Protein AF-A0A957MXP7-F1 (afdb_monomer_lite)

Foldseek 3Di:
DDDDDDDPDDDDPVVVVVVVLQVLQFDDDPVLLVVLQVVLVVLLVVLCVQVVVCQVPADPVGHDPLARDDVVVVVVLLQLLQCLLDDQFHDDPVDPDDDDRDHFALLSNVLSVVCNVVVHGPNVSVSVLLSVLSNLLSVVLLSLLSNQDSDSVLSSQLSCLQQVFWFLQVVQVVCCVPPVVNDRPPVLLNRQCQLPNSNCSNHNSLLSNLLSLCVLVVLLVVCVVVVHLVSLLVNLQVLQVSCSNPVLCVVLVLQLLVLLQVLCCLQVVDRPVSSVSSSVNSCVSRVVSVVSLCCCLPVPVVNVVVQVCLLVVVNADDPPVSVNRGRNPLQVLLVVLCVVVPVPPSYPDDSSRSSLSSSLVSLVVQSPPPGSCSSNSSHPNSNSSSSSSSVD

pLDDT: mean 91.03, std 14.89, range [30.12, 98.75]

Secondary structure (DSSP, 8-state):
-PPPP----PPPHHHHHHHHHHHTTT---HHHHHHHHHHHHHHHHHHHHHHHHHHHH--TT----S--S-HHHHHHHHHHHHHHTT-SSB---SSSS-----B--HHHHHHHHHHHHHT--HHHHHHHHHHHHHHHHHHHHHHHHTTT-SSHHHHHHHHHHHHH---THHHHHHHHHHTSTT--SSTHHHH--TT-HHHHHHH-HHHHHHGGGGHHHHHHHHHHHTT-THHHHHHHHHHHHHHTT-TTHHHHHHHHHHHHHHHHHHHHSS--HHHHHHHHHHHHHH-HHHHHHHHHHHH-HHHHHHHHHHHHT---PPPGGGHHHHHHHHHHHHHHHHHHT-TT--TT--HHHHHHHHHHHHHHHHTTSSSTTGGGGGTTTHHHHHHHHHH-

Radius of gyration: 23.22 Å; chains: 1; bounding box: 90×48×71 Å

Structure (mmCIF, N/CA/C/O backbone):
data_AF-A0A957MXP7-F1
#
_entry.id   AF-A0A957MXP7-F1
#
loop_
_atom_site.group_PDB
_atom_site.id
_atom_site.type_symbol
_atom_site.label_atom_id
_atom_site.label_alt_id
_atom_site.label_comp_id
_atom_site.label_asym_id
_atom_site.label_entity_id
_atom_site.label_seq_id
_atom_site.pdbx_PDB_ins_code
_atom_site.Cartn_x
_atom_site.Cartn_y
_atom_site.Cartn_z
_atom_site.occupancy
_atom_site.B_iso_or_equiv
_atom_site.auth_seq_id
_atom_site.auth_comp_id
_atom_site.auth_asym_id
_atom_site.auth_atom_id
_atom_site.pdbx_PDB_model_num
ATOM 1 N N . MET A 1 1 ? -55.461 -1.146 43.904 1.00 40.69 1 MET A N 1
ATOM 2 C CA . MET A 1 1 ? -54.803 -1.495 42.627 1.00 40.69 1 MET A CA 1
ATOM 3 C C . MET A 1 1 ? -54.077 -0.243 42.143 1.00 40.69 1 MET A C 1
ATOM 5 O O . MET A 1 1 ? -54.740 0.682 41.701 1.00 40.69 1 MET A O 1
ATOM 9 N N . LYS A 1 2 ? -52.767 -0.117 42.401 1.00 32.78 2 LYS A N 1
ATOM 10 C CA . LYS A 1 2 ? -51.969 1.069 42.034 1.00 32.78 2 LYS A CA 1
ATOM 11 C C . LYS A 1 2 ? -51.187 0.755 40.760 1.00 32.78 2 LYS A C 1
ATOM 13 O O . LYS A 1 2 ? -50.396 -0.180 40.754 1.00 32.78 2 LYS A O 1
ATOM 18 N N . THR A 1 3 ? -51.441 1.526 39.714 1.00 36.41 3 THR A N 1
ATOM 19 C CA . THR A 1 3 ? -50.749 1.490 38.424 1.00 36.41 3 THR A CA 1
ATOM 20 C C . THR A 1 3 ? -49.370 2.130 38.589 1.00 36.41 3 THR A C 1
ATOM 22 O O . THR A 1 3 ? -49.278 3.282 39.013 1.00 36.41 3 THR A O 1
ATOM 25 N N . GLN A 1 4 ? -48.304 1.382 38.309 1.00 32.41 4 GLN A N 1
ATOM 26 C CA . GLN A 1 4 ? -46.930 1.879 38.324 1.00 32.41 4 GLN A CA 1
ATOM 27 C C . GLN A 1 4 ? -46.577 2.322 36.899 1.00 32.41 4 GLN A C 1
ATOM 29 O O . GLN A 1 4 ? -46.718 1.554 35.953 1.00 32.41 4 GLN A O 1
ATOM 34 N N . VAL A 1 5 ? -46.219 3.596 36.758 1.00 34.44 5 VAL A N 1
ATOM 35 C CA . VAL A 1 5 ? -45.795 4.229 35.506 1.00 34.44 5 VAL A CA 1
ATOM 36 C C . VAL A 1 5 ? -44.319 3.902 35.297 1.00 34.44 5 VAL A C 1
ATOM 38 O O . VAL A 1 5 ? -43.498 4.251 36.146 1.00 34.44 5 VAL A O 1
ATOM 41 N N . ASP A 1 6 ? -43.987 3.242 34.188 1.00 31.77 6 ASP A N 1
ATOM 42 C CA . ASP A 1 6 ? -42.604 3.022 33.766 1.00 31.77 6 ASP A CA 1
ATOM 43 C C . ASP A 1 6 ? -41.957 4.362 33.399 1.00 31.77 6 ASP A C 1
ATOM 45 O O . ASP A 1 6 ? -42.327 5.036 32.435 1.00 31.77 6 ASP A O 1
ATOM 49 N N . VAL A 1 7 ? -40.984 4.767 34.211 1.00 32.03 7 VAL A N 1
ATOM 50 C CA . VAL A 1 7 ? -40.147 5.939 33.970 1.00 32.03 7 VAL A CA 1
ATOM 51 C C . VAL A 1 7 ? -39.100 5.556 32.928 1.00 32.03 7 VAL A C 1
ATOM 53 O O . VAL A 1 7 ? -38.190 4.780 33.211 1.00 32.03 7 VAL A O 1
ATOM 56 N N . LEU A 1 8 ? -39.215 6.131 31.729 1.00 35.47 8 LEU A N 1
ATOM 57 C CA . LEU A 1 8 ? -38.149 6.170 30.728 1.00 35.47 8 LEU A CA 1
ATOM 58 C C . LEU A 1 8 ? -36.910 6.830 31.351 1.00 35.47 8 LEU A C 1
ATOM 60 O O . LEU A 1 8 ? -36.835 8.051 31.501 1.00 35.47 8 LEU A O 1
ATOM 64 N N . THR A 1 9 ? -35.939 6.017 31.748 1.00 34.81 9 THR A N 1
ATOM 65 C CA . THR A 1 9 ? -34.634 6.476 32.214 1.00 34.81 9 THR A CA 1
ATOM 66 C C . THR A 1 9 ? -33.870 7.082 31.040 1.00 34.81 9 THR A C 1
ATOM 68 O O . THR A 1 9 ? -33.404 6.387 30.140 1.00 34.81 9 THR A O 1
ATOM 71 N N . TYR A 1 10 ? -33.737 8.410 31.048 1.00 34.06 10 TYR A N 1
ATOM 72 C CA . TYR A 1 10 ? -32.808 9.119 30.172 1.00 34.06 10 TYR A CA 1
ATOM 73 C C . TYR A 1 10 ? -31.374 8.625 30.439 1.00 34.06 10 TYR A C 1
ATOM 75 O O . TYR A 1 10 ? -30.984 8.515 31.607 1.00 34.06 10 TYR A O 1
ATOM 83 N N . PRO A 1 11 ? -30.566 8.340 29.400 1.00 39.91 11 PRO A N 1
ATOM 84 C CA . PRO A 1 11 ? -29.175 7.955 29.595 1.00 39.91 11 PRO A CA 1
ATOM 85 C C . PRO A 1 11 ? -28.415 9.061 30.338 1.00 39.91 11 PRO A C 1
ATOM 87 O O . PRO A 1 11 ? -28.614 10.253 30.090 1.00 39.91 11 PRO A O 1
ATOM 90 N N . SER A 1 12 ? -27.552 8.653 31.272 1.00 45.44 12 SER A N 1
ATOM 91 C CA . SER A 1 12 ? -26.732 9.558 32.079 1.00 45.44 12 SER A CA 1
ATOM 92 C C . SER A 1 12 ? -25.864 10.456 31.190 1.00 45.44 12 SER A C 1
ATOM 94 O O . SER A 1 12 ? -25.446 10.056 30.102 1.00 45.44 12 SER A O 1
ATOM 96 N N . SER A 1 13 ? -25.551 11.669 31.656 1.00 43.16 13 SER A N 1
ATOM 97 C CA . SER A 1 13 ? -24.717 12.631 30.915 1.00 43.16 13 SER A CA 1
ATOM 98 C C . SER A 1 13 ? -23.384 12.033 30.456 1.00 43.16 13 SER A C 1
ATOM 100 O O . SER A 1 13 ? -22.899 12.383 29.391 1.00 43.16 13 SER A O 1
ATOM 102 N N . LYS A 1 14 ? -22.829 11.076 31.208 1.00 38.53 14 LYS A N 1
ATOM 103 C CA . LYS A 1 14 ? -21.599 10.360 30.860 1.00 38.53 14 LYS A CA 1
ATOM 104 C C . LYS A 1 14 ? -21.778 9.391 29.685 1.00 38.53 14 LYS A C 1
ATOM 106 O O . LYS A 1 14 ? -20.942 9.390 28.795 1.00 38.53 14 LYS A O 1
ATOM 111 N N . ALA A 1 15 ? -22.882 8.642 29.638 1.00 36.31 15 ALA A N 1
ATOM 112 C CA . ALA A 1 15 ? -23.215 7.786 28.496 1.00 36.31 15 ALA A CA 1
ATOM 113 C C . ALA A 1 15 ? -23.546 8.620 27.248 1.00 36.31 15 ALA A C 1
ATOM 115 O O . ALA A 1 15 ? -23.179 8.249 26.142 1.00 36.31 15 ALA A O 1
ATOM 116 N N . ARG A 1 16 ? -24.181 9.786 27.424 1.00 30.12 16 ARG A N 1
ATOM 117 C CA . ARG A 1 16 ? -24.426 10.735 26.331 1.00 30.12 16 ARG A CA 1
ATOM 118 C C . ARG A 1 16 ? -23.126 11.357 25.809 1.00 30.12 16 ARG A C 1
ATOM 120 O O . ARG A 1 16 ? -22.974 11.472 24.605 1.00 30.12 16 ARG A O 1
ATOM 127 N N . LEU A 1 17 ? -22.174 11.671 26.691 1.00 35.88 17 LEU A N 1
ATOM 128 C CA . LEU A 1 17 ? -20.835 12.151 26.328 1.00 35.88 17 LEU A CA 1
ATOM 129 C C . LEU A 1 17 ? -19.964 11.062 25.684 1.00 35.88 17 LEU A C 1
ATOM 131 O O . LEU A 1 17 ? -19.169 11.380 24.812 1.00 35.88 17 LEU A O 1
ATOM 135 N N . GLU A 1 18 ? -20.099 9.796 26.085 1.00 34.84 18 GLU A N 1
ATOM 136 C CA . GLU A 1 18 ? -19.413 8.665 25.441 1.00 34.84 18 GLU A CA 1
ATOM 137 C C . GLU A 1 18 ? -19.991 8.378 24.047 1.00 34.84 18 GLU A C 1
ATOM 139 O O . GLU A 1 18 ? -19.224 8.154 23.117 1.00 34.84 18 GLU A O 1
ATOM 144 N N . VAL A 1 19 ? -21.314 8.488 23.872 1.00 39.75 19 VAL A N 1
ATOM 145 C CA . VAL A 1 19 ? -21.983 8.387 22.562 1.00 39.75 19 VAL A CA 1
ATOM 146 C C . VAL A 1 19 ? -21.678 9.603 21.672 1.00 39.75 19 VAL A C 1
ATOM 148 O O . VAL A 1 19 ? -21.375 9.430 20.499 1.00 39.75 19 VAL A O 1
ATOM 151 N N . GLU A 1 20 ? -21.658 10.828 22.208 1.00 32.03 20 GLU A N 1
ATOM 152 C CA . GLU A 1 20 ? -21.256 12.035 21.461 1.00 32.03 20 GLU A CA 1
ATOM 153 C C . GLU A 1 20 ? -19.749 12.057 21.136 1.00 32.03 20 GLU A C 1
ATOM 155 O O . GLU A 1 20 ? -19.341 12.612 20.114 1.00 32.03 20 GLU A O 1
ATOM 160 N N . ALA A 1 21 ? -18.898 11.462 21.979 1.00 38.22 21 ALA A N 1
ATOM 161 C CA . ALA A 1 21 ? -17.475 11.283 21.686 1.00 38.22 21 ALA A CA 1
ATOM 162 C C . ALA A 1 21 ? -17.246 10.231 20.589 1.00 38.22 21 ALA A C 1
ATOM 164 O O . ALA A 1 21 ? -16.317 10.390 19.795 1.00 38.22 21 ALA A O 1
ATOM 165 N N . ASP A 1 22 ? -18.109 9.214 20.512 1.00 44.12 22 ASP A N 1
ATOM 166 C CA . ASP A 1 22 ? -18.144 8.227 19.429 1.00 44.12 22 ASP A CA 1
ATOM 167 C C . ASP A 1 22 ? -18.670 8.856 18.120 1.00 44.12 22 ASP A C 1
ATOM 169 O O . ASP A 1 22 ? -18.066 8.684 17.063 1.00 44.12 22 ASP A O 1
ATOM 173 N N . GLU A 1 23 ? -19.692 9.724 18.181 1.00 41.62 23 GLU A N 1
ATOM 174 C CA . GLU A 1 23 ? -20.216 10.478 17.022 1.00 41.62 23 GLU A CA 1
ATOM 175 C C . GLU A 1 23 ? -19.251 11.546 16.470 1.00 41.62 23 GLU A C 1
ATOM 177 O O . GLU A 1 23 ? -19.327 11.903 15.293 1.00 41.62 23 GLU A O 1
ATOM 182 N N . ARG A 1 24 ? -18.312 12.056 17.282 1.00 44.09 24 ARG A N 1
ATOM 183 C CA . ARG A 1 24 ? -17.256 12.987 16.827 1.00 44.09 24 ARG A CA 1
ATOM 184 C C . ARG A 1 24 ? -16.070 12.293 16.155 1.00 44.09 24 ARG A C 1
ATOM 186 O O . ARG A 1 24 ? -15.175 12.978 15.648 1.00 44.09 24 ARG A O 1
ATOM 193 N N . THR A 1 25 ? -16.044 10.963 16.104 1.00 52.50 25 THR A N 1
ATOM 194 C CA . THR A 1 25 ? -15.112 10.251 15.228 1.00 52.50 25 THR A CA 1
ATOM 195 C C . THR A 1 25 ? -15.614 10.358 13.783 1.00 52.50 25 THR A C 1
ATOM 197 O O . THR A 1 25 ? -16.709 9.922 13.448 1.00 52.50 25 THR A O 1
ATOM 200 N N . GLY A 1 26 ? -14.843 10.995 12.896 1.00 58.53 26 GLY A N 1
ATOM 201 C CA . GLY A 1 26 ? -15.092 10.885 11.450 1.00 58.53 26 GLY A CA 1
ATOM 202 C C . GLY A 1 26 ? -15.367 12.160 10.652 1.00 58.53 26 GLY A C 1
ATOM 203 O O . GLY A 1 26 ? -15.405 12.072 9.422 1.00 58.53 26 GLY A O 1
ATOM 204 N N . VAL A 1 27 ? -15.518 13.336 11.272 1.00 73.81 27 VAL A N 1
ATOM 205 C CA . VAL A 1 27 ? -15.613 14.596 10.510 1.00 73.81 27 VAL A CA 1
ATOM 206 C C . VAL A 1 27 ? -14.233 15.235 10.416 1.00 73.81 27 VAL A C 1
ATOM 208 O O . VAL A 1 27 ? -13.723 15.794 11.381 1.00 73.81 27 VAL A O 1
ATOM 211 N N . VAL A 1 28 ? -13.621 15.128 9.237 1.00 88.19 28 VAL A N 1
ATOM 212 C CA . VAL A 1 28 ? -12.366 15.812 8.916 1.00 88.19 28 VAL A CA 1
ATOM 213 C C . VAL A 1 28 ? -12.681 17.229 8.449 1.00 88.19 28 VAL A C 1
ATOM 215 O O . VAL A 1 28 ? -13.398 17.418 7.462 1.00 88.19 28 VAL A O 1
ATOM 218 N N . GLU A 1 29 ? -12.141 18.225 9.146 1.00 91.56 29 GLU A N 1
ATOM 219 C CA . GLU A 1 29 ? -12.388 19.628 8.827 1.00 91.56 29 GLU A CA 1
ATOM 220 C C . GLU A 1 29 ? -11.727 20.043 7.504 1.00 91.56 29 GLU A C 1
ATOM 222 O O . GLU A 1 29 ? -10.706 19.501 7.077 1.00 91.56 29 GLU A O 1
ATOM 227 N N . ARG A 1 30 ? -12.250 21.093 6.858 1.00 92.88 30 ARG A N 1
ATOM 228 C CA . ARG A 1 30 ? -11.668 21.621 5.610 1.00 92.88 30 ARG A CA 1
ATOM 229 C C . ARG A 1 30 ? -10.186 21.989 5.759 1.00 92.88 30 ARG A C 1
ATOM 231 O O . ARG A 1 30 ? -9.401 21.729 4.853 1.00 92.88 30 ARG A O 1
ATOM 238 N N . GLY A 1 31 ? -9.798 22.574 6.895 1.00 94.75 31 GLY A N 1
ATOM 239 C CA . GLY A 1 31 ? -8.403 22.940 7.163 1.00 94.75 31 GLY A CA 1
ATOM 240 C C . GLY A 1 31 ? -7.473 21.730 7.289 1.00 94.75 31 GLY A C 1
ATOM 241 O O . GLY A 1 31 ? -6.298 21.813 6.943 1.00 94.75 31 GLY A O 1
ATOM 242 N N . GLU A 1 32 ? -7.997 20.593 7.738 1.00 96.75 32 GLU A N 1
ATOM 243 C CA . GLU A 1 32 ? -7.254 19.338 7.816 1.00 96.75 32 GLU A CA 1
ATOM 244 C C . GLU A 1 32 ? -7.031 18.712 6.437 1.00 96.75 32 GLU A C 1
ATOM 246 O O . GLU A 1 32 ? -5.929 18.254 6.149 1.00 96.75 32 GLU A O 1
ATOM 251 N N . TRP A 1 33 ? -8.025 18.779 5.547 1.00 97.44 33 TRP A N 1
ATOM 252 C CA . TRP A 1 33 ? -7.849 18.365 4.152 1.00 97.44 33 TRP A CA 1
ATOM 253 C C . TRP A 1 33 ? -6.816 19.210 3.414 1.00 97.44 33 TRP A C 1
ATOM 255 O O . TRP A 1 33 ? -6.012 18.668 2.658 1.00 97.44 33 TRP A O 1
ATOM 265 N N . ILE A 1 34 ? -6.803 20.526 3.657 1.00 97.81 34 ILE A N 1
ATOM 266 C CA . ILE A 1 34 ? -5.782 21.422 3.100 1.00 97.81 34 ILE A CA 1
ATOM 267 C C . ILE A 1 34 ? -4.396 21.020 3.604 1.00 97.81 34 ILE A C 1
ATOM 269 O O . ILE A 1 34 ? -3.475 20.952 2.799 1.00 97.81 34 ILE A O 1
ATOM 273 N N . PHE A 1 35 ? -4.253 20.715 4.899 1.00 98.19 35 PHE A N 1
ATOM 274 C CA . PHE A 1 35 ? -3.002 20.208 5.467 1.00 98.19 35 PHE A CA 1
ATOM 275 C C . PHE A 1 35 ? -2.571 18.888 4.811 1.00 98.19 35 PHE A C 1
ATOM 277 O O . PHE A 1 35 ? -1.455 18.790 4.314 1.00 98.19 35 PHE A O 1
ATOM 284 N N . ALA A 1 36 ? -3.456 17.890 4.754 1.00 98.19 36 ALA A N 1
ATOM 285 C CA . ALA A 1 36 ? -3.133 16.587 4.178 1.00 98.19 36 ALA A CA 1
ATOM 286 C C . ALA A 1 36 ? -2.699 16.712 2.709 1.00 98.19 36 ALA A C 1
ATOM 288 O O . ALA A 1 36 ? -1.688 16.136 2.301 1.00 98.19 36 ALA A O 1
ATOM 289 N N . LEU A 1 37 ? -3.426 17.513 1.923 1.00 98.38 37 LEU A N 1
ATOM 290 C CA . LEU A 1 37 ? -3.111 17.751 0.520 1.00 98.38 37 LEU A CA 1
ATOM 291 C C . LEU A 1 37 ? -1.806 18.538 0.357 1.00 98.38 37 LEU A C 1
ATOM 293 O O . LEU A 1 37 ? -0.960 18.129 -0.432 1.00 98.38 37 LEU A O 1
ATOM 297 N N . SER A 1 38 ? -1.603 19.628 1.101 1.00 98.38 38 SER A N 1
ATOM 298 C CA . SER A 1 38 ? -0.397 20.454 0.968 1.00 98.38 38 SER A CA 1
ATOM 299 C C . SER A 1 38 ? 0.866 19.693 1.365 1.00 98.38 38 SER A C 1
ATOM 301 O O . SER A 1 38 ? 1.866 19.765 0.652 1.00 98.38 38 SER A O 1
ATOM 303 N N . THR A 1 39 ? 0.818 18.895 2.435 1.00 98.44 39 THR A N 1
ATOM 304 C CA . THR A 1 39 ? 1.935 18.033 2.834 1.00 98.44 39 THR A CA 1
ATOM 305 C C . THR A 1 39 ? 2.202 16.942 1.794 1.00 98.44 39 THR A C 1
ATOM 307 O O . THR A 1 39 ? 3.358 16.699 1.453 1.00 98.44 39 THR A O 1
ATOM 310 N N . THR A 1 40 ? 1.157 16.325 1.233 1.00 98.62 40 THR A N 1
ATOM 311 C CA . THR A 1 40 ? 1.315 15.324 0.161 1.00 98.62 40 THR A CA 1
ATOM 312 C C . THR A 1 40 ? 1.960 15.936 -1.082 1.00 98.62 40 THR A C 1
ATOM 314 O O . THR A 1 40 ? 2.901 15.369 -1.633 1.00 98.62 40 THR A O 1
ATOM 317 N N . LEU A 1 41 ? 1.506 17.122 -1.501 1.00 98.50 41 LEU A N 1
ATOM 318 C CA . LEU A 1 41 ? 2.071 17.841 -2.644 1.00 98.50 41 LEU A CA 1
ATOM 319 C C . LEU A 1 41 ? 3.525 18.252 -2.399 1.00 98.50 41 LEU A C 1
ATOM 321 O O . LEU A 1 41 ? 4.351 18.109 -3.297 1.00 98.50 41 LEU A O 1
ATOM 325 N N . LEU A 1 42 ? 3.865 18.695 -1.186 1.00 98.38 42 LEU A N 1
ATOM 326 C CA . LEU A 1 42 ? 5.249 18.985 -0.816 1.00 98.38 42 LEU A CA 1
ATOM 327 C C . LEU A 1 42 ? 6.135 17.741 -0.968 1.00 98.38 42 LEU A C 1
ATOM 329 O O . LEU A 1 42 ? 7.195 17.818 -1.585 1.00 98.38 42 LEU A O 1
ATOM 333 N N . VAL A 1 43 ? 5.693 16.582 -0.473 1.00 98.31 43 VAL A N 1
ATOM 334 C CA . VAL A 1 43 ? 6.439 15.322 -0.630 1.00 98.31 43 VAL A CA 1
ATOM 335 C C . VAL A 1 43 ? 6.544 14.905 -2.095 1.00 98.31 43 VAL A C 1
ATOM 337 O O . VAL A 1 43 ? 7.602 14.450 -2.522 1.00 98.31 43 VAL A O 1
ATOM 340 N N . LEU A 1 44 ? 5.504 15.104 -2.904 1.00 98.38 44 LEU A N 1
ATOM 341 C CA . LEU A 1 44 ? 5.570 14.850 -4.345 1.00 98.38 44 LEU A CA 1
ATOM 342 C C . LEU A 1 44 ? 6.582 15.758 -5.054 1.00 98.38 44 LEU A C 1
ATOM 344 O O . LEU A 1 44 ? 7.313 15.290 -5.928 1.00 98.38 44 LEU A O 1
ATOM 348 N N . VAL A 1 45 ? 6.693 17.026 -4.657 1.00 98.06 45 VAL A N 1
ATOM 349 C CA . VAL A 1 45 ? 7.739 17.928 -5.163 1.00 98.06 45 VAL A CA 1
ATOM 350 C C . VAL A 1 45 ? 9.123 17.426 -4.750 1.00 98.06 45 VAL A C 1
ATOM 352 O O . VAL A 1 45 ? 9.981 17.244 -5.611 1.00 98.06 45 VAL A O 1
ATOM 355 N N . LEU A 1 46 ? 9.327 17.116 -3.466 1.00 97.56 46 LEU A N 1
ATOM 356 C CA . LEU A 1 46 ? 10.609 16.623 -2.948 1.00 97.56 46 LEU A CA 1
ATOM 357 C C . LEU A 1 46 ? 11.044 15.315 -3.622 1.00 97.56 46 LEU A C 1
ATOM 359 O O . LEU A 1 46 ? 12.175 15.194 -4.083 1.00 97.56 46 LEU A O 1
ATOM 363 N N . THR A 1 47 ? 10.130 14.357 -3.755 1.00 97.00 47 THR A N 1
ATOM 364 C CA . THR A 1 47 ? 10.396 13.072 -4.422 1.00 97.00 47 THR A CA 1
ATOM 365 C C . THR A 1 47 ? 10.531 13.202 -5.941 1.00 97.00 47 THR A C 1
ATOM 367 O O . THR A 1 47 ? 10.970 12.257 -6.589 1.00 97.00 47 THR A O 1
ATOM 370 N N . SER A 1 48 ? 10.194 14.357 -6.532 1.00 97.50 48 SER A N 1
ATOM 371 C CA . SER A 1 48 ? 10.461 14.648 -7.949 1.00 97.50 48 SER A CA 1
ATOM 372 C C . SER A 1 48 ? 11.879 15.173 -8.181 1.00 97.50 48 SER A C 1
ATOM 374 O O . SER A 1 48 ? 12.363 15.094 -9.309 1.00 97.50 48 SER A O 1
ATOM 376 N N . LEU A 1 49 ? 12.568 15.670 -7.145 1.00 97.38 49 LEU A N 1
ATOM 377 C CA . LEU A 1 49 ? 13.916 16.235 -7.278 1.00 97.38 49 LEU A CA 1
ATOM 378 C C . LEU A 1 49 ? 14.929 15.252 -7.891 1.00 97.38 49 LEU A C 1
ATOM 380 O O . LEU A 1 49 ? 15.634 15.673 -8.808 1.00 97.38 49 LEU A O 1
ATOM 384 N N . PRO A 1 50 ? 14.983 13.956 -7.503 1.00 95.94 50 PRO A N 1
ATOM 385 C CA . PRO A 1 50 ? 15.903 13.005 -8.129 1.00 95.94 50 PRO A CA 1
ATOM 386 C C . PRO A 1 50 ? 15.638 12.815 -9.627 1.00 95.94 50 PRO A C 1
ATOM 388 O O . PRO A 1 50 ? 16.575 12.713 -10.413 1.00 95.94 50 PRO A O 1
ATOM 391 N N . TYR A 1 51 ? 14.367 12.824 -10.042 1.00 96.50 51 TYR A N 1
ATOM 392 C CA . TYR A 1 51 ? 13.990 12.712 -11.452 1.00 96.50 51 TYR A CA 1
ATOM 393 C C . TYR A 1 51 ? 14.409 13.953 -12.241 1.00 96.50 51 TYR A C 1
ATOM 395 O O . TYR A 1 51 ? 15.006 13.826 -13.306 1.00 96.50 51 TYR A O 1
ATOM 403 N N . LEU A 1 52 ? 14.119 15.149 -11.719 1.00 96.75 52 LEU A N 1
ATOM 404 C CA . LEU A 1 52 ? 14.490 16.413 -12.362 1.00 96.75 52 LEU A CA 1
ATOM 405 C C . LEU A 1 52 ? 16.008 16.547 -12.487 1.00 96.75 52 LEU A C 1
ATOM 407 O O . LEU A 1 52 ? 16.505 16.914 -13.548 1.00 96.75 52 LEU A O 1
ATOM 411 N N . PHE A 1 53 ? 16.740 16.190 -11.432 1.00 97.06 53 PHE A N 1
ATOM 412 C CA . PHE A 1 53 ? 18.197 16.168 -11.449 1.00 97.06 53 PHE A CA 1
ATOM 413 C C . PHE A 1 53 ? 18.734 15.194 -12.503 1.00 97.06 53 PHE A C 1
ATOM 415 O O . PHE A 1 53 ? 19.627 15.556 -13.266 1.00 97.06 53 PHE A O 1
ATOM 422 N N . ALA A 1 54 ? 18.167 13.988 -12.603 1.00 95.69 54 ALA A N 1
ATOM 423 C CA . ALA A 1 54 ? 18.587 12.997 -13.590 1.00 95.69 54 ALA A CA 1
ATOM 424 C C . ALA A 1 54 ? 18.303 13.440 -15.037 1.00 95.69 54 ALA A C 1
ATOM 426 O O . ALA A 1 54 ? 19.138 13.224 -15.910 1.00 95.69 54 ALA A O 1
ATOM 427 N N . TYR A 1 55 ? 17.171 14.106 -15.296 1.00 95.19 55 TYR A N 1
ATOM 428 C CA . TYR A 1 55 ? 16.904 14.711 -16.606 1.00 95.19 55 TYR A CA 1
ATOM 429 C C . TYR A 1 55 ? 17.863 15.865 -16.921 1.00 95.19 55 TYR A C 1
ATOM 431 O O . TYR A 1 55 ? 18.329 15.967 -18.050 1.00 95.19 55 TYR A O 1
ATOM 439 N N . TRP A 1 56 ? 18.178 16.715 -15.939 1.00 96.44 56 TRP A N 1
ATOM 440 C CA . TRP A 1 56 ? 19.078 17.859 -16.123 1.00 96.44 56 TRP A CA 1
ATOM 441 C C . TRP A 1 56 ? 20.524 17.427 -16.381 1.00 96.44 56 TRP A C 1
ATOM 443 O O . TRP A 1 56 ? 21.232 18.037 -17.177 1.00 96.44 56 TRP A O 1
ATOM 453 N N . THR A 1 57 ? 20.982 16.395 -15.676 1.00 97.00 57 THR A N 1
ATOM 454 C CA . THR A 1 57 ? 22.385 15.950 -15.692 1.00 97.00 57 THR A CA 1
ATOM 455 C C . THR A 1 57 ? 22.653 14.802 -16.659 1.00 97.00 57 THR A C 1
ATOM 457 O O . THR A 1 57 ? 23.779 14.305 -16.708 1.00 97.00 57 THR A O 1
ATOM 460 N N . ALA A 1 58 ? 21.650 14.384 -17.440 1.00 96.31 58 ALA A N 1
ATOM 461 C CA . ALA A 1 58 ? 21.820 13.372 -18.472 1.00 96.31 58 ALA A CA 1
ATOM 462 C C . ALA A 1 58 ? 22.929 13.804 -19.459 1.00 96.31 58 ALA A C 1
ATOM 464 O O . ALA A 1 58 ? 22.836 14.889 -20.039 1.00 96.31 58 ALA A O 1
ATOM 465 N N . PRO A 1 59 ? 23.984 12.986 -19.651 1.00 96.44 59 PRO A N 1
ATOM 466 C CA . PRO A 1 59 ? 25.026 13.259 -20.639 1.00 96.44 59 PRO A CA 1
ATOM 467 C C . PRO A 1 59 ? 24.450 13.424 -22.048 1.00 96.44 59 PRO A C 1
ATOM 469 O O . PRO A 1 59 ? 23.459 12.783 -22.382 1.00 96.44 59 PRO A O 1
ATOM 472 N N . ALA A 1 60 ? 25.092 14.235 -22.893 1.00 95.00 60 ALA A N 1
ATOM 473 C CA . ALA A 1 60 ? 24.592 14.538 -24.240 1.00 95.00 60 ALA A CA 1
ATOM 474 C C . ALA A 1 60 ? 24.454 13.301 -25.155 1.00 95.00 60 ALA A C 1
ATOM 476 O O . ALA A 1 60 ? 23.684 13.326 -26.111 1.00 95.00 60 ALA A O 1
ATOM 477 N N . ASP A 1 61 ? 25.187 12.225 -24.864 1.00 96.81 61 ASP A N 1
ATOM 478 C CA . ASP A 1 61 ? 25.167 10.940 -25.569 1.00 96.81 61 ASP A CA 1
ATOM 479 C C . ASP A 1 61 ? 24.206 9.907 -24.947 1.00 96.81 61 ASP A C 1
ATOM 481 O O . ASP A 1 61 ? 24.137 8.768 -25.411 1.00 96.81 61 ASP A O 1
ATOM 485 N N . LYS A 1 62 ? 23.471 10.267 -23.886 1.00 95.56 62 LYS A N 1
ATOM 486 C CA . LYS A 1 62 ? 22.592 9.360 -23.133 1.00 95.56 62 LYS A CA 1
ATOM 487 C C . LYS A 1 62 ? 21.226 9.985 -22.873 1.00 95.56 62 LYS A C 1
ATOM 489 O O . LYS A 1 62 ? 21.045 11.195 -22.889 1.00 95.56 62 LYS A O 1
ATOM 494 N N . GLN A 1 63 ? 20.252 9.134 -22.567 1.00 93.12 63 GLN A N 1
ATOM 495 C CA . GLN A 1 63 ? 18.911 9.556 -22.180 1.00 93.12 63 GLN A CA 1
ATOM 496 C C . GLN A 1 63 ? 18.548 8.974 -20.816 1.00 93.12 63 GLN A C 1
ATOM 498 O O . GLN A 1 63 ? 18.709 7.779 -20.568 1.00 93.12 63 GLN A O 1
ATOM 503 N N . PHE A 1 64 ? 18.002 9.816 -19.937 1.00 94.44 64 PHE A N 1
ATOM 504 C CA . PHE A 1 64 ? 17.379 9.338 -18.713 1.00 94.44 64 PHE A CA 1
ATOM 505 C C . PHE A 1 64 ? 16.034 8.667 -19.025 1.00 94.44 64 PHE A C 1
ATOM 507 O O . PHE A 1 64 ? 15.149 9.263 -19.637 1.00 94.44 64 PHE A O 1
ATOM 514 N N . MET A 1 65 ? 15.869 7.424 -18.572 1.00 92.31 65 MET A N 1
ATOM 515 C CA . MET A 1 65 ? 14.704 6.586 -18.891 1.00 92.31 65 MET A CA 1
ATOM 516 C C . MET A 1 65 ? 13.493 6.828 -17.974 1.00 92.31 65 MET A C 1
ATOM 518 O O . MET A 1 65 ? 12.496 6.115 -18.063 1.00 92.31 65 MET A O 1
ATOM 522 N N . GLY A 1 66 ? 13.560 7.825 -17.084 1.00 92.00 66 GLY A N 1
ATOM 523 C CA . GLY A 1 66 ? 12.4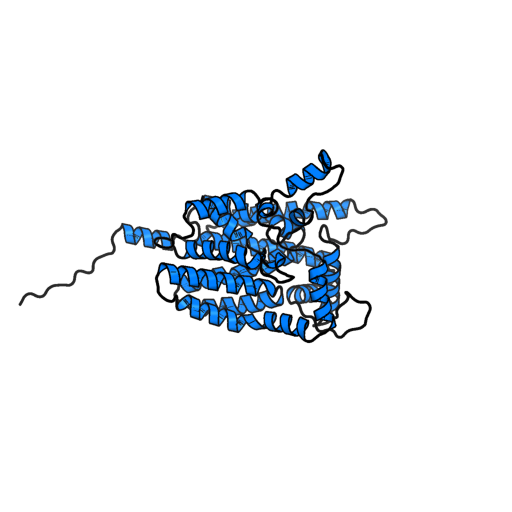65 8.153 -16.168 1.00 92.00 66 GLY A CA 1
ATOM 524 C C . GLY A 1 66 ? 12.356 7.232 -14.948 1.00 92.00 66 GLY A C 1
ATOM 525 O O . GLY A 1 66 ? 11.284 7.165 -14.353 1.00 92.00 66 GLY A O 1
ATOM 526 N N . ILE A 1 67 ? 13.435 6.530 -14.581 1.00 92.12 67 ILE A N 1
ATOM 527 C CA . ILE A 1 67 ? 13.487 5.531 -13.501 1.00 92.12 67 ILE A CA 1
ATOM 528 C C . ILE A 1 67 ? 14.668 5.857 -12.583 1.00 92.12 67 ILE A C 1
ATOM 530 O O . ILE A 1 67 ? 15.805 5.875 -13.043 1.00 92.12 67 ILE A O 1
ATOM 534 N N . VAL A 1 68 ? 14.410 6.115 -11.299 1.00 91.88 68 VAL A N 1
ATOM 535 C CA . VAL A 1 68 ? 15.456 6.511 -10.328 1.00 91.88 68 VAL A CA 1
ATOM 536 C C . VAL A 1 68 ? 15.906 5.377 -9.409 1.00 91.88 68 VAL A C 1
ATOM 538 O O . VAL A 1 68 ? 16.994 5.453 -8.847 1.00 91.88 68 VAL A O 1
ATOM 541 N N . LEU A 1 69 ? 15.082 4.343 -9.235 1.00 88.94 69 LEU A N 1
ATOM 542 C CA . LEU A 1 69 ? 15.321 3.224 -8.325 1.00 88.94 69 LEU A CA 1
ATOM 543 C C . LEU A 1 69 ? 14.809 1.919 -8.937 1.00 88.94 69 LEU A C 1
ATOM 545 O O . LEU A 1 69 ? 13.989 1.943 -9.850 1.00 88.94 69 LEU A O 1
ATOM 549 N N . ASN A 1 70 ? 15.313 0.798 -8.418 1.00 84.19 70 ASN A N 1
ATOM 550 C CA . ASN A 1 70 ? 14.865 -0.556 -8.743 1.00 84.19 70 ASN A CA 1
ATOM 551 C C . ASN A 1 70 ? 14.809 -0.880 -10.255 1.00 84.19 70 ASN A C 1
ATOM 553 O O . ASN A 1 70 ? 13.838 -1.426 -10.770 1.00 84.19 70 ASN A O 1
ATOM 557 N N . ILE A 1 71 ? 15.866 -0.507 -10.986 1.00 85.69 71 ILE A N 1
ATOM 558 C CA . ILE A 1 71 ? 15.941 -0.637 -12.452 1.00 85.69 71 ILE A CA 1
ATOM 559 C C . ILE A 1 71 ? 15.616 -2.059 -12.969 1.00 85.69 71 ILE A C 1
ATOM 561 O O . ILE A 1 71 ? 14.928 -2.132 -13.989 1.00 85.69 71 ILE A O 1
ATOM 565 N N . PRO A 1 72 ? 16.057 -3.166 -12.328 1.00 83.62 72 PRO A N 1
ATOM 566 C CA . PRO A 1 72 ? 15.757 -4.516 -12.815 1.00 83.62 72 PRO A CA 1
ATOM 567 C C . PRO A 1 72 ? 14.253 -4.795 -12.961 1.00 83.62 72 PRO A C 1
ATOM 569 O O . PRO A 1 72 ? 13.807 -5.142 -14.056 1.00 83.62 72 PRO A O 1
ATOM 572 N N . ASP A 1 73 ? 13.455 -4.535 -11.923 1.00 86.38 73 ASP A N 1
ATOM 573 C CA . ASP A 1 73 ? 12.004 -4.786 -11.933 1.00 86.38 73 ASP A CA 1
ATOM 574 C C . ASP A 1 73 ? 11.277 -3.927 -12.972 1.00 86.38 73 ASP A C 1
ATOM 576 O O . ASP A 1 73 ? 10.324 -4.348 -13.632 1.00 86.38 73 ASP A O 1
ATOM 580 N N . HIS A 1 74 ? 11.770 -2.707 -13.180 1.00 90.12 74 HIS A N 1
ATOM 581 C CA . HIS A 1 74 ? 11.205 -1.791 -14.157 1.00 90.12 74 HIS A CA 1
ATOM 582 C C . HIS A 1 74 ? 11.244 -2.313 -15.594 1.00 90.12 74 HIS A C 1
ATOM 584 O O . HIS A 1 74 ? 10.406 -1.899 -16.397 1.00 90.12 74 HIS A O 1
ATOM 590 N N . MET A 1 75 ? 12.176 -3.203 -15.942 1.00 89.31 75 MET A N 1
ATOM 591 C CA . MET A 1 75 ? 12.209 -3.793 -17.282 1.00 89.31 75 MET A CA 1
ATOM 592 C C . MET A 1 75 ? 11.001 -4.704 -17.520 1.00 89.31 75 MET A C 1
ATOM 594 O O . MET A 1 75 ? 10.428 -4.690 -18.612 1.00 89.31 75 MET A O 1
ATOM 598 N N . GLN A 1 76 ? 10.547 -5.417 -16.487 1.00 91.19 76 GLN A N 1
ATOM 599 C CA . GLN A 1 76 ? 9.336 -6.230 -16.552 1.00 91.19 76 GLN A CA 1
ATOM 600 C C . GLN A 1 76 ? 8.083 -5.352 -16.665 1.00 91.19 76 GLN A C 1
ATOM 602 O O . GLN A 1 76 ? 7.265 -5.553 -17.564 1.00 91.19 76 GLN A O 1
ATOM 607 N N . TYR A 1 77 ? 7.970 -4.309 -15.838 1.00 93.56 77 TYR A N 1
ATOM 608 C CA . TYR A 1 77 ? 6.850 -3.359 -15.903 1.00 93.56 77 TYR A CA 1
ATOM 609 C C . TYR A 1 77 ? 6.778 -2.625 -17.242 1.00 93.56 77 TYR A C 1
ATOM 611 O O . TYR A 1 77 ? 5.697 -2.436 -17.803 1.00 93.56 77 TYR A O 1
ATOM 619 N N . PHE A 1 78 ? 7.933 -2.242 -17.785 1.00 94.25 78 PHE A N 1
ATOM 620 C CA . PHE A 1 78 ? 8.034 -1.631 -19.103 1.00 94.25 78 PHE A CA 1
ATOM 621 C C . PHE A 1 78 ? 7.572 -2.586 -20.208 1.00 94.25 78 PHE A C 1
ATOM 623 O O . PHE A 1 78 ? 6.846 -2.167 -21.112 1.00 94.25 78 PHE A O 1
ATOM 630 N N . SER A 1 79 ? 7.947 -3.866 -20.124 1.00 94.50 79 SER A N 1
ATOM 631 C CA . SER A 1 79 ? 7.479 -4.901 -21.049 1.00 94.50 79 SER A CA 1
ATOM 632 C C . SER A 1 79 ? 5.956 -5.032 -21.022 1.00 94.50 79 SER A C 1
ATOM 634 O O . SER A 1 79 ? 5.310 -4.916 -22.066 1.00 94.50 79 SER A O 1
ATOM 636 N N . TRP A 1 80 ? 5.369 -5.181 -19.831 1.00 96.69 80 TRP A N 1
ATOM 637 C CA . TRP A 1 80 ? 3.917 -5.272 -19.664 1.00 96.69 80 TRP A CA 1
ATOM 638 C C . TRP A 1 80 ? 3.201 -4.028 -20.183 1.00 96.69 80 TRP A C 1
ATOM 640 O O . TRP A 1 80 ? 2.244 -4.142 -20.944 1.00 96.69 80 TRP A O 1
ATOM 650 N N . PHE A 1 81 ? 3.695 -2.834 -19.840 1.00 97.19 81 PHE A N 1
ATOM 651 C CA . PHE A 1 81 ? 3.158 -1.574 -20.352 1.00 97.19 81 PHE A CA 1
ATOM 652 C C . PHE A 1 81 ? 3.107 -1.568 -21.883 1.00 97.19 81 PHE A C 1
ATOM 654 O O . PHE A 1 81 ? 2.063 -1.255 -22.452 1.00 97.19 81 PHE A O 1
ATOM 661 N N . ARG A 1 82 ? 4.212 -1.936 -22.551 1.00 95.94 82 ARG A N 1
ATOM 662 C CA . ARG A 1 82 ? 4.303 -1.937 -24.019 1.00 95.94 82 ARG A CA 1
ATOM 663 C C . ARG A 1 82 ? 3.329 -2.913 -24.664 1.00 95.94 82 ARG A C 1
ATOM 665 O O . ARG A 1 82 ? 2.700 -2.554 -25.657 1.00 95.94 82 ARG A O 1
ATOM 672 N N . GLU A 1 83 ? 3.198 -4.122 -24.130 1.00 96.38 83 GLU A N 1
ATOM 673 C CA . GLU A 1 83 ? 2.265 -5.105 -24.684 1.00 96.38 83 GLU A CA 1
ATOM 674 C C . GLU A 1 83 ? 0.813 -4.669 -24.481 1.00 96.38 83 GLU A C 1
ATOM 676 O O . GLU A 1 83 ? 0.033 -4.657 -25.439 1.00 96.38 83 GLU A O 1
ATOM 681 N N . PHE A 1 84 ? 0.469 -4.184 -23.286 1.00 98.31 84 PHE A N 1
ATOM 682 C CA . PHE A 1 84 ? -0.887 -3.741 -22.971 1.00 98.31 84 PHE A CA 1
ATOM 683 C C . PHE A 1 84 ? -1.336 -2.456 -23.680 1.00 98.31 84 PHE A C 1
ATOM 685 O O . PHE A 1 84 ? -2.529 -2.146 -23.688 1.00 98.31 84 PHE A O 1
ATOM 692 N N . MET A 1 85 ? -0.433 -1.722 -24.343 1.00 98.00 85 MET A N 1
ATOM 693 C CA . MET A 1 85 ? -0.844 -0.653 -25.264 1.00 98.00 85 MET A CA 1
ATOM 694 C C . MET A 1 85 ? -1.775 -1.187 -26.362 1.00 98.00 85 MET A C 1
ATOM 696 O O . MET A 1 85 ? -2.704 -0.496 -26.783 1.00 98.00 85 MET A O 1
ATOM 700 N N . THR A 1 86 ? -1.563 -2.430 -26.807 1.00 97.19 86 THR A N 1
ATOM 701 C CA . THR A 1 86 ? -2.299 -3.024 -27.934 1.00 97.19 86 THR A CA 1
ATOM 702 C C . THR A 1 86 ? -3.052 -4.295 -27.545 1.00 97.19 86 THR A C 1
ATOM 704 O O . THR A 1 86 ? -4.213 -4.455 -27.930 1.00 97.19 86 THR A O 1
ATOM 707 N N . GLN A 1 87 ? -2.457 -5.151 -26.717 1.00 96.81 87 GLN A N 1
ATOM 708 C CA . GLN A 1 87 ? -2.991 -6.458 -26.339 1.00 96.81 87 GLN A CA 1
ATOM 709 C C . GLN A 1 87 ? -3.732 -6.415 -24.995 1.00 96.81 87 GLN A C 1
ATOM 711 O O . GLN A 1 87 ? -3.589 -5.481 -24.211 1.00 96.81 87 GLN A O 1
ATOM 716 N N . ASN A 1 88 ? -4.569 -7.422 -24.736 1.00 97.38 88 ASN A N 1
ATOM 717 C CA . ASN A 1 88 ? -5.239 -7.585 -23.439 1.00 97.38 88 ASN A CA 1
ATOM 718 C C . ASN A 1 88 ? -4.491 -8.523 -22.493 1.00 97.38 88 ASN A C 1
ATOM 720 O O . ASN A 1 88 ? -4.702 -8.437 -21.292 1.00 97.38 88 ASN A O 1
ATOM 724 N N . LEU A 1 89 ? -3.636 -9.388 -23.031 1.00 97.19 89 LEU A N 1
ATOM 725 C CA . LEU A 1 89 ? -2.792 -10.313 -22.288 1.00 97.19 89 LEU A CA 1
ATOM 726 C C . LEU A 1 89 ? -1.344 -10.077 -22.708 1.00 97.19 89 LEU A C 1
ATOM 728 O O . LEU A 1 89 ? -1.099 -9.605 -23.818 1.00 97.19 89 LEU A O 1
ATOM 732 N N . SER A 1 90 ? -0.414 -10.394 -21.817 1.00 95.81 90 SER A N 1
ATOM 733 C CA . SER A 1 90 ? 1.016 -10.237 -22.030 1.00 95.81 90 SER A CA 1
ATOM 734 C C . SER A 1 90 ? 1.716 -11.594 -22.022 1.00 95.81 90 SER A C 1
ATOM 736 O O . SER A 1 90 ? 1.371 -12.490 -21.246 1.00 95.81 90 SER A O 1
ATOM 738 N N . ALA A 1 91 ? 2.683 -11.750 -22.919 1.00 93.88 91 ALA A N 1
ATOM 739 C CA . ALA A 1 91 ? 3.611 -12.868 -22.939 1.00 93.88 91 ALA A CA 1
ATOM 740 C C . ALA A 1 91 ? 4.726 -12.636 -21.912 1.00 93.88 91 ALA A C 1
ATOM 742 O O . ALA A 1 91 ? 5.086 -11.504 -21.583 1.00 93.88 91 ALA A O 1
ATOM 743 N N . ASN A 1 92 ? 5.319 -13.715 -21.415 1.00 91.69 92 ASN A N 1
ATOM 744 C CA . ASN A 1 92 ? 6.503 -13.612 -20.580 1.00 91.69 92 ASN A CA 1
ATOM 745 C C . ASN A 1 92 ? 7.709 -13.194 -21.432 1.00 91.69 92 ASN A C 1
ATOM 747 O O . ASN A 1 92 ? 8.047 -13.856 -22.414 1.00 91.69 92 ASN A O 1
ATOM 751 N N . LYS A 1 93 ? 8.377 -12.108 -21.042 1.00 91.00 93 LYS A N 1
ATOM 752 C CA . LYS A 1 93 ? 9.598 -11.605 -21.693 1.00 91.00 93 LYS A CA 1
ATOM 753 C C . LYS A 1 93 ? 10.855 -11.771 -20.845 1.00 91.00 93 LYS A C 1
ATOM 755 O O . LYS A 1 93 ? 11.907 -11.271 -21.225 1.00 91.00 93 LYS A O 1
ATOM 760 N N . LEU A 1 94 ? 10.759 -12.491 -19.726 1.00 88.56 94 LEU A N 1
ATOM 761 C CA . LEU A 1 94 ? 11.918 -12.909 -18.932 1.00 88.56 94 LEU A CA 1
ATOM 762 C C . LEU A 1 94 ? 12.696 -14.059 -19.591 1.00 88.56 94 LEU A C 1
ATOM 764 O O . LEU A 1 94 ? 13.764 -14.432 -19.120 1.00 88.56 94 LEU A O 1
ATOM 768 N N . THR A 1 95 ? 12.182 -14.593 -20.699 1.00 88.69 95 THR A N 1
ATOM 769 C CA . THR A 1 95 ? 12.827 -15.611 -21.525 1.00 88.69 95 THR A CA 1
ATOM 770 C C . THR A 1 95 ? 12.874 -15.168 -23.000 1.00 88.69 95 THR A C 1
ATOM 772 O O . THR A 1 95 ? 11.966 -14.459 -23.455 1.00 88.69 95 THR A O 1
ATOM 775 N N . PRO A 1 96 ? 13.908 -15.577 -23.770 1.00 89.38 96 PRO A N 1
ATOM 776 C CA . PRO A 1 96 ? 13.920 -15.438 -25.224 1.00 89.38 96 PRO A CA 1
ATOM 777 C C . PRO A 1 96 ? 12.948 -16.392 -25.947 1.00 89.38 96 PRO A C 1
ATOM 779 O O . PRO A 1 96 ? 12.643 -16.165 -27.121 1.00 89.38 96 PRO A O 1
ATOM 782 N N . GLU A 1 97 ? 12.463 -17.453 -25.295 1.00 90.50 97 GLU A N 1
ATOM 783 C CA . GLU A 1 97 ? 11.536 -18.412 -25.893 1.00 90.50 97 GLU A CA 1
ATOM 784 C C . GLU A 1 97 ? 10.167 -17.777 -26.181 1.00 90.50 97 GLU A C 1
ATOM 786 O O . GLU A 1 97 ? 9.570 -17.073 -25.361 1.00 90.50 97 GLU A O 1
ATOM 791 N N . THR A 1 98 ? 9.625 -18.062 -27.368 1.00 91.00 98 THR A N 1
ATOM 792 C CA . THR A 1 98 ? 8.274 -17.614 -27.728 1.00 91.00 98 THR A CA 1
ATOM 793 C C . THR A 1 98 ? 7.240 -18.367 -26.901 1.00 91.00 98 THR A C 1
ATOM 795 O O . THR A 1 98 ? 7.237 -19.593 -26.866 1.00 91.00 98 THR A O 1
ATOM 798 N N . ASN A 1 99 ? 6.331 -17.626 -26.274 1.00 92.94 99 ASN A N 1
ATOM 799 C CA . ASN A 1 99 ? 5.280 -18.162 -25.418 1.00 92.94 99 ASN A CA 1
ATOM 800 C C . ASN A 1 99 ? 3.956 -17.425 -25.657 1.00 92.94 99 ASN A C 1
ATOM 802 O O . ASN A 1 99 ? 3.926 -16.335 -26.238 1.00 92.94 99 ASN A O 1
ATOM 806 N N . GLN A 1 100 ? 2.855 -18.063 -25.261 1.00 92.94 100 GLN A N 1
ATOM 807 C CA . GLN A 1 100 ? 1.516 -17.508 -25.437 1.00 92.94 100 GLN A CA 1
ATOM 808 C C . GLN A 1 100 ? 1.263 -16.374 -24.432 1.00 92.94 100 GLN A C 1
ATOM 810 O O . GLN A 1 100 ? 1.656 -16.485 -23.270 1.00 92.94 100 GLN A O 1
ATOM 815 N N . PRO A 1 101 ? 0.577 -15.292 -24.838 1.00 94.69 101 PRO A N 1
ATOM 816 C CA . PRO A 1 101 ? 0.209 -14.227 -23.922 1.00 94.69 101 PRO A CA 1
ATOM 817 C C . PRO A 1 101 ? -0.929 -14.689 -23.009 1.00 94.69 101 PRO A C 1
ATOM 819 O O . PRO A 1 101 ? -2.083 -14.774 -23.428 1.00 94.69 101 PRO A O 1
ATOM 822 N N . VAL A 1 102 ? -0.597 -14.976 -21.753 1.00 95.25 102 VAL A N 1
ATOM 823 C CA . VAL A 1 102 ? -1.548 -15.455 -20.734 1.00 95.25 102 VAL A CA 1
ATOM 824 C C . VAL A 1 102 ? -1.636 -14.533 -19.519 1.00 95.25 102 VAL A C 1
ATOM 826 O O . VAL A 1 102 ? -2.570 -14.659 -18.733 1.00 95.25 102 VAL A O 1
ATOM 829 N N . PHE A 1 103 ? -0.712 -13.577 -19.372 1.00 96.06 103 PHE A N 1
ATOM 830 C CA . PHE A 1 103 ? -0.640 -12.717 -18.195 1.00 96.06 103 PHE A CA 1
ATOM 831 C C . PHE A 1 103 ? -1.518 -11.475 -18.303 1.00 96.06 103 PHE A C 1
ATOM 833 O O . PHE A 1 103 ? -1.436 -10.706 -19.260 1.00 96.06 103 PHE A O 1
ATOM 840 N N . PHE A 1 104 ? -2.299 -11.224 -17.261 1.00 97.31 104 PHE A N 1
ATOM 841 C CA . PHE A 1 104 ? -3.072 -10.013 -17.060 1.00 97.31 104 PHE A CA 1
ATOM 842 C C . PHE A 1 104 ? -2.689 -9.335 -15.742 1.00 97.31 104 PHE A C 1
ATOM 844 O O . PHE A 1 104 ? -2.592 -9.981 -14.699 1.00 97.31 104 PHE A O 1
ATOM 851 N N . ASN A 1 105 ? -2.546 -8.011 -15.787 1.00 97.38 105 ASN A N 1
ATOM 852 C CA . ASN A 1 105 ? -2.455 -7.161 -14.607 1.00 97.38 105 ASN A CA 1
ATOM 853 C C . ASN A 1 105 ? -3.200 -5.853 -14.875 1.00 97.38 105 ASN A C 1
ATOM 855 O O . ASN A 1 105 ? -2.864 -5.128 -15.810 1.00 97.38 105 ASN A O 1
ATOM 859 N N . LEU A 1 106 ? -4.195 -5.530 -14.050 1.00 97.94 106 LEU A N 1
ATOM 860 C CA . LEU A 1 106 ? -5.092 -4.402 -14.294 1.00 97.94 106 LEU A CA 1
ATOM 861 C C . LEU A 1 106 ? -4.390 -3.042 -14.225 1.00 97.94 106 LEU A C 1
ATOM 863 O O . LEU A 1 106 ? -4.746 -2.143 -14.990 1.00 97.94 106 LEU A O 1
ATOM 867 N N . LEU A 1 107 ? -3.402 -2.874 -13.340 1.00 97.56 107 LEU A N 1
ATOM 868 C CA . LEU A 1 107 ? -2.666 -1.616 -13.210 1.00 97.56 107 LEU A CA 1
ATOM 869 C C . LEU A 1 107 ? -1.880 -1.345 -14.492 1.00 97.56 107 LEU A C 1
ATOM 871 O O . LEU A 1 107 ? -2.068 -0.311 -15.135 1.00 97.56 107 LEU A O 1
ATOM 875 N N . TRP A 1 108 ? -1.052 -2.304 -14.901 1.00 97.56 108 TRP A N 1
ATOM 876 C CA . TRP A 1 108 ? -0.227 -2.170 -16.100 1.00 97.56 108 TRP A CA 1
ATOM 877 C C . TRP A 1 108 ? -1.062 -2.153 -17.379 1.00 97.56 108 TRP A C 1
ATOM 879 O O . TRP A 1 108 ? -0.738 -1.400 -18.297 1.00 97.56 108 TRP A O 1
ATOM 889 N N . TRP A 1 109 ? -2.177 -2.891 -17.411 1.00 98.44 109 TRP A N 1
ATOM 890 C CA . TRP A 1 109 ? -3.143 -2.826 -18.504 1.00 98.44 109 TRP A CA 1
ATOM 891 C C . TRP A 1 109 ? -3.720 -1.420 -18.653 1.00 98.44 109 TRP A C 1
ATOM 893 O O . TRP A 1 109 ? -3.688 -0.843 -19.740 1.00 98.44 109 TRP A O 1
ATOM 903 N N . SER A 1 110 ? -4.170 -0.825 -17.547 1.00 98.25 110 SER A N 1
ATOM 904 C CA . SER A 1 110 ? -4.751 0.521 -17.550 1.00 98.25 110 SER A CA 1
ATOM 905 C C . SER A 1 110 ? -3.730 1.566 -17.997 1.00 98.25 110 SER A C 1
ATOM 907 O O . SER A 1 110 ? -4.038 2.410 -18.837 1.00 98.25 110 SER A O 1
ATOM 909 N N . LEU A 1 111 ? -2.495 1.487 -17.491 1.00 98.19 111 LEU A N 1
ATOM 910 C CA . LEU A 1 111 ? -1.422 2.397 -17.890 1.00 98.19 111 LEU A CA 1
ATOM 911 C C . LEU A 1 111 ? -1.055 2.241 -19.369 1.00 98.19 111 LEU A C 1
ATOM 913 O O . LEU A 1 111 ? -0.911 3.252 -20.050 1.00 98.19 111 LEU A O 1
ATOM 917 N N . GLY A 1 112 ? -0.952 1.012 -19.882 1.00 98.38 112 GLY A N 1
ATOM 918 C CA . GLY A 1 112 ? -0.683 0.755 -21.299 1.00 98.38 112 GLY A CA 1
ATOM 919 C C . GLY A 1 112 ? -1.773 1.332 -22.205 1.00 98.38 112 GLY A C 1
ATOM 920 O O . GLY A 1 112 ? -1.477 2.070 -23.147 1.00 98.38 112 GLY A O 1
ATOM 921 N N . ARG A 1 113 ? -3.050 1.085 -21.885 1.00 98.44 113 ARG A N 1
ATOM 922 C CA . ARG A 1 113 ? -4.193 1.618 -22.647 1.00 98.44 113 ARG A CA 1
ATOM 923 C C . ARG A 1 113 ? -4.256 3.143 -22.632 1.00 98.44 113 ARG A C 1
ATOM 925 O O . ARG A 1 113 ? -4.447 3.751 -23.683 1.00 98.44 113 ARG A O 1
ATOM 932 N N . LEU A 1 114 ? -4.059 3.768 -21.471 1.00 98.44 114 LEU A N 1
ATOM 933 C CA . LEU A 1 114 ? -4.024 5.229 -21.356 1.00 98.44 114 LEU A CA 1
ATOM 934 C C . LEU A 1 114 ? -2.804 5.825 -22.067 1.00 98.44 114 LEU A C 1
ATOM 936 O O . LEU A 1 114 ? -2.937 6.833 -22.756 1.00 98.44 114 LEU A O 1
ATOM 940 N N . GLY A 1 115 ? -1.638 5.185 -21.968 1.00 98.31 115 GLY A N 1
ATOM 941 C CA . GLY A 1 115 ? -0.437 5.583 -22.700 1.00 98.31 115 GLY A CA 1
ATOM 942 C C . GLY A 1 115 ? -0.655 5.572 -24.212 1.00 98.31 115 GLY A C 1
ATOM 943 O O . GLY A 1 115 ? -0.309 6.539 -24.889 1.00 98.31 115 GLY A O 1
ATOM 944 N N . ALA A 1 116 ? -1.308 4.530 -24.736 1.00 98.25 116 ALA A N 1
ATOM 945 C CA . ALA A 1 116 ? -1.688 4.447 -26.145 1.00 98.25 116 ALA A CA 1
ATOM 946 C C . ALA A 1 116 ? -2.695 5.535 -26.542 1.00 98.25 116 ALA A C 1
ATOM 948 O O . ALA A 1 116 ? -2.523 6.178 -27.574 1.00 98.25 116 ALA A O 1
ATOM 949 N N . PHE A 1 117 ? -3.711 5.775 -25.708 1.00 98.25 117 PHE A N 1
ATOM 950 C CA . PHE A 1 117 ? -4.738 6.788 -25.958 1.00 98.25 117 PHE A CA 1
ATOM 951 C C . PHE A 1 117 ? -4.173 8.216 -25.992 1.00 98.25 117 PHE A C 1
ATOM 953 O O . PHE A 1 117 ? -4.512 8.991 -26.882 1.00 98.25 117 PHE A O 1
ATOM 960 N N . PHE A 1 118 ? -3.293 8.566 -25.050 1.00 98.06 118 PHE A N 1
ATOM 961 C CA . PHE A 1 118 ? -2.678 9.895 -24.975 1.00 98.06 118 PHE A CA 1
ATOM 962 C C . PHE A 1 118 ? -1.423 10.049 -25.847 1.00 98.06 118 PHE A C 1
ATOM 964 O O . PHE A 1 118 ? -0.890 11.152 -25.946 1.00 98.06 118 PHE A O 1
ATOM 971 N N . GLY A 1 119 ? -0.927 8.968 -26.457 1.00 97.62 119 GLY A N 1
ATOM 972 C CA . GLY A 1 119 ? 0.303 8.985 -27.250 1.00 97.62 119 GLY A CA 1
ATOM 973 C C . GLY A 1 119 ? 1.566 9.240 -26.419 1.00 97.62 119 GLY A C 1
ATOM 974 O O . GLY A 1 119 ? 2.508 9.858 -26.911 1.00 97.62 119 GLY A O 1
ATOM 975 N N . VAL A 1 120 ? 1.599 8.794 -25.158 1.00 97.31 120 VAL A N 1
ATOM 976 C CA . VAL A 1 120 ? 2.734 9.010 -24.244 1.00 97.31 120 VAL A CA 1
ATOM 977 C C . VAL A 1 120 ? 3.338 7.694 -23.751 1.00 97.31 120 VAL A C 1
ATOM 979 O O . VAL A 1 120 ? 2.656 6.684 -23.590 1.00 97.31 120 VAL A O 1
ATOM 982 N N . GLY A 1 121 ? 4.650 7.708 -23.505 1.00 95.88 121 GLY A N 1
ATOM 983 C CA . GLY A 1 121 ? 5.407 6.522 -23.100 1.00 95.88 121 GLY A CA 1
ATOM 984 C C . GLY A 1 121 ? 5.351 6.203 -21.602 1.00 95.88 121 GLY A C 1
ATOM 985 O O . GLY A 1 121 ? 4.821 6.966 -20.789 1.00 95.88 121 GLY A O 1
ATOM 986 N N . TYR A 1 122 ? 5.993 5.088 -21.238 1.00 95.62 122 TYR A N 1
ATOM 987 C CA . TYR A 1 122 ? 6.068 4.568 -19.868 1.00 95.62 122 TYR A CA 1
ATOM 988 C C . TYR A 1 122 ? 6.514 5.616 -18.850 1.00 95.62 122 TYR A C 1
ATOM 990 O O . TYR A 1 122 ? 5.868 5.762 -17.822 1.00 95.62 122 TYR A O 1
ATOM 998 N N . ALA A 1 123 ? 7.567 6.386 -19.145 1.00 95.12 123 ALA A N 1
ATOM 999 C CA . ALA A 1 123 ? 8.093 7.385 -18.216 1.00 95.12 123 ALA A CA 1
ATOM 1000 C C . ALA A 1 123 ? 7.019 8.398 -17.784 1.00 95.12 123 ALA A C 1
ATOM 1002 O O . ALA A 1 123 ? 6.908 8.695 -16.601 1.00 95.12 123 ALA A O 1
ATOM 1003 N N . VAL A 1 124 ? 6.182 8.881 -18.708 1.00 96.56 124 VAL A N 1
ATOM 1004 C CA . VAL A 1 124 ? 5.107 9.838 -18.396 1.00 96.56 124 VAL A CA 1
ATOM 1005 C C . VAL A 1 124 ? 3.988 9.163 -17.604 1.00 96.56 124 VAL A C 1
ATOM 1007 O O . VAL A 1 124 ? 3.565 9.685 -16.573 1.00 96.56 124 VAL A O 1
ATOM 1010 N N . MET A 1 125 ? 3.535 7.984 -18.041 1.00 97.31 125 MET A N 1
ATOM 1011 C CA . MET A 1 125 ? 2.476 7.238 -17.347 1.00 97.31 125 MET A CA 1
ATOM 1012 C C . MET A 1 125 ? 2.896 6.790 -15.945 1.00 97.31 125 MET A C 1
ATOM 1014 O O . MET A 1 125 ? 2.085 6.802 -15.024 1.00 97.31 125 MET A O 1
ATOM 1018 N N . TYR A 1 126 ? 4.175 6.481 -15.753 1.00 96.06 126 TYR A N 1
ATOM 1019 C CA . TYR A 1 126 ? 4.754 6.168 -14.455 1.00 96.06 126 TYR A CA 1
ATOM 1020 C C . TYR A 1 126 ? 4.705 7.369 -13.502 1.00 96.06 126 TYR A C 1
ATOM 1022 O O . TYR A 1 126 ? 4.316 7.228 -12.343 1.00 96.06 126 TYR A O 1
ATOM 1030 N N . GLN A 1 127 ? 5.018 8.574 -13.996 1.00 96.88 127 GLN A N 1
ATOM 1031 C CA . GLN A 1 127 ? 4.880 9.807 -13.213 1.00 96.88 127 GLN A CA 1
ATOM 1032 C C . GLN A 1 127 ? 3.415 10.128 -12.894 1.00 96.88 127 GLN A C 1
ATOM 1034 O O . GLN A 1 127 ? 3.106 10.530 -11.772 1.00 96.88 127 GLN A O 1
ATOM 1039 N N . ALA A 1 128 ? 2.502 9.905 -13.842 1.00 97.56 128 ALA A N 1
ATOM 1040 C CA . ALA A 1 128 ? 1.070 10.073 -13.611 1.00 97.56 128 ALA A CA 1
ATOM 1041 C C . ALA A 1 128 ? 0.559 9.104 -12.533 1.00 97.56 128 ALA A C 1
ATOM 1043 O O . ALA A 1 128 ? -0.075 9.543 -11.573 1.00 97.56 128 ALA A O 1
ATOM 1044 N N . MET A 1 129 ? 0.904 7.813 -12.637 1.00 97.56 129 MET A N 1
ATOM 1045 C CA . MET A 1 129 ? 0.605 6.803 -11.618 1.00 97.56 129 MET A CA 1
ATOM 1046 C C . MET A 1 129 ? 1.113 7.257 -10.253 1.00 97.56 129 MET A C 1
ATOM 1048 O O . MET A 1 129 ? 0.347 7.252 -9.298 1.00 97.56 129 MET A O 1
ATOM 1052 N N . ARG A 1 130 ? 2.371 7.704 -10.179 1.00 97.44 130 ARG A N 1
ATOM 1053 C CA . ARG A 1 130 ? 3.014 8.168 -8.948 1.00 97.44 130 ARG A CA 1
ATOM 1054 C C . ARG A 1 130 ? 2.255 9.295 -8.258 1.00 97.44 130 ARG A C 1
ATOM 1056 O O . ARG A 1 130 ? 2.006 9.218 -7.060 1.00 97.44 130 ARG A O 1
ATOM 1063 N N . TRP A 1 131 ? 1.887 10.337 -8.995 1.00 98.38 131 TRP A N 1
ATOM 1064 C CA . TRP A 1 131 ? 1.171 11.476 -8.422 1.00 98.38 131 TRP A CA 1
ATOM 1065 C C . TRP A 1 131 ? -0.261 11.115 -8.029 1.00 98.38 131 TRP A C 1
ATOM 1067 O O . TRP A 1 131 ? -0.702 11.460 -6.933 1.00 98.38 131 TRP A O 1
ATOM 1077 N N . ILE A 1 132 ? -0.979 10.398 -8.897 1.00 98.44 132 ILE A N 1
ATOM 1078 C CA . ILE A 1 132 ? -2.376 10.026 -8.658 1.00 98.44 132 ILE A CA 1
ATOM 1079 C C . ILE A 1 132 ? -2.475 9.059 -7.476 1.00 98.44 132 ILE A C 1
ATOM 1081 O O . ILE A 1 132 ? -3.267 9.301 -6.565 1.00 98.44 132 ILE A O 1
ATOM 1085 N N . SER A 1 133 ? -1.660 7.999 -7.448 1.00 98.19 133 SER A N 1
ATOM 1086 C CA . SER A 1 133 ? -1.704 7.014 -6.366 1.00 98.19 133 SER A CA 1
ATOM 1087 C C . SER A 1 133 ? -1.311 7.633 -5.029 1.00 98.19 133 SER A C 1
ATOM 1089 O O . SER A 1 133 ? -2.025 7.426 -4.053 1.00 98.19 133 SER A O 1
ATOM 1091 N N . ALA A 1 134 ? -0.264 8.465 -4.984 1.00 98.44 134 ALA A N 1
ATOM 1092 C CA . ALA A 1 134 ? 0.141 9.168 -3.768 1.00 98.44 134 ALA A CA 1
ATOM 1093 C C . ALA A 1 134 ? -0.965 10.075 -3.223 1.00 98.44 134 ALA A C 1
ATOM 1095 O O . ALA A 1 134 ? -1.293 9.995 -2.042 1.00 98.44 134 ALA A O 1
ATOM 1096 N N . VAL A 1 135 ? -1.586 10.908 -4.066 1.00 98.69 135 VAL A N 1
ATOM 1097 C CA . VAL A 1 135 ? -2.675 11.789 -3.618 1.00 98.69 135 VAL A CA 1
ATOM 1098 C C . VAL A 1 135 ? -3.857 10.972 -3.103 1.00 98.69 135 VAL A C 1
ATOM 1100 O O . VAL A 1 135 ? -4.329 11.219 -1.993 1.00 98.69 135 VAL A O 1
ATOM 1103 N N . LEU A 1 136 ? -4.322 9.978 -3.863 1.00 98.62 136 LEU A N 1
ATOM 1104 C CA . LEU A 1 136 ? -5.463 9.155 -3.458 1.00 98.62 136 LEU A CA 1
ATOM 1105 C C . LEU A 1 136 ? -5.179 8.378 -2.169 1.00 98.62 136 LEU A C 1
ATOM 1107 O O . LEU A 1 136 ? -6.018 8.365 -1.266 1.00 98.62 136 LEU A O 1
ATOM 1111 N N . PHE A 1 137 ? -3.994 7.776 -2.058 1.00 98.56 137 PHE A N 1
ATOM 1112 C CA . PHE A 1 137 ? -3.595 7.003 -0.889 1.00 98.56 137 PHE A CA 1
ATOM 1113 C C . PHE A 1 137 ? -3.472 7.886 0.350 1.00 98.56 137 PHE A C 1
ATOM 1115 O O . PHE A 1 137 ? -4.050 7.566 1.386 1.00 98.56 137 PHE A O 1
ATOM 1122 N N . MET A 1 138 ? -2.809 9.041 0.254 1.00 98.50 138 MET A N 1
ATOM 1123 C CA . MET A 1 138 ? -2.648 9.920 1.412 1.00 98.50 138 MET A CA 1
ATOM 1124 C C . MET A 1 138 ? -3.979 10.525 1.873 1.00 98.50 138 MET A C 1
ATOM 1126 O O . MET A 1 138 ? -4.225 10.616 3.078 1.00 98.50 138 MET A O 1
ATOM 1130 N N . LEU A 1 139 ? -4.886 10.869 0.953 1.00 98.38 139 LEU A N 1
ATOM 1131 C CA . LEU A 1 139 ? -6.240 11.297 1.319 1.00 98.38 139 LEU A CA 1
ATOM 1132 C C . LEU A 1 139 ? -7.028 10.168 1.999 1.00 98.38 139 LEU A C 1
ATOM 1134 O O . LEU A 1 139 ? -7.721 10.409 2.991 1.00 98.38 139 LEU A O 1
ATOM 1138 N N . LEU A 1 140 ? -6.900 8.933 1.505 1.00 98.31 140 LEU A N 1
ATOM 1139 C CA . LEU A 1 140 ? -7.499 7.754 2.123 1.00 98.31 140 LEU A CA 1
ATOM 1140 C C . LEU A 1 140 ? -6.959 7.524 3.540 1.00 98.31 140 LEU A C 1
ATOM 1142 O O . LEU A 1 140 ? -7.760 7.376 4.462 1.00 98.31 140 LEU A O 1
ATOM 1146 N N . VAL A 1 141 ? -5.637 7.548 3.729 1.00 98.19 141 VAL A N 1
ATOM 1147 C CA . VAL A 1 141 ? -4.993 7.403 5.042 1.00 98.19 141 VAL A CA 1
ATOM 1148 C C . VAL A 1 141 ? -5.496 8.479 5.997 1.00 98.19 141 VAL A C 1
ATOM 1150 O O . VAL A 1 141 ? -5.958 8.149 7.086 1.00 98.19 141 VAL A O 1
ATOM 1153 N N . TYR A 1 142 ? -5.488 9.754 5.592 1.00 98.12 142 TYR A N 1
ATOM 1154 C CA . TYR A 1 142 ? -5.946 10.843 6.459 1.00 98.12 142 TYR A CA 1
ATOM 1155 C C . TYR A 1 142 ? -7.407 10.661 6.890 1.00 98.12 142 TYR A C 1
ATOM 1157 O O . TYR A 1 142 ? -7.744 10.820 8.064 1.00 98.12 142 TYR A O 1
ATOM 1165 N N . ARG A 1 143 ? -8.268 10.236 5.957 1.00 96.31 143 ARG A N 1
ATOM 1166 C CA . ARG A 1 143 ? -9.655 9.861 6.254 1.00 96.31 143 ARG A CA 1
ATOM 1167 C C . ARG A 1 143 ? -9.745 8.697 7.233 1.00 96.31 143 ARG A C 1
ATOM 1169 O O . ARG A 1 143 ? -10.608 8.691 8.098 1.00 96.31 143 ARG A O 1
ATOM 1176 N N . MET A 1 144 ? -8.894 7.687 7.089 1.00 96.38 144 MET A N 1
ATOM 1177 C CA . MET A 1 144 ? -8.907 6.526 7.974 1.00 96.38 144 MET A CA 1
ATOM 1178 C C . MET A 1 144 ? -8.461 6.885 9.388 1.00 96.38 144 MET A C 1
ATOM 1180 O O . MET A 1 144 ? -9.018 6.368 10.352 1.00 96.38 144 MET A O 1
ATOM 1184 N N . LEU A 1 145 ? -7.519 7.817 9.536 1.00 97.50 145 LEU A N 1
ATOM 1185 C CA . LEU A 1 145 ? -7.043 8.271 10.842 1.00 97.50 145 LEU A CA 1
ATOM 1186 C C . LEU A 1 145 ? -8.150 8.900 11.703 1.00 97.50 145 LEU A C 1
ATOM 1188 O O . LEU A 1 145 ? -8.044 8.863 12.930 1.00 97.50 145 LEU A O 1
ATOM 1192 N N . SER A 1 146 ? -9.245 9.394 11.110 1.00 95.75 146 SER A N 1
ATOM 1193 C CA . SER A 1 146 ? -10.399 9.879 11.880 1.00 95.75 146 SER A CA 1
ATOM 1194 C C . SER A 1 146 ? -11.191 8.786 12.602 1.00 95.75 146 SER A C 1
ATOM 1196 O O . SER A 1 146 ? -11.943 9.116 13.513 1.00 95.75 146 SER A O 1
ATOM 1198 N N . TRP A 1 147 ? -11.003 7.504 12.254 1.00 95.00 147 TRP A N 1
ATOM 1199 C CA . TRP A 1 147 ? -11.535 6.380 13.040 1.00 95.00 147 TRP A CA 1
ATOM 1200 C C . TRP A 1 147 ? -10.799 6.193 14.369 1.00 95.00 147 TRP A C 1
ATOM 1202 O O . TRP A 1 147 ? -11.358 5.652 15.322 1.00 95.00 147 TRP A O 1
ATOM 1212 N N . PHE A 1 148 ? -9.535 6.612 14.437 1.00 95.44 148 PHE A N 1
ATOM 1213 C CA . PHE A 1 148 ? -8.646 6.285 15.554 1.00 95.44 148 PHE A CA 1
ATOM 1214 C C . PHE A 1 148 ? -8.342 7.483 16.450 1.00 95.44 148 PHE A C 1
ATOM 1216 O O . PHE A 1 148 ? -7.998 7.299 17.616 1.00 95.44 148 PHE A O 1
ATOM 1223 N N . PHE A 1 149 ? -8.486 8.705 15.931 1.00 95.56 149 PHE A N 1
ATOM 1224 C CA . PHE A 1 149 ? -8.181 9.927 16.665 1.00 95.56 149 PHE A CA 1
ATOM 1225 C C . PHE A 1 149 ? -9.252 10.997 16.453 1.00 95.56 149 PHE A C 1
ATOM 1227 O O . PHE A 1 149 ? -9.459 11.474 15.335 1.00 95.56 149 PHE A O 1
ATOM 1234 N N . ALA A 1 150 ? -9.873 11.438 17.550 1.00 91.25 150 ALA A N 1
ATOM 1235 C CA . ALA A 1 150 ? -10.747 12.613 17.570 1.00 91.25 150 ALA A CA 1
ATOM 1236 C C . ALA A 1 150 ? -9.946 13.930 17.552 1.00 91.25 150 ALA A C 1
ATOM 1238 O O . ALA A 1 150 ? -10.388 14.924 16.978 1.00 91.25 150 ALA A O 1
ATOM 1239 N N . GLU A 1 151 ? -8.744 13.928 18.132 1.00 92.94 151 GLU A N 1
ATOM 1240 C CA . GLU A 1 151 ? -7.861 15.093 18.190 1.00 92.94 151 GLU A CA 1
ATOM 1241 C C . GLU A 1 151 ? -7.122 15.313 16.860 1.00 92.94 151 GLU A C 1
ATOM 1243 O O . GLU A 1 151 ? -6.423 14.422 16.367 1.00 92.94 151 GLU A O 1
ATOM 1248 N N . LYS A 1 152 ? -7.224 16.533 16.318 1.00 95.00 152 LYS A N 1
ATOM 1249 C CA . LYS A 1 152 ? -6.551 16.952 15.079 1.00 95.00 152 LYS A CA 1
ATOM 1250 C C . LYS A 1 152 ? -5.041 16.733 15.126 1.00 95.00 152 LYS A C 1
ATOM 1252 O O . LYS A 1 152 ? -4.482 16.188 14.178 1.00 95.00 152 LYS A O 1
ATOM 1257 N N . LEU A 1 153 ? -4.381 17.123 16.220 1.00 95.75 153 LEU A N 1
ATOM 1258 C CA . LEU A 1 153 ? -2.925 17.012 16.332 1.00 95.75 153 LEU A CA 1
ATOM 1259 C C . LEU A 1 153 ? -2.472 15.553 16.205 1.00 95.75 153 LEU A C 1
ATOM 1261 O O . LEU A 1 153 ? -1.587 15.264 15.411 1.00 95.75 153 LEU A O 1
ATOM 1265 N N . ARG A 1 154 ? -3.151 14.617 16.882 1.00 97.06 154 ARG A N 1
ATOM 1266 C CA . ARG A 1 154 ? -2.856 13.180 16.766 1.00 97.06 154 ARG A CA 1
ATOM 1267 C C . ARG A 1 154 ? -3.092 12.648 15.353 1.00 97.06 154 ARG A C 1
ATOM 1269 O O . ARG A 1 154 ? -2.263 11.897 14.851 1.00 97.06 154 ARG A O 1
ATOM 1276 N N . ARG A 1 155 ? -4.168 13.063 14.669 1.00 97.25 155 ARG A N 1
ATOM 1277 C CA . ARG A 1 155 ? -4.368 12.708 13.248 1.00 97.25 155 ARG A CA 1
ATOM 1278 C C . ARG A 1 155 ? -3.217 13.201 12.377 1.00 97.25 155 ARG A C 1
ATOM 1280 O O . ARG A 1 155 ? -2.703 12.441 11.564 1.00 97.25 155 ARG A O 1
ATOM 1287 N N . GLN A 1 156 ? -2.797 14.452 12.555 1.00 97.75 156 GLN A N 1
ATOM 1288 C CA . GLN A 1 156 ? -1.686 15.035 11.801 1.00 97.75 156 GLN A CA 1
ATOM 1289 C C . GLN A 1 156 ? -0.359 14.329 12.104 1.00 97.75 156 GLN A C 1
ATOM 1291 O O . GLN A 1 156 ? 0.376 14.016 11.173 1.00 97.75 156 GLN A O 1
ATOM 1296 N N . THR A 1 157 ? -0.078 14.012 13.368 1.00 98.19 157 THR A N 1
ATOM 1297 C CA . THR A 1 157 ? 1.113 13.252 13.769 1.00 98.19 157 THR A CA 1
ATOM 1298 C C . THR A 1 157 ? 1.122 11.864 13.141 1.00 98.19 157 THR A C 1
ATOM 1300 O O . THR A 1 157 ? 2.095 11.513 12.481 1.00 98.19 157 THR A O 1
ATOM 1303 N N . ALA A 1 158 ? 0.032 11.100 13.260 1.00 98.38 158 ALA A N 1
ATOM 1304 C CA . ALA A 1 158 ? -0.061 9.774 12.655 1.00 98.38 158 ALA A CA 1
ATOM 1305 C C . ALA A 1 158 ? 0.081 9.840 11.127 1.00 98.38 158 ALA A C 1
ATOM 1307 O O . ALA A 1 158 ? 0.786 9.027 10.539 1.00 98.38 158 ALA A O 1
ATOM 1308 N N . PHE A 1 159 ? -0.517 10.844 10.481 1.00 98.62 159 PHE A N 1
ATOM 1309 C CA . PHE A 1 159 ? -0.379 11.064 9.042 1.00 98.62 159 PHE A CA 1
ATOM 1310 C C . PHE A 1 159 ? 1.071 11.333 8.630 1.00 98.62 159 PHE A C 1
ATOM 1312 O O . PHE A 1 159 ? 1.562 10.726 7.681 1.00 98.62 159 PHE A O 1
ATOM 1319 N N . LEU A 1 160 ? 1.773 12.204 9.361 1.00 98.44 160 LEU A N 1
ATOM 1320 C CA . LEU A 1 160 ? 3.187 12.484 9.120 1.00 98.44 160 LEU A CA 1
ATOM 1321 C C . LEU A 1 160 ? 4.060 11.252 9.377 1.00 98.44 160 LEU A C 1
ATOM 1323 O O . LEU A 1 160 ? 5.006 11.032 8.631 1.00 98.44 160 LEU A O 1
ATOM 1327 N N . LEU A 1 161 ? 3.738 10.420 10.371 1.00 98.12 161 LEU A N 1
ATOM 1328 C CA . LEU A 1 161 ? 4.444 9.158 10.610 1.00 98.12 161 LEU A CA 1
ATOM 1329 C C . LEU A 1 161 ? 4.204 8.124 9.501 1.00 98.12 161 LEU A C 1
ATOM 1331 O O . LEU A 1 161 ? 5.128 7.388 9.171 1.00 98.12 161 LEU A O 1
ATOM 1335 N N . VAL A 1 162 ? 3.014 8.072 8.893 1.00 98.19 162 VAL A N 1
ATOM 1336 C CA . VAL A 1 162 ? 2.798 7.247 7.689 1.00 98.19 162 VAL A CA 1
ATOM 1337 C C . VAL A 1 162 ? 3.598 7.800 6.513 1.00 98.19 162 VAL A C 1
ATOM 1339 O O . VAL A 1 162 ? 4.261 7.048 5.815 1.00 98.19 162 VAL A O 1
ATOM 1342 N N . LEU A 1 163 ? 3.561 9.113 6.293 1.00 97.50 163 LEU A N 1
ATOM 1343 C CA . LEU A 1 163 ? 4.157 9.724 5.106 1.00 97.50 163 LEU A CA 1
ATOM 1344 C C . LEU A 1 163 ? 5.688 9.802 5.158 1.00 97.50 163 LEU A C 1
ATOM 1346 O O . LEU A 1 163 ? 6.337 9.642 4.132 1.00 97.50 163 LEU A O 1
ATOM 1350 N N . LEU A 1 164 ? 6.251 10.100 6.329 1.00 96.38 164 LEU A N 1
ATOM 1351 C CA . LEU A 1 164 ? 7.671 10.410 6.534 1.00 96.38 164 LEU A CA 1
ATOM 1352 C C . LEU A 1 164 ? 8.369 9.417 7.468 1.00 96.38 164 LEU A C 1
ATOM 1354 O O . LEU A 1 164 ? 9.587 9.488 7.634 1.00 96.38 164 LEU A O 1
ATOM 1358 N N . GLY A 1 165 ? 7.621 8.509 8.102 1.00 92.19 165 GLY A N 1
ATOM 1359 C CA . GLY A 1 165 ? 8.215 7.435 8.886 1.00 92.19 165 GLY A CA 1
ATOM 1360 C C . GLY A 1 165 ? 9.096 6.567 7.997 1.00 92.19 165 GLY A C 1
ATOM 1361 O O . GLY A 1 165 ? 8.736 6.233 6.871 1.00 92.19 165 GLY A O 1
ATOM 1362 N N . SER A 1 166 ? 10.271 6.227 8.505 1.00 88.31 166 SER A N 1
ATOM 1363 C CA . SER A 1 166 ? 11.250 5.424 7.789 1.00 88.31 166 SER A CA 1
ATOM 1364 C C . SER A 1 166 ? 12.098 4.644 8.784 1.00 88.31 166 SER A C 1
ATOM 1366 O O . SER A 1 166 ? 12.200 5.010 9.959 1.00 88.31 166 SER A O 1
ATOM 1368 N N . GLY A 1 167 ? 12.715 3.582 8.282 1.00 91.19 167 GLY A N 1
ATOM 1369 C CA . GLY A 1 167 ? 13.717 2.785 8.961 1.00 91.19 167 GLY A CA 1
ATOM 1370 C C . GLY A 1 167 ? 15.006 3.524 9.314 1.00 91.19 167 GLY A C 1
ATOM 1371 O O . GLY A 1 167 ? 15.282 4.622 8.827 1.00 91.19 167 GLY A O 1
ATOM 1372 N N . PHE A 1 168 ? 15.853 2.881 10.119 1.00 94.19 168 PHE A N 1
ATOM 1373 C CA . PHE A 1 168 ? 17.244 3.299 10.323 1.00 94.19 168 PHE A CA 1
ATOM 1374 C C . PHE A 1 168 ? 18.185 2.930 9.158 1.00 94.19 168 PHE A C 1
ATOM 1376 O O . PHE A 1 168 ? 19.391 3.125 9.278 1.00 94.19 168 PHE A O 1
ATOM 1383 N N . GLY A 1 169 ? 17.677 2.459 8.012 1.00 92.12 169 GLY A N 1
ATOM 1384 C CA . GLY A 1 169 ? 18.489 2.159 6.823 1.00 92.12 169 GLY A CA 1
ATOM 1385 C C . GLY A 1 169 ? 19.378 3.322 6.346 1.00 92.12 169 GLY A C 1
ATOM 1386 O O . GLY A 1 169 ? 20.478 3.094 5.848 1.00 92.12 169 GLY A O 1
ATOM 1387 N N . TRP A 1 170 ? 18.983 4.580 6.582 1.00 90.81 170 TRP A N 1
ATOM 1388 C CA . TRP A 1 170 ? 19.828 5.750 6.287 1.00 90.81 170 TRP A CA 1
ATOM 1389 C C . TRP A 1 170 ? 21.139 5.768 7.091 1.00 90.81 170 TRP A C 1
ATOM 1391 O O . TRP A 1 170 ? 22.147 6.272 6.599 1.00 90.81 170 TRP A O 1
ATOM 1401 N N . VAL A 1 171 ? 21.160 5.186 8.297 1.00 93.81 171 VAL A N 1
ATOM 1402 C CA . VAL A 1 171 ? 22.382 5.031 9.100 1.00 93.81 171 VAL A CA 1
ATOM 1403 C C . VAL A 1 171 ? 23.351 4.093 8.389 1.00 93.81 171 VAL A C 1
ATOM 1405 O O . VAL A 1 171 ? 24.539 4.389 8.322 1.00 93.81 171 VAL A O 1
ATOM 1408 N N . LEU A 1 172 ? 22.850 3.013 7.780 1.00 94.50 172 LEU A N 1
ATOM 1409 C CA . LEU A 1 172 ? 23.674 2.088 6.995 1.00 94.50 172 LEU A CA 1
ATOM 1410 C C . LEU A 1 172 ? 24.254 2.774 5.753 1.00 94.50 172 LEU A C 1
ATOM 1412 O O . LEU A 1 172 ? 25.417 2.562 5.418 1.00 94.50 172 LEU A O 1
ATOM 1416 N N . VAL A 1 173 ? 23.485 3.665 5.118 1.00 93.25 173 VAL A N 1
ATOM 1417 C CA . VAL A 1 173 ? 23.980 4.501 4.013 1.00 93.25 173 VAL A CA 1
ATOM 1418 C C . VAL A 1 173 ? 25.071 5.464 4.486 1.00 93.25 173 VAL A C 1
ATOM 1420 O O . VAL A 1 173 ? 26.080 5.610 3.805 1.00 93.25 173 VAL 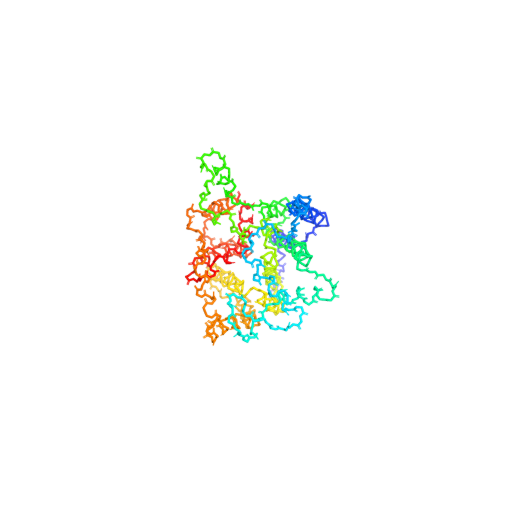A O 1
ATOM 1423 N N . LEU A 1 174 ? 24.933 6.098 5.654 1.00 94.56 174 LEU A N 1
ATOM 1424 C CA . LEU A 1 174 ? 26.014 6.923 6.204 1.00 94.56 174 LEU A CA 1
ATOM 1425 C C . LEU A 1 174 ? 27.255 6.088 6.521 1.00 94.56 174 LEU A C 1
ATOM 1427 O O . LEU A 1 174 ? 28.365 6.493 6.178 1.00 94.56 174 LEU A O 1
ATOM 1431 N N . MET A 1 175 ? 27.080 4.916 7.132 1.00 95.75 175 MET A N 1
ATOM 1432 C CA . MET A 1 175 ? 28.183 4.013 7.458 1.00 95.75 175 MET A CA 1
ATOM 1433 C C . MET A 1 175 ? 28.944 3.568 6.207 1.00 95.75 175 MET A C 1
ATOM 1435 O O . MET A 1 175 ? 30.174 3.630 6.211 1.00 95.75 175 MET A O 1
ATOM 1439 N N . LYS A 1 176 ? 28.232 3.244 5.117 1.00 95.94 176 LYS A N 1
ATOM 1440 C CA . LYS A 1 176 ? 28.804 2.965 3.789 1.00 95.94 176 LYS A CA 1
ATOM 1441 C C . LYS A 1 176 ? 29.849 4.004 3.379 1.00 95.94 176 LYS A C 1
ATOM 1443 O O . LYS A 1 176 ? 30.944 3.641 2.961 1.00 95.94 176 LYS A O 1
ATOM 1448 N N . TYR A 1 177 ? 29.525 5.291 3.512 1.00 95.31 177 TYR A N 1
ATOM 1449 C CA . TYR A 1 177 ? 30.384 6.391 3.056 1.00 95.31 177 TYR A CA 1
ATOM 1450 C C . TYR A 1 177 ? 31.380 6.907 4.101 1.00 95.31 177 TYR A C 1
ATOM 1452 O O . TYR A 1 177 ? 32.234 7.719 3.757 1.00 95.31 177 TYR A O 1
ATOM 1460 N N . THR A 1 178 ? 31.287 6.467 5.357 1.00 95.31 178 THR A N 1
ATOM 1461 C CA . THR A 1 178 ? 32.128 6.985 6.451 1.00 95.31 178 THR A CA 1
ATOM 1462 C C . THR A 1 178 ? 33.087 5.948 7.014 1.00 95.31 178 THR A C 1
ATOM 1464 O O . THR A 1 178 ? 34.275 6.228 7.128 1.00 95.31 178 THR A O 1
ATOM 1467 N N . VAL A 1 179 ? 32.590 4.762 7.371 1.00 95.12 179 VAL A N 1
ATOM 1468 C CA . VAL A 1 179 ? 33.353 3.754 8.129 1.00 95.12 179 VAL A CA 1
ATOM 1469 C C . VAL A 1 179 ? 33.414 2.386 7.448 1.00 95.12 179 VAL A C 1
ATOM 1471 O O . VAL A 1 179 ? 34.109 1.504 7.939 1.00 95.12 179 VAL A O 1
ATOM 1474 N N . MET A 1 180 ? 32.713 2.193 6.325 1.00 91.56 180 MET A N 1
ATOM 1475 C CA . MET A 1 180 ? 32.600 0.896 5.633 1.00 91.56 180 MET A CA 1
ATOM 1476 C C . MET A 1 180 ? 33.176 0.893 4.217 1.00 91.56 180 MET A C 1
ATOM 1478 O O . MET A 1 180 ? 32.884 -0.007 3.439 1.00 91.56 180 MET A O 1
ATOM 1482 N N . ASN A 1 181 ? 34.002 1.884 3.867 1.00 92.75 181 ASN A N 1
ATOM 1483 C CA . ASN A 1 181 ? 34.763 1.916 2.611 1.00 92.75 181 ASN A CA 1
ATOM 1484 C C . ASN A 1 181 ? 33.924 1.643 1.344 1.00 92.75 181 ASN A C 1
ATOM 1486 O O . ASN A 1 181 ? 34.395 1.021 0.395 1.00 92.75 181 ASN A O 1
ATOM 1490 N N . GLY A 1 182 ? 32.675 2.111 1.318 1.00 92.56 182 GLY A N 1
ATOM 1491 C CA . GLY A 1 182 ? 31.760 1.936 0.192 1.00 92.56 182 GLY A CA 1
ATOM 1492 C C . GLY A 1 182 ? 30.888 0.677 0.242 1.00 92.56 182 GLY A C 1
ATOM 1493 O O . GLY A 1 182 ? 29.998 0.551 -0.601 1.00 92.56 182 GLY A O 1
ATOM 1494 N N . GLU A 1 183 ? 31.067 -0.210 1.222 1.00 93.44 183 GLU A N 1
ATOM 1495 C CA . GLU A 1 183 ? 30.236 -1.401 1.412 1.00 93.44 183 GLU A CA 1
ATOM 1496 C C . GLU A 1 183 ? 28.943 -1.065 2.169 1.00 93.44 183 GLU A C 1
ATOM 1498 O O . GLU A 1 183 ? 28.955 -0.379 3.192 1.00 93.44 183 GLU A O 1
ATOM 1503 N N . LEU A 1 184 ? 27.803 -1.526 1.648 1.00 93.06 184 LEU A N 1
ATOM 1504 C CA . LEU A 1 184 ? 26.506 -1.344 2.294 1.00 93.06 184 LEU A CA 1
ATOM 1505 C C . LEU A 1 184 ? 26.144 -2.606 3.074 1.00 93.06 184 LEU A C 1
ATOM 1507 O O . LEU A 1 184 ? 25.877 -3.646 2.473 1.00 93.06 184 LEU A O 1
ATOM 1511 N N . LEU A 1 185 ? 26.079 -2.502 4.402 1.00 92.50 185 LEU A N 1
ATOM 1512 C CA . LEU A 1 185 ? 25.509 -3.570 5.217 1.00 92.50 185 LEU A CA 1
ATOM 1513 C C . LEU A 1 185 ? 24.024 -3.746 4.917 1.00 92.50 185 LEU A C 1
ATOM 1515 O O . LEU A 1 185 ? 23.291 -2.768 4.805 1.00 92.50 185 LEU A O 1
ATOM 1519 N N . TRP A 1 186 ? 23.605 -5.009 4.834 1.00 90.56 186 TRP A N 1
ATOM 1520 C CA . TRP A 1 186 ? 22.221 -5.440 4.619 1.00 90.56 186 TRP A CA 1
ATOM 1521 C C . TRP A 1 186 ? 21.454 -4.579 3.598 1.00 90.56 186 TRP A C 1
ATOM 1523 O O . TRP A 1 186 ? 20.467 -3.939 3.956 1.00 90.56 186 TRP A O 1
ATOM 1533 N N . PRO A 1 187 ? 21.872 -4.566 2.317 1.00 89.12 187 PRO A N 1
ATOM 1534 C CA . PRO A 1 187 ? 21.293 -3.680 1.305 1.00 89.12 187 PRO A CA 1
ATOM 1535 C C . PRO A 1 187 ? 19.765 -3.770 1.183 1.00 89.12 187 PRO A C 1
ATOM 1537 O O . PRO A 1 187 ? 19.102 -2.758 0.967 1.00 89.12 187 PRO A O 1
ATOM 1540 N N . LEU A 1 188 ? 19.195 -4.966 1.369 1.00 86.31 188 LEU A N 1
ATOM 1541 C CA . LEU A 1 188 ? 17.745 -5.180 1.333 1.00 86.31 188 LEU A CA 1
ATOM 1542 C C . LEU A 1 188 ? 17.006 -4.339 2.383 1.00 86.31 188 LEU A C 1
ATOM 1544 O O . LEU A 1 188 ? 15.986 -3.736 2.067 1.00 86.31 188 LEU A O 1
ATOM 1548 N N . ASP A 1 189 ? 17.566 -4.186 3.583 1.00 89.38 189 ASP A N 1
ATOM 1549 C CA . ASP A 1 189 ? 16.946 -3.424 4.676 1.00 89.38 189 ASP A CA 1
ATOM 1550 C C . ASP A 1 189 ? 16.919 -1.903 4.380 1.00 89.38 189 ASP A C 1
ATOM 1552 O O . ASP A 1 189 ? 16.299 -1.133 5.115 1.00 89.38 189 ASP A O 1
ATOM 1556 N N . VAL A 1 190 ? 17.585 -1.467 3.301 1.00 89.81 190 VAL A N 1
ATOM 1557 C CA . VAL A 1 190 ? 17.611 -0.085 2.793 1.00 89.81 190 VAL A CA 1
ATOM 1558 C C . VAL A 1 190 ? 16.724 0.093 1.557 1.00 89.81 190 VAL A C 1
ATOM 1560 O O . VAL A 1 190 ? 16.131 1.159 1.388 1.00 89.81 190 VAL A O 1
ATOM 1563 N N . TYR A 1 191 ? 16.649 -0.915 0.683 1.00 87.38 191 TYR A N 1
ATOM 1564 C CA . TYR A 1 191 ? 15.973 -0.808 -0.616 1.00 87.38 191 TYR A CA 1
ATOM 1565 C C . TYR A 1 191 ? 14.515 -1.282 -0.625 1.00 87.38 191 TYR A C 1
ATOM 1567 O O . TYR A 1 191 ? 13.778 -0.896 -1.531 1.00 87.38 191 TYR A O 1
ATOM 1575 N N . VAL A 1 192 ? 14.086 -2.071 0.365 1.00 89.88 192 VAL A N 1
ATOM 1576 C CA . VAL A 1 192 ? 12.695 -2.540 0.487 1.00 89.88 192 VAL A CA 1
ATOM 1577 C C . VAL A 1 192 ? 11.756 -1.348 0.701 1.00 89.88 192 VAL A C 1
ATOM 1579 O O . VAL A 1 192 ? 11.871 -0.603 1.677 1.00 89.88 192 VAL A O 1
ATOM 1582 N N . ALA A 1 193 ? 10.825 -1.159 -0.235 1.00 91.44 193 ALA A N 1
ATOM 1583 C CA . ALA A 1 193 ? 9.980 0.032 -0.311 1.00 91.44 193 ALA A CA 1
ATOM 1584 C C . ALA A 1 193 ? 8.584 -0.190 0.280 1.00 91.44 193 ALA A C 1
ATOM 1586 O O . ALA A 1 193 ? 7.956 0.768 0.726 1.00 91.44 193 ALA A O 1
ATOM 1587 N N . GLU A 1 194 ? 8.111 -1.433 0.325 1.00 92.12 194 GLU A N 1
ATOM 1588 C CA . GLU A 1 194 ? 6.748 -1.822 0.688 1.00 92.12 194 GLU A CA 1
ATOM 1589 C C . GLU A 1 194 ? 6.257 -1.239 2.026 1.00 92.12 194 GLU A C 1
ATOM 1591 O O . GLU A 1 194 ? 5.152 -0.694 2.060 1.00 92.12 194 GLU A O 1
ATOM 1596 N N . PRO A 1 195 ? 7.035 -1.253 3.129 1.00 92.31 195 PRO A N 1
ATOM 1597 C CA . PRO A 1 195 ? 6.610 -0.643 4.385 1.00 92.31 195 PRO A CA 1
ATOM 1598 C C . PRO A 1 195 ? 6.999 0.841 4.510 1.00 92.31 195 PRO A C 1
ATOM 1600 O O . PRO A 1 195 ? 6.917 1.402 5.604 1.00 92.31 195 PRO A O 1
ATOM 1603 N N . ASN A 1 196 ? 7.472 1.476 3.436 1.00 94.94 196 ASN A N 1
ATOM 1604 C CA . ASN A 1 196 ? 7.964 2.848 3.434 1.00 94.94 196 ASN A CA 1
ATOM 1605 C C . ASN A 1 196 ? 7.243 3.680 2.367 1.00 94.94 196 ASN A C 1
ATOM 1607 O O . ASN A 1 196 ? 7.616 3.708 1.194 1.00 94.94 196 ASN A O 1
ATOM 1611 N N . THR A 1 197 ? 6.217 4.408 2.799 1.00 96.50 197 THR A N 1
ATOM 1612 C CA . THR A 1 197 ? 5.377 5.246 1.938 1.00 96.50 197 THR A CA 1
ATOM 1613 C C . THR A 1 197 ? 6.203 6.289 1.189 1.00 96.50 197 THR A C 1
ATOM 1615 O O . THR A 1 197 ? 6.005 6.460 -0.011 1.00 96.50 197 THR A O 1
ATOM 1618 N N . PHE A 1 198 ? 7.162 6.956 1.842 1.00 95.81 198 PHE A N 1
ATOM 1619 C CA . PHE A 1 198 ? 8.011 7.953 1.180 1.00 95.81 198 PHE A CA 1
ATOM 1620 C C . PHE A 1 198 ? 8.838 7.327 0.050 1.00 95.81 198 PHE A C 1
ATOM 1622 O O . PHE A 1 198 ? 8.851 7.834 -1.075 1.00 95.81 198 PHE A O 1
ATOM 1629 N N . LEU A 1 199 ? 9.510 6.210 0.342 1.00 94.38 199 LEU A N 1
ATOM 1630 C CA . LEU A 1 199 ? 10.343 5.494 -0.620 1.00 94.38 199 LEU A CA 1
ATOM 1631 C C . LEU A 1 199 ? 9.499 4.924 -1.765 1.00 94.38 199 LEU A C 1
ATOM 1633 O O . LEU A 1 199 ? 9.887 5.050 -2.925 1.00 94.38 199 LEU A O 1
ATOM 1637 N N . SER A 1 200 ? 8.315 4.390 -1.468 1.00 95.56 200 SER A N 1
ATOM 1638 C CA . SER A 1 200 ? 7.377 3.914 -2.484 1.00 95.56 200 SER A CA 1
ATOM 1639 C C . SER A 1 200 ? 6.847 5.053 -3.363 1.00 95.56 200 SER A C 1
ATOM 1641 O O . SER A 1 200 ? 6.836 4.911 -4.581 1.00 95.56 200 SER A O 1
ATOM 1643 N N . ILE A 1 201 ? 6.505 6.226 -2.810 1.00 96.94 201 ILE A N 1
ATOM 1644 C CA . ILE A 1 201 ? 6.151 7.414 -3.617 1.00 96.94 201 ILE A CA 1
ATOM 1645 C C . ILE A 1 201 ? 7.324 7.833 -4.513 1.00 96.94 201 ILE A C 1
ATOM 1647 O O . ILE A 1 201 ? 7.117 8.277 -5.642 1.00 96.94 201 ILE A O 1
ATOM 1651 N N . MET A 1 202 ? 8.561 7.719 -4.029 1.00 95.56 202 MET A N 1
ATOM 1652 C CA . MET A 1 202 ? 9.740 8.107 -4.796 1.00 95.56 202 MET A CA 1
ATOM 1653 C C . MET A 1 202 ? 10.078 7.111 -5.906 1.00 95.56 202 MET A C 1
ATOM 1655 O O . MET A 1 202 ? 10.387 7.546 -7.011 1.00 95.56 202 MET A O 1
ATOM 1659 N N . GLY A 1 203 ? 10.055 5.807 -5.631 1.00 93.12 203 GLY A N 1
ATOM 1660 C CA . GLY A 1 203 ? 10.674 4.793 -6.488 1.00 93.12 203 GLY A CA 1
ATOM 1661 C C . GLY A 1 203 ? 9.792 3.615 -6.886 1.00 93.12 203 GLY A C 1
ATOM 1662 O O . GLY A 1 203 ? 10.100 3.009 -7.902 1.00 93.12 203 GLY A O 1
ATOM 1663 N N . SER A 1 204 ? 8.703 3.333 -6.161 1.00 94.00 204 SER A N 1
ATOM 1664 C CA . SER A 1 204 ? 7.821 2.173 -6.394 1.00 94.00 204 SER A CA 1
ATOM 1665 C C . SER A 1 204 ? 6.332 2.522 -6.181 1.00 94.00 204 SER A C 1
ATOM 1667 O O . SER A 1 204 ? 5.671 1.967 -5.301 1.00 94.00 204 SER A O 1
ATOM 1669 N N . PRO A 1 205 ? 5.742 3.446 -6.967 1.00 95.38 205 PRO A N 1
ATOM 1670 C CA . PRO A 1 205 ? 4.411 3.984 -6.706 1.00 95.38 205 PRO A CA 1
ATOM 1671 C C . PRO A 1 205 ? 3.278 2.994 -6.980 1.00 95.38 205 PRO A C 1
ATOM 1673 O O . PRO A 1 205 ? 2.132 3.274 -6.627 1.00 95.38 205 PRO A O 1
ATOM 1676 N N . HIS A 1 206 ? 3.581 1.848 -7.594 1.00 95.38 206 HIS A N 1
ATOM 1677 C CA . HIS A 1 206 ? 2.638 0.745 -7.718 1.00 95.38 206 HIS A CA 1
ATOM 1678 C C . HIS A 1 206 ? 2.333 0.122 -6.347 1.00 95.38 206 HIS A C 1
ATOM 1680 O O . HIS A 1 206 ? 1.200 -0.289 -6.146 1.00 95.38 206 HIS A O 1
ATOM 1686 N N . PHE A 1 207 ? 3.255 0.151 -5.370 1.00 95.50 207 PHE A N 1
ATOM 1687 C CA . PHE A 1 207 ? 2.954 -0.257 -3.989 1.00 95.50 207 PHE A CA 1
ATOM 1688 C C . PHE A 1 207 ? 2.020 0.730 -3.285 1.00 95.50 207 PHE A C 1
ATOM 1690 O O . PHE A 1 207 ? 1.103 0.317 -2.581 1.00 95.50 207 PHE A O 1
ATOM 1697 N N . VAL A 1 208 ? 2.177 2.033 -3.548 1.00 97.00 208 VAL A N 1
ATOM 1698 C CA . VAL A 1 208 ? 1.242 3.070 -3.069 1.00 97.00 208 VAL A CA 1
ATOM 1699 C C . VAL A 1 208 ? -0.136 2.901 -3.710 1.00 97.00 208 VAL A C 1
ATOM 1701 O O . VAL A 1 208 ? -1.155 3.039 -3.038 1.00 97.00 208 VAL A O 1
ATOM 1704 N N . ALA A 1 209 ? -0.178 2.580 -5.007 1.00 97.62 209 ALA A N 1
ATOM 1705 C CA . ALA A 1 209 ? -1.423 2.262 -5.699 1.00 97.62 209 ALA A CA 1
ATOM 1706 C C . ALA A 1 209 ? -2.074 1.008 -5.102 1.00 97.62 209 ALA A C 1
ATOM 1708 O O . ALA A 1 209 ? -3.252 1.045 -4.761 1.00 97.62 209 ALA A O 1
ATOM 1709 N N . ALA A 1 210 ? -1.298 -0.056 -4.898 1.00 97.19 210 ALA A N 1
ATOM 1710 C CA . ALA A 1 210 ? -1.736 -1.304 -4.289 1.00 97.19 210 ALA A CA 1
ATOM 1711 C C . ALA A 1 210 ? -2.311 -1.068 -2.878 1.00 97.19 210 ALA A C 1
ATOM 1713 O O . ALA A 1 210 ? -3.431 -1.487 -2.588 1.00 97.19 210 ALA A O 1
ATOM 1714 N N . ALA A 1 211 ? -1.651 -0.238 -2.059 1.00 97.50 211 ALA A N 1
ATOM 1715 C CA . ALA A 1 211 ? -2.083 0.132 -0.708 1.00 97.50 211 ALA A CA 1
ATOM 1716 C C . ALA A 1 211 ? -3.464 0.825 -0.636 1.00 97.50 211 ALA A C 1
ATOM 1718 O O . ALA A 1 211 ? -4.054 0.920 0.444 1.00 97.50 211 ALA A O 1
ATOM 1719 N N . LEU A 1 212 ? -4.049 1.250 -1.766 1.00 98.06 212 LEU A N 1
ATOM 1720 C CA . LEU A 1 212 ? -5.447 1.691 -1.818 1.00 98.06 212 LEU A CA 1
ATOM 1721 C C . LEU A 1 212 ? -6.435 0.600 -1.385 1.00 98.06 212 LEU A C 1
ATOM 1723 O O . LEU A 1 212 ? -7.549 0.953 -0.992 1.00 98.06 212 LEU A O 1
ATOM 1727 N N . TYR A 1 213 ? -6.040 -0.685 -1.353 1.00 97.88 213 TYR A N 1
ATOM 1728 C CA . TYR A 1 213 ? -6.845 -1.770 -0.771 1.00 97.88 213 TYR A CA 1
ATOM 1729 C C . TYR A 1 213 ? -7.337 -1.441 0.648 1.00 97.88 213 TYR A C 1
ATOM 1731 O O . TYR A 1 213 ? -8.383 -1.932 1.061 1.00 97.88 213 TYR A O 1
ATOM 1739 N N . MET A 1 214 ? -6.661 -0.558 1.393 1.00 98.12 214 MET A N 1
ATOM 1740 C CA . MET A 1 214 ? -7.113 -0.098 2.711 1.00 98.12 214 MET A CA 1
ATOM 1741 C C . MET A 1 214 ? -8.501 0.558 2.695 1.00 98.12 214 MET A C 1
ATOM 1743 O O . MET A 1 214 ? -9.165 0.633 3.731 1.00 98.12 214 MET A O 1
ATOM 1747 N N . PHE A 1 215 ? -8.998 0.983 1.528 1.00 98.62 215 PHE A N 1
ATOM 1748 C CA . PHE A 1 215 ? -10.373 1.449 1.384 1.00 98.62 215 PHE A CA 1
ATOM 1749 C C . PHE A 1 215 ? -11.394 0.360 1.743 1.00 98.62 215 PHE A C 1
ATOM 1751 O O . PHE A 1 215 ? -12.452 0.677 2.285 1.00 98.62 215 PHE A O 1
ATOM 1758 N N . VAL A 1 216 ? -11.046 -0.918 1.551 1.00 98.69 216 VAL A N 1
ATOM 1759 C CA . VAL A 1 216 ? -11.815 -2.082 2.025 1.00 98.69 216 VAL A CA 1
ATOM 1760 C C . VAL A 1 216 ? -12.034 -1.999 3.535 1.00 98.69 216 VAL A C 1
ATOM 1762 O O . VAL A 1 216 ? -13.155 -2.194 4.005 1.00 98.69 216 VAL A O 1
ATOM 1765 N N . PHE A 1 217 ? -10.995 -1.659 4.302 1.00 98.44 217 PHE A N 1
ATOM 1766 C CA . PHE A 1 217 ? -11.087 -1.550 5.757 1.00 98.44 217 PHE A CA 1
ATOM 1767 C C . PHE A 1 217 ? -11.961 -0.383 6.194 1.00 98.44 217 PHE A C 1
ATOM 1769 O O . PHE A 1 217 ? -12.801 -0.546 7.075 1.00 98.44 217 PHE A O 1
ATOM 1776 N N . ASP A 1 218 ? -11.828 0.778 5.554 1.00 97.62 218 ASP A N 1
ATOM 1777 C CA . ASP A 1 218 ? -12.719 1.899 5.847 1.00 97.62 218 ASP A CA 1
ATOM 1778 C C . ASP A 1 218 ? -14.186 1.567 5.525 1.00 97.62 218 ASP A C 1
ATOM 1780 O O . ASP A 1 218 ? -15.064 1.873 6.331 1.00 97.62 218 ASP A O 1
ATOM 1784 N N . LEU A 1 219 ? -14.472 0.914 4.394 1.00 98.25 219 LEU A N 1
ATOM 1785 C CA . LEU A 1 219 ? -15.829 0.474 4.062 1.00 98.25 219 LEU A CA 1
ATOM 1786 C C . LEU A 1 219 ? -16.363 -0.518 5.100 1.00 98.25 219 LEU A C 1
ATOM 1788 O O . LEU A 1 219 ? -17.510 -0.397 5.530 1.00 98.25 219 LEU A O 1
ATOM 1792 N N . LEU A 1 220 ? -15.532 -1.457 5.547 1.00 97.56 220 LEU A N 1
ATOM 1793 C CA . LEU A 1 220 ? -15.905 -2.454 6.543 1.00 97.56 220 LEU A CA 1
ATOM 1794 C C . LEU A 1 220 ? -16.206 -1.826 7.912 1.00 97.56 220 LEU A C 1
ATOM 1796 O O . LEU A 1 220 ? -17.240 -2.159 8.498 1.00 97.56 220 LEU A O 1
ATOM 1800 N N . LEU A 1 221 ? -15.385 -0.876 8.375 1.00 96.38 221 LEU A N 1
ATOM 1801 C CA . LEU A 1 221 ? -15.632 -0.103 9.601 1.00 96.38 221 LEU A CA 1
ATOM 1802 C C . LEU A 1 221 ? -16.909 0.747 9.481 1.00 96.38 221 LEU A C 1
ATOM 1804 O O . LEU A 1 221 ? -17.746 0.738 10.384 1.00 96.38 221 LEU A O 1
ATOM 1808 N N . ARG A 1 222 ? -17.138 1.402 8.330 1.00 95.69 222 ARG A N 1
ATOM 1809 C CA . ARG A 1 222 ? -18.389 2.141 8.048 1.00 95.69 222 ARG A CA 1
ATOM 1810 C C . ARG A 1 222 ? -19.614 1.246 8.086 1.00 95.69 222 ARG A C 1
ATOM 1812 O O . ARG A 1 222 ? -20.659 1.657 8.588 1.00 95.69 222 ARG A O 1
ATOM 1819 N N . GLY A 1 223 ? -19.513 0.057 7.505 1.00 96.50 223 GLY A N 1
ATOM 1820 C CA . GLY A 1 223 ? -20.600 -0.906 7.510 1.00 96.50 223 GLY A CA 1
ATOM 1821 C C . GLY A 1 223 ? -20.885 -1.440 8.907 1.00 96.50 223 GLY A C 1
ATOM 1822 O O . GLY A 1 223 ? -22.057 -1.591 9.237 1.00 96.50 223 GLY A O 1
ATOM 1823 N N . GLN A 1 224 ? -19.856 -1.629 9.742 1.00 95.25 224 GLN A N 1
ATOM 1824 C CA . GLN A 1 224 ? -20.022 -2.060 11.130 1.00 95.25 224 GLN A CA 1
ATOM 1825 C C . GLN A 1 224 ? -20.743 -0.986 11.940 1.00 95.25 224 GLN A C 1
ATOM 1827 O O . GLN A 1 224 ? -21.772 -1.274 12.545 1.00 95.25 224 GLN A O 1
ATOM 1832 N N . ALA A 1 225 ? -20.268 0.261 11.865 1.00 93.62 225 ALA A N 1
ATOM 1833 C CA . ALA A 1 225 ? -20.879 1.401 12.548 1.00 93.62 225 ALA A CA 1
ATOM 1834 C C . ALA A 1 225 ? -22.349 1.618 12.140 1.00 93.62 225 ALA A C 1
ATOM 1836 O O . ALA A 1 225 ? -23.167 2.057 12.940 1.00 93.62 225 ALA A O 1
ATOM 1837 N N . LYS A 1 226 ? -22.707 1.285 10.891 1.00 94.50 226 LYS A N 1
ATOM 1838 C CA . LYS A 1 226 ? -24.075 1.411 10.360 1.00 94.50 226 LYS A CA 1
ATOM 1839 C C . LYS A 1 226 ? -24.895 0.118 10.404 1.00 94.50 226 LYS A C 1
ATOM 1841 O O . LYS A 1 226 ? -26.021 0.121 9.911 1.00 94.50 226 LYS A O 1
ATOM 1846 N N . GLY A 1 227 ? -24.333 -0.991 10.889 1.00 94.62 227 GLY A N 1
ATOM 1847 C CA . GLY A 1 227 ? -24.968 -2.313 10.859 1.00 94.62 227 GLY A CA 1
ATOM 1848 C C . GLY A 1 227 ? -25.404 -2.782 9.462 1.00 94.62 227 GLY A C 1
ATOM 1849 O O . GLY A 1 227 ? -26.439 -3.430 9.330 1.00 94.62 227 GLY A O 1
ATOM 1850 N N . SER A 1 228 ? -24.673 -2.428 8.396 1.00 96.56 228 SER A N 1
ATOM 1851 C CA . SER A 1 228 ? -25.130 -2.607 7.010 1.00 96.56 228 SER A CA 1
A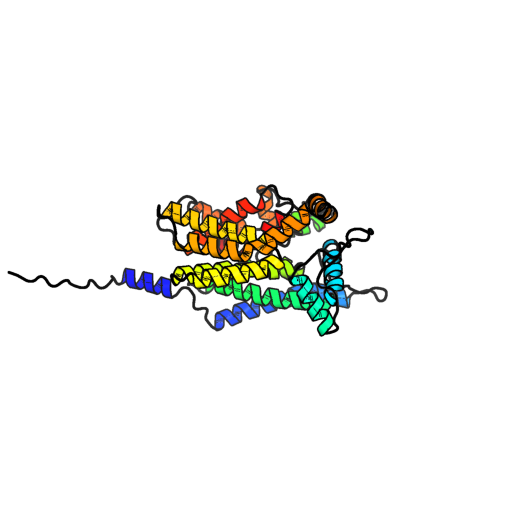TOM 1852 C C . SER A 1 228 ? -24.139 -3.378 6.136 1.00 96.56 228 SER A C 1
ATOM 1854 O O . SER A 1 228 ? -23.070 -2.877 5.788 1.00 96.56 228 SER A O 1
ATOM 1856 N N . LEU A 1 229 ? -24.545 -4.571 5.684 1.00 97.69 229 LEU A N 1
ATOM 1857 C CA . LEU A 1 229 ? -23.734 -5.453 4.829 1.00 97.69 229 LEU A CA 1
ATOM 1858 C C . LEU A 1 229 ? -23.534 -4.938 3.395 1.00 97.69 229 LEU A C 1
ATOM 1860 O O . LEU A 1 229 ? -22.660 -5.433 2.689 1.00 97.69 229 LEU A O 1
ATOM 1864 N N . ARG A 1 230 ? -24.264 -3.904 2.954 1.00 98.12 230 ARG A N 1
ATOM 1865 C CA . ARG A 1 230 ? -24.030 -3.290 1.630 1.00 98.12 230 ARG A CA 1
ATOM 1866 C C . ARG A 1 230 ? -22.595 -2.780 1.478 1.00 98.12 230 ARG A C 1
ATOM 1868 O O . ARG A 1 230 ? -22.033 -2.811 0.391 1.00 98.12 230 ARG A O 1
ATOM 1875 N N . TYR A 1 231 ? -21.994 -2.338 2.583 1.00 98.25 231 TYR A N 1
ATOM 1876 C CA . TYR A 1 231 ? -20.609 -1.887 2.587 1.00 98.25 231 TYR A CA 1
ATOM 1877 C C . TYR A 1 231 ? -19.628 -3.044 2.404 1.00 98.25 231 TYR A C 1
ATOM 1879 O O . TYR A 1 231 ? -18.594 -2.832 1.786 1.00 98.25 231 TYR A O 1
ATOM 1887 N N . ALA A 1 232 ? -19.967 -4.259 2.850 1.00 98.50 232 ALA A N 1
ATOM 1888 C CA . ALA A 1 232 ? -19.175 -5.450 2.561 1.00 98.50 232 ALA A CA 1
ATOM 1889 C C . ALA A 1 232 ? -19.205 -5.802 1.067 1.00 98.50 232 ALA A C 1
ATOM 1891 O O . ALA A 1 232 ? -18.185 -6.206 0.522 1.00 98.50 232 ALA A O 1
ATOM 1892 N N . VAL A 1 233 ? -20.332 -5.577 0.379 1.00 98.75 233 VAL A N 1
ATOM 1893 C CA . VAL A 1 233 ? -20.413 -5.737 -1.085 1.00 98.75 233 VAL A CA 1
ATOM 1894 C C . VAL A 1 233 ? -19.513 -4.720 -1.788 1.00 98.75 233 VAL A C 1
ATOM 1896 O O . VAL A 1 233 ? -18.711 -5.102 -2.634 1.00 98.75 233 VAL A O 1
ATOM 1899 N N . TYR A 1 234 ? -19.576 -3.440 -1.406 1.00 98.69 234 TYR A N 1
ATOM 1900 C CA . TYR A 1 234 ? -18.676 -2.418 -1.960 1.00 98.69 234 TYR A CA 1
ATOM 1901 C C . TYR A 1 234 ? -17.204 -2.723 -1.664 1.00 98.69 234 TYR A C 1
ATOM 1903 O O . TYR A 1 234 ? -16.358 -2.555 -2.538 1.00 98.69 234 TYR A O 1
ATOM 1911 N N . ALA A 1 235 ? -16.908 -3.209 -0.458 1.00 98.75 235 ALA A N 1
ATOM 1912 C CA . ALA A 1 235 ? -15.571 -3.619 -0.053 1.00 98.75 235 ALA A CA 1
ATOM 1913 C C . ALA A 1 235 ? -15.081 -4.820 -0.876 1.00 98.75 235 ALA A C 1
ATOM 1915 O O . ALA A 1 235 ? -13.953 -4.797 -1.348 1.00 98.75 235 ALA A O 1
ATOM 1916 N N . GLY A 1 236 ? -15.934 -5.820 -1.118 1.00 98.75 236 GLY A N 1
ATOM 1917 C CA . GLY A 1 236 ? -15.625 -6.979 -1.956 1.00 98.75 236 GLY A CA 1
ATOM 1918 C C . GLY A 1 236 ? -15.386 -6.605 -3.417 1.00 98.75 236 GLY A C 1
ATOM 1919 O O . GLY A 1 236 ? -14.402 -7.039 -4.003 1.00 98.75 236 GLY A O 1
ATOM 1920 N N . LEU A 1 237 ? -16.229 -5.744 -3.997 1.00 98.75 237 LEU A N 1
ATOM 1921 C CA . LEU A 1 237 ? -16.049 -5.254 -5.371 1.00 98.75 237 LEU A CA 1
ATOM 1922 C C . LEU A 1 237 ? -14.760 -4.439 -5.518 1.00 98.75 237 LEU A C 1
ATOM 1924 O O . LEU A 1 237 ? -14.042 -4.579 -6.506 1.00 98.75 237 LEU A O 1
ATOM 1928 N N . PHE A 1 238 ? -14.446 -3.607 -4.526 1.00 98.69 238 PHE A N 1
ATOM 1929 C CA . PHE A 1 238 ? -13.206 -2.844 -4.527 1.00 98.69 238 PHE A CA 1
ATOM 1930 C C . PHE A 1 238 ? -11.980 -3.745 -4.312 1.00 98.69 238 PHE A C 1
ATOM 1932 O O . PHE A 1 238 ? -10.981 -3.584 -5.004 1.00 98.69 238 PHE A O 1
ATOM 1939 N N . ALA A 1 239 ? -12.064 -4.740 -3.425 1.00 98.69 239 ALA A N 1
ATOM 1940 C CA . ALA A 1 239 ? -11.019 -5.744 -3.238 1.00 98.69 239 ALA A CA 1
ATOM 1941 C C . ALA A 1 239 ? -10.793 -6.577 -4.510 1.00 98.69 239 ALA A C 1
ATOM 1943 O O . ALA A 1 239 ? -9.649 -6.818 -4.871 1.00 98.69 239 ALA A O 1
ATOM 1944 N N . LEU A 1 240 ? -11.854 -6.952 -5.235 1.00 98.62 240 LEU A N 1
ATOM 1945 C CA . LEU A 1 240 ? -11.758 -7.603 -6.546 1.00 98.62 240 LEU A CA 1
ATOM 1946 C C . LEU A 1 240 ? -10.987 -6.729 -7.543 1.00 98.62 240 LEU A C 1
ATOM 1948 O O . LEU A 1 240 ? -10.065 -7.207 -8.199 1.00 98.62 240 LEU A O 1
ATOM 1952 N N . PHE A 1 241 ? -11.339 -5.443 -7.633 1.00 98.38 241 PHE A N 1
ATOM 1953 C CA . PHE A 1 241 ? -10.649 -4.482 -8.494 1.00 98.38 241 PHE A CA 1
ATOM 1954 C C . PHE A 1 241 ? -9.161 -4.345 -8.131 1.00 98.38 241 PHE A C 1
ATOM 1956 O O . PHE A 1 241 ? -8.307 -4.410 -9.012 1.00 98.38 241 PHE A O 1
ATOM 1963 N N . MET A 1 242 ? -8.838 -4.212 -6.842 1.00 98.12 242 MET A N 1
ATOM 1964 C CA . MET A 1 242 ? -7.451 -4.106 -6.375 1.00 98.12 242 MET A CA 1
ATOM 1965 C C . MET A 1 242 ? -6.668 -5.414 -6.543 1.00 98.12 242 MET A C 1
ATOM 1967 O O . MET A 1 242 ? -5.499 -5.382 -6.917 1.00 98.12 242 MET A O 1
ATOM 1971 N N . GLY A 1 243 ? -7.308 -6.569 -6.348 1.00 97.56 243 GLY A N 1
ATOM 1972 C CA . GLY A 1 243 ? -6.671 -7.879 -6.475 1.00 97.56 243 GLY A CA 1
ATOM 1973 C C . GLY A 1 243 ? -6.163 -8.168 -7.887 1.00 97.56 243 GLY A C 1
ATOM 1974 O O . GLY A 1 243 ? -5.140 -8.825 -8.041 1.00 97.56 243 GLY A O 1
ATOM 1975 N N . TRP A 1 244 ? -6.810 -7.621 -8.923 1.00 97.75 244 TRP A N 1
ATOM 1976 C CA . TRP A 1 244 ? -6.306 -7.702 -10.301 1.00 97.75 244 TRP A CA 1
ATOM 1977 C C . TRP A 1 244 ? -5.050 -6.855 -10.558 1.00 97.75 244 TRP A C 1
ATOM 1979 O O . TRP A 1 244 ? -4.408 -7.011 -11.596 1.00 97.75 244 TRP A O 1
ATOM 1989 N N . GLN A 1 245 ? -4.703 -5.944 -9.647 1.00 95.44 245 GLN A N 1
ATOM 1990 C CA . GLN A 1 245 ? -3.462 -5.167 -9.690 1.00 95.44 245 GLN A CA 1
ATOM 1991 C C . GLN A 1 245 ? -2.371 -5.836 -8.855 1.00 95.44 245 GLN A C 1
ATOM 1993 O O . GLN A 1 245 ? -1.231 -5.939 -9.304 1.00 95.44 245 GLN A O 1
ATOM 1998 N N . HIS A 1 246 ? -2.727 -6.277 -7.646 1.00 94.75 246 HIS A N 1
ATOM 1999 C CA . HIS A 1 246 ? -1.796 -6.833 -6.674 1.00 94.75 246 HIS A CA 1
ATOM 2000 C C . HIS A 1 246 ? -2.495 -7.902 -5.816 1.00 94.75 246 HIS A C 1
ATOM 2002 O O . HIS A 1 246 ? -3.087 -7.619 -4.774 1.00 94.75 246 HIS A O 1
ATOM 2008 N N . ALA A 1 247 ? -2.468 -9.155 -6.279 1.00 94.19 247 ALA A N 1
ATOM 2009 C CA . ALA A 1 247 ? -3.230 -10.248 -5.667 1.00 94.19 247 ALA A CA 1
ATOM 2010 C C . ALA A 1 247 ? -2.784 -10.571 -4.227 1.00 94.19 247 ALA A C 1
ATOM 2012 O O . ALA A 1 247 ? -3.611 -10.979 -3.410 1.00 94.19 247 ALA A O 1
ATOM 2013 N N . TYR A 1 248 ? -1.509 -10.343 -3.892 1.00 91.44 248 TYR A N 1
ATOM 2014 C CA . TYR A 1 248 ? -0.948 -10.605 -2.560 1.00 91.44 248 TYR A CA 1
ATOM 2015 C C . TYR A 1 248 ? -1.651 -9.810 -1.450 1.00 91.44 248 TYR A C 1
ATOM 2017 O O . TYR A 1 248 ? -1.830 -10.321 -0.341 1.00 91.44 248 TYR A O 1
ATOM 2025 N N . ASP A 1 249 ? -2.134 -8.601 -1.756 1.00 95.44 249 ASP A N 1
ATOM 2026 C CA . ASP A 1 249 ? -2.825 -7.746 -0.784 1.00 95.44 249 ASP A CA 1
ATOM 2027 C C . ASP A 1 249 ? -4.143 -8.360 -0.302 1.00 95.44 249 ASP A C 1
ATOM 2029 O O . ASP A 1 249 ? -4.598 -8.056 0.801 1.00 95.44 249 ASP A O 1
ATOM 2033 N N . LEU A 1 250 ? -4.752 -9.265 -1.079 1.00 97.25 250 LEU A N 1
ATOM 2034 C CA . LEU A 1 250 ? -5.954 -9.981 -0.650 1.00 97.25 250 LEU A CA 1
ATOM 2035 C C . LEU A 1 250 ? -5.683 -10.833 0.593 1.00 97.25 250 LEU A C 1
ATOM 2037 O O . LEU A 1 250 ? -6.540 -10.920 1.469 1.00 97.25 250 LEU A O 1
ATOM 2041 N N . ILE A 1 251 ? -4.478 -11.395 0.725 1.00 96.75 251 ILE A N 1
ATOM 2042 C CA . ILE A 1 251 ? -4.088 -12.149 1.921 1.00 96.75 251 ILE A CA 1
ATOM 2043 C C . ILE A 1 251 ? -4.024 -11.211 3.133 1.00 96.75 251 ILE A C 1
ATOM 2045 O O . ILE A 1 251 ? -4.487 -11.574 4.216 1.00 96.75 251 ILE A O 1
ATOM 2049 N N . ILE A 1 252 ? -3.533 -9.981 2.945 1.00 97.56 252 ILE A N 1
ATOM 2050 C CA . ILE A 1 252 ? -3.537 -8.947 3.988 1.00 97.56 252 ILE A CA 1
ATOM 2051 C C . ILE A 1 252 ? -4.976 -8.579 4.355 1.00 97.56 252 ILE A C 1
ATOM 2053 O O . ILE A 1 252 ? -5.322 -8.560 5.535 1.00 97.56 252 ILE A O 1
ATOM 2057 N N . VAL A 1 253 ? -5.841 -8.342 3.365 1.00 98.44 253 VAL A N 1
ATOM 2058 C CA . VAL A 1 253 ? -7.261 -8.030 3.583 1.00 98.44 253 VAL A CA 1
ATOM 2059 C C . VAL A 1 253 ? -7.942 -9.116 4.414 1.00 98.44 253 VAL A C 1
ATOM 2061 O O . VAL A 1 253 ? -8.548 -8.812 5.445 1.00 98.44 253 VAL A O 1
ATOM 2064 N N . TYR A 1 254 ? -7.822 -10.381 4.010 1.00 98.38 254 TYR A N 1
ATOM 2065 C CA . TYR A 1 254 ? -8.453 -11.498 4.712 1.00 98.38 254 TYR A CA 1
ATOM 2066 C C . TYR A 1 254 ? -7.858 -11.696 6.104 1.00 98.38 254 TYR A C 1
ATOM 2068 O O . TYR A 1 254 ? -8.606 -11.871 7.067 1.00 98.38 254 TYR A O 1
ATOM 2076 N N . GLY A 1 255 ? -6.532 -11.600 6.231 1.00 98.19 255 GLY A N 1
ATOM 2077 C CA . GLY A 1 255 ? -5.831 -11.705 7.505 1.00 98.19 255 GLY A CA 1
ATOM 2078 C C . GLY A 1 255 ? -6.290 -10.645 8.504 1.00 98.19 255 GLY A C 1
ATOM 2079 O O . GLY A 1 255 ? -6.635 -10.978 9.636 1.00 98.19 255 GLY A O 1
ATOM 2080 N N . VAL A 1 256 ? -6.369 -9.378 8.092 1.00 98.56 256 VAL A N 1
ATOM 2081 C CA . VAL A 1 256 ? -6.811 -8.272 8.959 1.00 98.56 256 VAL A CA 1
ATOM 2082 C C . VAL A 1 256 ? -8.264 -8.444 9.395 1.00 98.56 256 VAL A C 1
ATOM 2084 O O . VAL A 1 256 ? -8.560 -8.291 10.582 1.00 98.56 256 VAL A O 1
ATOM 2087 N N . ILE A 1 257 ? -9.166 -8.820 8.482 1.00 98.50 257 ILE A N 1
ATOM 2088 C CA . ILE A 1 257 ? -10.574 -9.077 8.823 1.00 98.50 257 ILE A CA 1
ATOM 2089 C C . ILE A 1 257 ? -10.685 -10.246 9.812 1.00 98.50 257 ILE A C 1
ATOM 2091 O O . ILE A 1 257 ? -11.392 -10.135 10.816 1.00 98.50 257 ILE A O 1
ATOM 2095 N N . ALA A 1 258 ? -9.964 -11.343 9.564 1.00 98.50 258 ALA A N 1
ATOM 2096 C CA . ALA A 1 258 ? -9.972 -12.524 10.422 1.00 98.50 258 ALA A CA 1
ATOM 2097 C C . ALA A 1 258 ? -9.387 -12.233 11.810 1.00 98.50 258 ALA A C 1
ATOM 2099 O O . ALA A 1 258 ? -9.990 -12.599 12.818 1.00 98.50 258 ALA A O 1
ATOM 2100 N N . ALA A 1 259 ? -8.255 -11.529 11.883 1.00 98.38 259 ALA A N 1
ATOM 2101 C CA . ALA A 1 259 ? -7.629 -11.138 13.141 1.00 98.38 259 ALA A CA 1
ATOM 2102 C C . ALA A 1 259 ? -8.539 -10.213 13.955 1.00 98.38 259 ALA A C 1
ATOM 2104 O O . ALA A 1 259 ? -8.704 -10.405 15.159 1.00 98.38 259 ALA A O 1
ATOM 2105 N N . TYR A 1 260 ? -9.190 -9.251 13.302 1.00 98.31 260 TYR A N 1
ATOM 2106 C CA . TYR A 1 260 ? -10.142 -8.368 13.963 1.00 98.31 260 TYR A CA 1
ATOM 2107 C C . TYR A 1 260 ? -11.369 -9.130 14.495 1.00 98.31 260 TYR A C 1
ATOM 2109 O O . TYR A 1 260 ? -11.733 -8.977 15.664 1.00 98.31 260 TYR A O 1
ATOM 2117 N N . ALA A 1 261 ? -11.956 -10.018 13.686 1.00 98.31 261 ALA A N 1
ATOM 2118 C CA . ALA A 1 261 ? -13.064 -10.873 14.110 1.00 98.31 261 ALA A CA 1
ATOM 2119 C C . ALA A 1 261 ? -12.673 -11.801 15.273 1.00 98.31 261 ALA A C 1
ATOM 2121 O O . ALA A 1 261 ? -13.442 -11.959 16.222 1.00 98.31 261 ALA A O 1
ATOM 2122 N N . LEU A 1 262 ? -11.464 -12.368 15.239 1.00 98.25 262 LEU A N 1
ATOM 2123 C CA . LEU A 1 262 ? -10.930 -13.197 16.316 1.00 98.25 262 LEU A CA 1
ATOM 2124 C C . LEU A 1 262 ? -10.778 -12.397 17.613 1.00 98.25 262 LEU A C 1
ATOM 2126 O O . LEU A 1 262 ? -11.205 -12.862 18.667 1.00 98.25 262 LEU A O 1
ATOM 2130 N N . LEU A 1 263 ? -10.220 -11.185 17.559 1.00 97.94 263 LEU A N 1
ATOM 2131 C CA . LEU A 1 263 ? -10.063 -10.344 18.747 1.00 97.94 263 LEU A CA 1
ATOM 2132 C C . LEU A 1 263 ? -11.412 -9.954 19.367 1.00 97.94 263 LEU A C 1
ATOM 2134 O O . LEU A 1 263 ? -11.539 -9.985 20.593 1.00 97.94 263 LEU A O 1
ATOM 2138 N N . LEU A 1 264 ? -12.427 -9.654 18.550 1.00 97.69 264 LEU A N 1
ATOM 2139 C CA . LEU A 1 264 ? -13.790 -9.410 19.036 1.00 97.69 264 LEU A CA 1
ATOM 2140 C C . LEU A 1 264 ? -14.410 -10.665 19.660 1.00 97.69 264 LEU A C 1
ATOM 2142 O O . LEU A 1 264 ? -14.952 -10.594 20.763 1.00 97.69 264 LEU A O 1
ATOM 2146 N N . LEU A 1 265 ? -14.263 -11.828 19.018 1.00 98.06 265 LEU A N 1
ATOM 2147 C CA . LEU A 1 265 ? -14.718 -13.106 19.569 1.00 98.06 265 LEU A CA 1
ATOM 2148 C C . LEU A 1 265 ? -14.067 -13.398 20.927 1.00 98.06 265 LEU A C 1
ATOM 2150 O O . LEU A 1 265 ? -14.748 -13.801 21.870 1.00 98.06 265 LEU A O 1
ATOM 2154 N N . LEU A 1 266 ? -12.759 -13.177 21.056 1.00 97.62 266 LEU A N 1
ATOM 2155 C CA . LEU A 1 266 ? -12.029 -13.407 22.302 1.00 97.62 266 LEU A CA 1
ATOM 2156 C C . LEU A 1 266 ? -12.420 -12.405 23.403 1.00 97.62 266 LEU A C 1
ATOM 2158 O O . LEU A 1 266 ? -12.518 -12.807 24.571 1.00 97.62 266 LEU A O 1
ATOM 2162 N N . ARG A 1 267 ? -12.670 -11.131 23.049 1.00 97.50 267 ARG A N 1
ATOM 2163 C CA . ARG A 1 267 ? -13.132 -10.083 23.979 1.00 97.50 267 ARG A CA 1
ATOM 2164 C C . ARG A 1 267 ? -14.541 -10.373 24.492 1.00 97.50 267 ARG A C 1
ATOM 2166 O O . ARG A 1 267 ? -14.746 -10.413 25.707 1.00 97.50 267 ARG A O 1
ATOM 2173 N N . ASP A 1 268 ? -15.478 -10.582 23.571 1.00 96.69 268 ASP A N 1
ATOM 2174 C CA . ASP A 1 268 ? -16.919 -10.585 23.846 1.00 96.69 268 ASP A CA 1
ATOM 2175 C C . ASP A 1 268 ? -17.476 -11.991 24.089 1.00 96.69 268 ASP A C 1
ATOM 2177 O O . ASP A 1 268 ? -18.608 -12.138 24.551 1.00 96.69 268 ASP A O 1
ATOM 2181 N N . ARG A 1 269 ? -16.682 -13.034 23.796 1.00 96.00 269 ARG A N 1
ATOM 2182 C CA . ARG A 1 269 ? -17.077 -14.454 23.850 1.00 96.00 269 ARG A CA 1
ATOM 2183 C C . ARG A 1 269 ? -18.329 -14.752 23.019 1.00 96.00 269 ARG A C 1
ATOM 2185 O O . ARG A 1 269 ? -19.084 -15.670 23.328 1.00 96.00 269 ARG A O 1
ATOM 2192 N N . LYS A 1 270 ? -18.539 -13.969 21.959 1.00 96.06 270 LYS A N 1
ATOM 2193 C CA . LYS A 1 270 ? -19.657 -14.066 21.018 1.00 96.06 270 LYS A CA 1
ATOM 2194 C C . LYS A 1 270 ? -19.131 -13.918 19.599 1.00 96.06 270 LYS A C 1
ATOM 2196 O O . LYS A 1 270 ? -18.228 -13.124 19.357 1.00 96.06 270 LYS A O 1
ATOM 2201 N N . LEU A 1 271 ? -19.708 -14.671 18.666 1.00 96.31 271 LEU A N 1
ATOM 2202 C CA . LEU A 1 271 ? -19.338 -14.569 17.257 1.00 96.31 271 LEU A CA 1
ATOM 2203 C C . LEU A 1 271 ? -19.744 -13.191 16.707 1.00 96.31 271 LEU A C 1
ATOM 2205 O O . LEU A 1 271 ? -20.929 -12.849 16.770 1.00 96.31 271 LEU A O 1
ATOM 2209 N N . PRO A 1 272 ? -18.804 -12.401 16.151 1.00 96.75 272 PRO A N 1
ATOM 2210 C CA . PRO A 1 272 ? -19.119 -11.112 15.549 1.00 96.75 272 PRO A CA 1
ATOM 2211 C C . PRO A 1 272 ? -19.780 -11.334 14.183 1.00 96.75 272 PRO A C 1
ATOM 2213 O O . PRO A 1 272 ? -19.136 -11.243 13.139 1.00 96.75 272 PRO A O 1
ATOM 2216 N N . MET A 1 273 ? -21.080 -11.645 14.183 1.00 96.81 273 MET A N 1
ATOM 2217 C CA . MET A 1 273 ? -21.820 -12.069 12.985 1.00 96.81 273 MET A CA 1
ATOM 2218 C C . MET A 1 273 ? -21.699 -11.092 11.814 1.00 96.81 273 MET A C 1
ATOM 2220 O O . MET A 1 273 ? -21.592 -11.528 10.671 1.00 96.81 273 MET A O 1
ATOM 2224 N N . TYR A 1 274 ? -21.661 -9.783 12.086 1.00 96.38 274 TYR A N 1
ATOM 2225 C CA . TYR A 1 274 ? -21.427 -8.781 11.047 1.00 96.38 274 TYR A CA 1
ATOM 2226 C C . TYR A 1 274 ? -20.098 -9.014 10.312 1.00 96.38 274 TYR A C 1
ATOM 2228 O O . TYR A 1 274 ? -20.078 -8.990 9.083 1.00 96.38 274 TYR A O 1
ATOM 2236 N N . LEU A 1 275 ? -19.001 -9.275 11.033 1.00 97.31 275 LEU A N 1
ATOM 2237 C CA . LEU A 1 275 ? -17.691 -9.519 10.425 1.00 97.31 275 LEU A CA 1
ATOM 2238 C C . LEU A 1 275 ? -17.596 -10.884 9.760 1.00 97.31 275 LEU A C 1
ATOM 2240 O O . LEU A 1 275 ? -16.928 -10.992 8.741 1.00 97.31 275 LEU A O 1
ATOM 2244 N N . VAL A 1 276 ? -18.277 -11.900 10.292 1.00 98.00 276 VAL A N 1
ATOM 2245 C CA . VAL A 1 276 ? -18.356 -13.215 9.640 1.00 98.00 276 VAL A CA 1
ATOM 2246 C C . VAL A 1 276 ? -19.006 -13.068 8.264 1.00 98.00 276 VAL A C 1
ATOM 2248 O O . VAL A 1 276 ? -18.407 -13.439 7.259 1.00 98.00 276 VAL A O 1
ATOM 2251 N N . TRP A 1 277 ? -20.189 -12.450 8.193 1.00 98.38 277 TRP A N 1
ATOM 2252 C CA . TRP A 1 277 ? -20.869 -12.221 6.917 1.00 98.38 277 TRP A CA 1
ATOM 2253 C C . TRP A 1 277 ? -20.104 -11.262 6.009 1.00 98.38 277 TRP A C 1
ATOM 2255 O O . TRP A 1 277 ? -19.994 -11.520 4.814 1.00 98.38 277 TRP A O 1
ATOM 2265 N N . SER A 1 278 ? -19.534 -10.187 6.556 1.00 98.25 278 SER A N 1
ATOM 2266 C CA . SER A 1 278 ? -18.738 -9.244 5.765 1.00 98.25 278 SER A CA 1
ATOM 2267 C C . SER A 1 278 ? -17.485 -9.902 5.193 1.00 98.25 278 SER A C 1
ATOM 2269 O O . SER A 1 278 ? -17.186 -9.706 4.022 1.00 98.25 278 SER A O 1
ATOM 2271 N N . GLY A 1 279 ? -16.787 -10.719 5.985 1.00 98.25 279 GLY A N 1
ATOM 2272 C CA . GLY A 1 279 ? -15.622 -11.483 5.551 1.00 98.25 279 GLY A CA 1
ATOM 2273 C C . GLY A 1 279 ? -15.969 -12.504 4.469 1.00 98.25 279 GLY A C 1
ATOM 2274 O O . GLY A 1 279 ? -15.252 -12.587 3.478 1.00 98.25 279 GLY A O 1
ATOM 2275 N N . LEU A 1 280 ? -17.098 -13.210 4.602 1.00 98.56 280 LEU A N 1
ATOM 2276 C CA . LEU A 1 280 ? -17.597 -14.123 3.567 1.00 98.56 280 LEU A CA 1
ATOM 2277 C C . LEU A 1 280 ? -17.941 -13.385 2.267 1.00 98.56 280 LEU A C 1
ATOM 2279 O O . LEU A 1 280 ? -17.523 -13.818 1.199 1.00 98.56 280 LEU A O 1
ATOM 2283 N N . ILE A 1 281 ? -18.665 -12.263 2.345 1.00 98.75 281 ILE A N 1
ATOM 2284 C CA . ILE A 1 281 ? -19.033 -11.456 1.172 1.00 98.75 281 ILE A CA 1
ATOM 2285 C C . ILE A 1 281 ? -17.782 -10.923 0.471 1.00 98.75 281 ILE A C 1
ATOM 2287 O O . ILE A 1 281 ? -17.657 -11.073 -0.743 1.00 98.75 281 ILE A O 1
ATOM 2291 N N . VAL A 1 282 ? -16.856 -10.321 1.227 1.00 98.75 282 VAL A N 1
ATOM 2292 C CA . VAL A 1 282 ? -15.596 -9.804 0.681 1.00 98.75 282 VAL A CA 1
ATOM 2293 C C . VAL A 1 282 ? -14.824 -10.942 0.025 1.00 98.75 282 VAL A C 1
ATOM 2295 O O . VAL A 1 282 ? -14.529 -10.841 -1.159 1.00 98.75 282 VAL A O 1
ATOM 2298 N N . GLY A 1 283 ? -14.601 -12.049 0.740 1.00 98.44 283 GLY A N 1
ATOM 2299 C CA . GLY A 1 283 ? -13.874 -13.210 0.232 1.00 98.44 283 GLY A CA 1
ATOM 2300 C C . GLY A 1 283 ? -14.471 -13.770 -1.057 1.00 98.44 283 GLY A C 1
ATOM 2301 O O . GLY A 1 283 ? -13.767 -13.875 -2.052 1.00 98.44 283 GLY A O 1
ATOM 2302 N N . VAL A 1 284 ? -15.774 -14.066 -1.089 1.00 98.56 284 VAL A N 1
ATOM 2303 C CA . VAL A 1 284 ? -16.434 -14.640 -2.278 1.00 98.56 284 VAL A CA 1
ATOM 2304 C C . VAL A 1 284 ? -16.359 -13.706 -3.489 1.00 98.56 284 VAL A C 1
ATOM 2306 O O . VAL A 1 284 ? -16.153 -14.171 -4.608 1.00 98.56 284 VAL A O 1
ATOM 2309 N N . ILE A 1 285 ? -16.510 -12.393 -3.293 1.00 98.69 285 ILE A N 1
ATOM 2310 C CA . ILE A 1 285 ? -16.449 -11.434 -4.402 1.00 98.69 285 ILE A CA 1
ATOM 2311 C C . ILE A 1 285 ? -15.006 -11.235 -4.883 1.00 98.69 285 ILE A C 1
ATOM 2313 O O . ILE A 1 285 ? -14.789 -11.126 -6.088 1.00 98.69 285 ILE A O 1
ATOM 2317 N N . SER A 1 286 ? -14.019 -11.186 -3.984 1.00 98.56 286 SER A N 1
ATOM 2318 C CA . SER A 1 286 ? -12.642 -10.811 -4.328 1.00 98.56 286 SER A CA 1
ATOM 2319 C C . SER A 1 286 ? -11.674 -11.970 -4.538 1.00 98.56 286 SER A C 1
ATOM 2321 O O . SER A 1 286 ? -10.513 -11.716 -4.827 1.00 98.56 286 SER A O 1
ATOM 2323 N N . VAL A 1 287 ? -12.093 -13.232 -4.410 1.00 97.94 287 VAL A N 1
ATOM 2324 C CA . VAL A 1 287 ? -11.181 -14.390 -4.521 1.00 97.94 287 VAL A CA 1
ATOM 2325 C C . VAL A 1 287 ? -10.629 -14.616 -5.938 1.00 97.94 287 VAL A C 1
ATOM 2327 O O . VAL A 1 287 ? -9.566 -15.212 -6.100 1.00 97.94 287 VAL A O 1
ATOM 2330 N N . TRP A 1 288 ? -11.309 -14.123 -6.973 1.00 97.81 288 TRP A N 1
ATOM 2331 C CA . TRP A 1 288 ? -11.010 -14.452 -8.373 1.00 97.81 288 TRP A CA 1
ATOM 2332 C C . TRP A 1 288 ? -9.593 -14.103 -8.856 1.00 97.81 288 TRP A C 1
ATOM 2334 O O . TRP A 1 288 ? -8.993 -14.965 -9.495 1.00 97.81 288 TRP A O 1
ATOM 2344 N N . PRO A 1 289 ? -9.003 -12.930 -8.546 1.00 97.56 289 PRO A N 1
ATOM 2345 C CA . PRO A 1 289 ? -7.632 -12.623 -8.945 1.00 97.56 289 PRO A CA 1
ATOM 2346 C C . PRO A 1 289 ? -6.614 -13.549 -8.274 1.00 97.56 289 PRO A C 1
ATOM 2348 O O . PRO A 1 289 ? -5.650 -13.951 -8.910 1.00 97.56 289 PRO A O 1
ATOM 2351 N N . ALA A 1 290 ? -6.854 -13.945 -7.017 1.00 96.00 290 ALA A N 1
ATOM 2352 C CA . ALA A 1 290 ? -5.992 -14.895 -6.317 1.00 96.00 290 ALA A CA 1
ATOM 2353 C C . ALA A 1 290 ? -6.070 -16.294 -6.946 1.00 96.00 290 ALA A C 1
ATOM 2355 O O . ALA A 1 290 ? -5.037 -16.916 -7.170 1.00 96.00 290 ALA A O 1
ATOM 2356 N N . ILE A 1 291 ? -7.277 -16.765 -7.291 1.00 97.12 291 ILE A N 1
ATOM 2357 C CA . ILE A 1 291 ? -7.450 -18.026 -8.032 1.00 97.12 291 ILE A CA 1
ATOM 2358 C C . ILE A 1 291 ? -6.731 -17.942 -9.376 1.00 97.12 291 ILE A C 1
ATOM 2360 O O . ILE A 1 291 ? -5.997 -18.859 -9.723 1.00 97.12 291 ILE A O 1
ATOM 2364 N N . TYR A 1 292 ? -6.901 -16.842 -10.110 1.00 97.00 292 TYR A N 1
ATOM 2365 C CA . TYR A 1 292 ? -6.210 -16.621 -11.376 1.00 97.00 292 TYR A CA 1
ATOM 2366 C C . TYR A 1 292 ? -4.685 -16.696 -11.214 1.00 97.00 292 TYR A C 1
ATOM 2368 O O . TYR A 1 292 ? -4.048 -17.427 -11.964 1.00 97.00 292 TYR A O 1
ATOM 2376 N N . SER A 1 293 ? -4.104 -16.012 -10.223 1.00 94.19 293 SER A N 1
ATOM 2377 C CA . SER A 1 293 ? -2.660 -16.053 -9.970 1.00 94.19 293 SER A CA 1
ATOM 2378 C C . SER A 1 293 ? -2.171 -17.462 -9.638 1.00 94.19 293 SER A C 1
ATOM 2380 O O . SER A 1 293 ? -1.175 -17.892 -10.206 1.00 94.19 293 SER A O 1
ATOM 2382 N N . VAL A 1 294 ? -2.893 -18.204 -8.789 1.00 94.12 294 VAL A N 1
ATOM 2383 C CA . VAL A 1 294 ? -2.541 -19.591 -8.441 1.00 94.12 294 VAL A CA 1
ATOM 2384 C C . VAL A 1 294 ? -2.639 -20.511 -9.656 1.00 94.12 294 VAL A C 1
ATOM 2386 O O . VAL A 1 294 ? -1.734 -21.303 -9.894 1.00 94.12 294 VAL A O 1
ATOM 2389 N N . LEU A 1 295 ? -3.716 -20.416 -10.439 1.00 96.38 295 LEU A N 1
ATOM 2390 C CA . LEU A 1 295 ? -3.883 -21.227 -11.645 1.00 96.38 295 LEU A CA 1
ATOM 2391 C C . LEU A 1 295 ? -2.812 -20.898 -12.687 1.00 96.38 295 LEU A C 1
ATOM 2393 O O . LEU A 1 295 ? -2.275 -21.818 -13.292 1.00 96.38 295 LEU A O 1
ATOM 2397 N N . LEU A 1 296 ? -2.462 -19.621 -12.861 1.00 95.00 296 LEU A N 1
ATOM 2398 C CA . LEU A 1 296 ? -1.398 -19.202 -13.770 1.00 95.00 296 LEU A CA 1
ATOM 2399 C C . LEU A 1 296 ? -0.066 -19.858 -13.392 1.00 95.00 296 LEU A C 1
ATO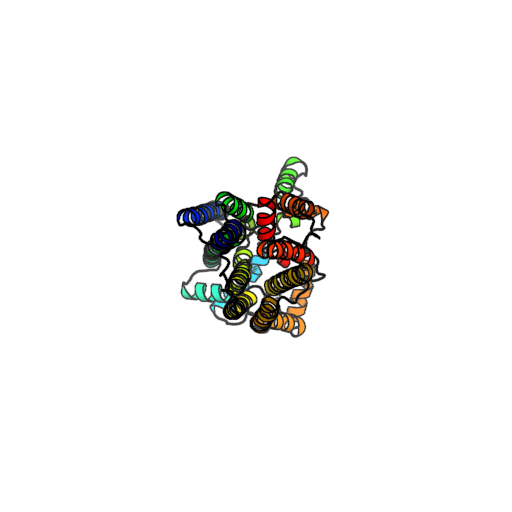M 2401 O O . LEU A 1 296 ? 0.560 -20.482 -14.238 1.00 95.00 296 LEU A O 1
ATOM 2405 N N . THR A 1 297 ? 0.336 -19.775 -12.123 1.00 93.00 297 THR A N 1
ATOM 2406 C CA . THR A 1 297 ? 1.632 -20.301 -11.661 1.00 93.00 297 THR A CA 1
ATOM 2407 C C . THR A 1 297 ? 1.636 -21.804 -11.381 1.00 93.00 297 THR A C 1
ATOM 2409 O O . THR A 1 297 ? 2.677 -22.327 -11.013 1.00 93.00 297 THR A O 1
ATOM 2412 N N . SER A 1 298 ? 0.496 -22.494 -11.504 1.00 93.94 298 SER A N 1
ATOM 2413 C CA . SER A 1 298 ? 0.405 -23.955 -11.312 1.00 93.94 298 SER A CA 1
ATOM 2414 C C . SER A 1 298 ? 0.115 -24.721 -12.604 1.00 93.94 298 SER A C 1
ATOM 2416 O O . SER A 1 298 ? 0.345 -25.925 -12.662 1.00 93.94 298 SER A O 1
ATOM 2418 N N . LEU A 1 299 ? -0.478 -24.068 -13.610 1.00 94.69 299 LEU A N 1
ATOM 2419 C CA . LEU A 1 299 ? -0.869 -24.708 -14.871 1.00 94.69 299 LEU A CA 1
ATOM 2420 C C . LEU A 1 299 ? 0.036 -24.326 -16.043 1.00 94.69 299 LEU A C 1
ATOM 2422 O O . LEU A 1 299 ? 0.102 -25.086 -17.008 1.00 94.69 299 LEU A O 1
ATOM 2426 N N . ASP A 1 300 ? 0.695 -23.165 -15.992 1.00 93.06 300 ASP A N 1
ATOM 2427 C CA . ASP A 1 300 ? 1.645 -22.737 -17.017 1.00 93.06 300 ASP A CA 1
ATOM 2428 C C . ASP A 1 300 ? 3.084 -22.985 -16.525 1.00 93.06 300 ASP A C 1
ATOM 2430 O O . ASP A 1 300 ? 3.529 -22.300 -15.599 1.00 93.06 300 ASP A O 1
ATOM 2434 N N . PRO A 1 301 ? 3.832 -23.931 -17.134 1.00 91.81 301 PRO A N 1
ATOM 2435 C CA . PRO A 1 301 ? 5.171 -24.306 -16.668 1.00 91.81 301 PRO A CA 1
ATOM 2436 C C . PRO A 1 301 ? 6.165 -23.144 -16.649 1.00 91.81 301 PRO A C 1
ATOM 2438 O O . PRO A 1 301 ? 7.112 -23.124 -15.871 1.00 91.81 301 PRO A O 1
ATOM 2441 N N . LEU A 1 302 ? 5.972 -22.160 -17.524 1.00 91.88 302 LEU A N 1
ATOM 2442 C CA . LEU A 1 302 ? 6.879 -21.033 -17.642 1.00 91.88 302 LEU A CA 1
ATOM 2443 C C . LEU A 1 302 ? 6.566 -19.961 -16.590 1.00 91.88 302 LEU A C 1
ATOM 2445 O O . LEU A 1 302 ? 7.492 -19.314 -16.107 1.00 91.88 302 LEU A O 1
ATOM 2449 N N . TRP A 1 303 ? 5.307 -19.797 -16.175 1.00 91.06 303 TRP A N 1
ATOM 2450 C CA . TRP A 1 303 ? 4.965 -18.956 -15.019 1.00 91.06 303 TRP A CA 1
ATOM 2451 C C . TRP A 1 303 ? 5.245 -19.627 -13.673 1.00 91.06 303 TRP A C 1
ATOM 2453 O O . TRP A 1 303 ? 5.564 -18.922 -12.715 1.00 91.06 303 TRP A O 1
ATOM 2463 N N . GLU A 1 304 ? 5.179 -20.957 -13.602 1.00 91.50 304 GLU A N 1
ATOM 2464 C CA . GLU A 1 304 ? 5.689 -21.730 -12.464 1.00 91.50 304 GLU A CA 1
ATOM 2465 C C . GLU A 1 304 ? 7.180 -21.436 -12.241 1.00 91.50 304 GLU A C 1
ATOM 2467 O O . GLU A 1 304 ? 7.580 -21.053 -11.142 1.00 91.50 304 GLU A O 1
ATOM 2472 N N . GLU A 1 305 ? 7.989 -21.485 -13.304 1.00 89.81 305 GLU A N 1
ATOM 2473 C CA . GLU A 1 305 ? 9.417 -21.149 -13.237 1.00 89.81 305 GLU A CA 1
ATOM 2474 C C . GLU A 1 305 ? 9.675 -19.677 -12.889 1.00 89.81 305 GLU A C 1
ATOM 2476 O O . GLU A 1 305 ? 10.598 -19.372 -12.136 1.00 89.81 305 GLU A O 1
ATOM 2481 N N . VAL A 1 306 ? 8.851 -18.739 -13.372 1.00 88.25 306 VAL A N 1
ATOM 2482 C CA . VAL A 1 306 ? 8.949 -17.327 -12.950 1.00 88.25 306 VAL A CA 1
ATOM 2483 C C . VAL A 1 306 ? 8.740 -17.191 -11.441 1.00 88.25 306 VAL A C 1
ATOM 2485 O O . VAL A 1 306 ? 9.478 -16.448 -10.792 1.00 88.25 306 VAL A O 1
ATOM 2488 N N . LEU A 1 307 ? 7.769 -17.908 -10.869 1.00 86.19 307 LEU A N 1
ATOM 2489 C CA . LEU A 1 307 ? 7.543 -17.908 -9.425 1.00 86.19 307 LEU A CA 1
ATOM 2490 C C . LEU A 1 307 ? 8.703 -18.580 -8.675 1.00 86.19 307 LEU A C 1
ATOM 2492 O O . LEU A 1 307 ? 9.188 -18.020 -7.697 1.00 86.19 307 LEU A O 1
ATOM 2496 N N . ALA A 1 308 ? 9.210 -19.715 -9.159 1.00 84.94 308 ALA A N 1
ATOM 2497 C CA . ALA A 1 308 ? 10.369 -20.379 -8.559 1.00 84.94 308 ALA A CA 1
ATOM 2498 C C . ALA A 1 308 ? 11.621 -19.482 -8.581 1.00 84.94 308 ALA A C 1
ATOM 2500 O O . ALA A 1 308 ? 12.393 -19.438 -7.622 1.00 84.94 308 ALA A O 1
ATOM 2501 N N . GLN A 1 309 ? 11.805 -18.697 -9.645 1.00 82.12 309 GLN A N 1
ATOM 2502 C CA . GLN A 1 309 ? 12.889 -17.721 -9.745 1.00 82.12 309 GLN A CA 1
ATOM 2503 C C . GLN A 1 309 ? 12.683 -16.491 -8.862 1.00 82.12 309 GLN A C 1
ATOM 2505 O O . GLN A 1 309 ? 13.668 -15.859 -8.479 1.00 82.12 309 GLN A O 1
ATOM 2510 N N . PHE A 1 310 ? 11.448 -16.169 -8.476 1.00 76.44 310 PHE A N 1
ATOM 2511 C CA . PHE A 1 310 ? 11.189 -15.120 -7.493 1.00 76.44 310 PHE A CA 1
ATOM 2512 C C . PHE A 1 310 ? 11.903 -15.424 -6.165 1.00 76.44 310 PHE A C 1
ATOM 2514 O O . PHE A 1 310 ? 12.524 -14.538 -5.578 1.00 76.44 310 PHE A O 1
ATOM 2521 N N . ALA A 1 311 ? 11.932 -16.695 -5.748 1.00 65.50 311 ALA A N 1
ATOM 2522 C CA . ALA A 1 311 ? 12.679 -17.138 -4.570 1.00 65.50 311 ALA A CA 1
ATOM 2523 C C . ALA A 1 311 ? 14.196 -16.874 -4.688 1.00 65.50 311 ALA A C 1
ATOM 2525 O O . ALA A 1 311 ? 14.854 -16.562 -3.690 1.00 65.50 311 ALA A O 1
ATOM 2526 N N . ASN A 1 312 ? 14.754 -16.931 -5.906 1.00 60.50 312 ASN A N 1
ATOM 2527 C CA . ASN A 1 312 ? 16.176 -16.671 -6.167 1.00 60.50 312 ASN A CA 1
ATOM 2528 C C . ASN A 1 312 ? 16.561 -15.202 -5.965 1.00 60.50 312 ASN A C 1
ATOM 2530 O O . ASN A 1 312 ? 17.737 -14.913 -5.739 1.00 60.50 312 ASN A O 1
ATOM 2534 N N . ALA A 1 313 ? 15.597 -14.274 -5.999 1.00 64.31 313 ALA A N 1
ATOM 2535 C CA . ALA A 1 313 ? 15.854 -12.878 -5.658 1.00 64.31 313 ALA A CA 1
ATOM 2536 C C . ALA A 1 313 ? 16.257 -12.719 -4.177 1.00 64.31 313 ALA A C 1
ATOM 2538 O O . ALA A 1 313 ? 16.875 -11.720 -3.811 1.00 64.31 313 ALA A O 1
ATOM 2539 N N . GLY A 1 314 ? 15.934 -13.701 -3.319 1.00 67.06 314 GLY A N 1
ATOM 2540 C CA . GLY A 1 314 ? 16.313 -13.711 -1.903 1.00 67.06 314 GLY A CA 1
ATOM 2541 C C . GLY A 1 314 ? 15.730 -12.545 -1.100 1.00 67.06 314 GLY A C 1
ATOM 2542 O O . GLY A 1 314 ? 16.224 -12.232 -0.013 1.00 67.06 314 GLY A O 1
ATOM 2543 N N . VAL A 1 315 ? 14.701 -11.880 -1.636 1.00 77.00 315 VAL A N 1
ATOM 2544 C CA . VAL A 1 315 ? 14.065 -10.705 -1.038 1.00 77.00 315 VAL A CA 1
ATOM 2545 C C . VAL A 1 315 ? 13.007 -11.178 -0.050 1.00 77.00 315 VAL A C 1
ATOM 2547 O O . VAL A 1 315 ? 11.816 -11.226 -0.339 1.00 77.00 315 VAL A O 1
ATOM 2550 N N . TYR A 1 316 ? 13.467 -11.561 1.135 1.00 85.94 316 TYR A N 1
ATOM 2551 C CA . TYR A 1 316 ? 12.613 -11.972 2.241 1.00 85.94 316 TYR A CA 1
ATOM 2552 C C . TYR A 1 316 ? 12.538 -10.890 3.310 1.00 85.94 316 TYR A C 1
ATOM 2554 O O . TYR A 1 316 ? 13.455 -10.078 3.463 1.00 85.94 316 TYR A O 1
ATOM 2562 N N . THR A 1 317 ? 11.460 -10.907 4.094 1.00 89.31 317 THR A N 1
ATOM 2563 C CA . THR A 1 317 ? 11.343 -10.046 5.269 1.00 89.31 317 THR A CA 1
ATOM 2564 C C . THR A 1 317 ? 12.555 -10.258 6.182 1.00 89.31 317 THR A C 1
ATOM 2566 O O . THR A 1 317 ? 12.889 -11.4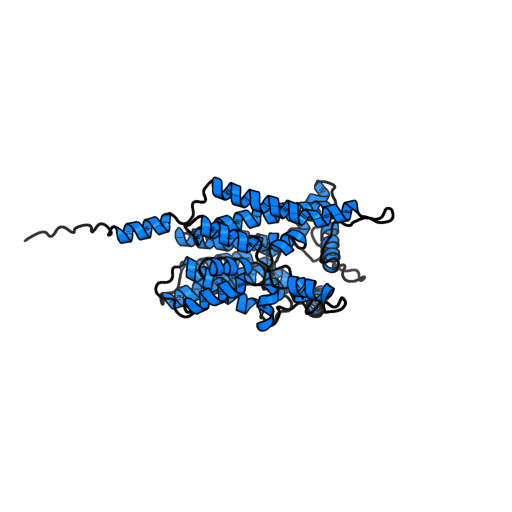04 6.506 1.00 89.31 317 THR A O 1
ATOM 2569 N N . PRO A 1 318 ? 13.232 -9.185 6.630 1.00 91.44 318 PRO A N 1
ATOM 2570 C CA . PRO A 1 318 ? 14.387 -9.332 7.498 1.00 91.44 318 PRO A CA 1
ATOM 2571 C C . PRO A 1 318 ? 14.012 -10.010 8.824 1.00 91.44 318 PRO A C 1
ATOM 2573 O O . PRO A 1 318 ? 12.876 -9.895 9.286 1.00 91.44 318 PRO A O 1
ATOM 2576 N N . PRO A 1 319 ? 14.956 -10.699 9.489 1.00 92.50 319 PRO A N 1
ATOM 2577 C CA . PRO A 1 319 ? 14.725 -11.297 10.797 1.00 92.50 319 PRO A CA 1
ATOM 2578 C C . PRO A 1 319 ? 14.369 -10.226 11.834 1.00 92.50 319 PRO A C 1
ATOM 2580 O O . PRO A 1 319 ? 14.737 -9.059 11.700 1.00 92.50 319 PRO A O 1
ATOM 2583 N N . LEU A 1 320 ? 13.715 -10.647 12.918 1.00 92.81 320 LEU A N 1
ATOM 2584 C CA . LEU A 1 320 ? 13.119 -9.757 13.923 1.00 92.81 320 LEU A CA 1
ATOM 2585 C C . LEU A 1 320 ? 14.049 -8.648 14.434 1.00 92.81 320 LEU A C 1
ATOM 2587 O O . LEU A 1 320 ? 13.628 -7.504 14.584 1.00 92.81 320 LEU A O 1
ATOM 2591 N N . TYR A 1 321 ? 15.324 -8.965 14.670 1.00 92.69 321 TYR A N 1
ATOM 2592 C CA . TYR A 1 321 ? 16.306 -8.008 15.189 1.00 92.69 321 TYR A CA 1
ATOM 2593 C C . TYR A 1 321 ? 16.696 -6.914 14.177 1.00 92.69 321 TYR A C 1
ATOM 2595 O O . TYR A 1 321 ? 17.232 -5.884 14.580 1.00 92.69 321 TYR A O 1
ATOM 2603 N N . ARG A 1 322 ? 16.409 -7.111 12.882 1.00 94.44 322 ARG A N 1
ATOM 2604 C CA . ARG A 1 322 ? 16.641 -6.141 11.798 1.00 94.44 322 ARG A CA 1
ATOM 2605 C C . ARG A 1 322 ? 15.388 -5.355 11.407 1.00 94.44 322 ARG A C 1
ATOM 2607 O O . ARG A 1 322 ? 15.512 -4.338 10.735 1.00 94.44 322 ARG A O 1
ATOM 2614 N N . LEU A 1 323 ? 14.198 -5.715 11.898 1.00 93.88 323 LEU A N 1
ATOM 2615 C CA . LEU A 1 323 ? 12.978 -4.924 11.668 1.00 93.88 323 LEU A CA 1
ATOM 2616 C C . LEU A 1 323 ? 13.101 -3.438 12.061 1.00 93.88 323 LEU A C 1
ATOM 2618 O O . LEU A 1 323 ? 12.587 -2.605 11.318 1.00 93.88 323 LEU A O 1
ATOM 2622 N N . PRO A 1 324 ? 13.803 -3.042 13.145 1.00 94.94 324 PRO A N 1
ATOM 2623 C CA . PRO A 1 324 ? 14.015 -1.623 13.439 1.00 94.94 324 PRO A CA 1
ATOM 2624 C C . PRO A 1 324 ? 14.816 -0.887 12.355 1.00 94.94 324 PRO A C 1
ATOM 2626 O O . PRO A 1 324 ? 14.627 0.310 12.164 1.00 94.94 324 PRO A O 1
ATOM 2629 N N . ILE A 1 325 ? 15.683 -1.578 11.613 1.00 94.69 325 ILE A N 1
ATOM 2630 C CA . ILE A 1 325 ? 16.425 -0.984 10.493 1.00 94.69 325 ILE A CA 1
ATOM 2631 C C . ILE A 1 325 ? 15.472 -0.643 9.353 1.00 94.69 325 ILE A C 1
ATOM 2633 O O . ILE A 1 325 ? 15.606 0.425 8.767 1.00 94.69 325 ILE A O 1
ATOM 2637 N N . LEU A 1 326 ? 14.483 -1.498 9.103 1.00 93.62 326 LEU A N 1
ATOM 2638 C CA . LEU A 1 326 ? 13.495 -1.316 8.045 1.00 93.62 326 LEU A CA 1
ATOM 2639 C C . LEU A 1 326 ? 12.367 -0.341 8.436 1.00 93.62 326 LEU A C 1
ATOM 2641 O O . LEU A 1 326 ? 11.967 0.500 7.636 1.00 93.62 326 LEU A O 1
ATOM 2645 N N . LEU A 1 327 ? 11.863 -0.431 9.672 1.00 94.38 327 LEU A N 1
ATOM 2646 C CA . LEU A 1 327 ? 10.634 0.244 10.124 1.00 94.38 327 LEU A CA 1
ATOM 2647 C C . LEU A 1 327 ? 10.869 1.391 11.125 1.00 94.38 327 LEU A C 1
ATOM 2649 O O . LEU A 1 327 ? 9.980 2.212 11.361 1.00 94.38 327 LEU A O 1
ATOM 2653 N N . GLY A 1 328 ? 12.063 1.462 11.716 1.00 94.44 328 GLY A N 1
ATOM 2654 C CA . GLY A 1 328 ? 12.571 2.639 12.420 1.00 94.44 328 GLY A CA 1
ATOM 2655 C C . GLY A 1 328 ? 11.966 2.900 13.792 1.00 94.44 328 GLY A C 1
ATOM 2656 O O . GLY A 1 328 ? 11.360 2.036 14.430 1.00 94.44 328 GLY A O 1
ATOM 2657 N N . LEU A 1 329 ? 12.136 4.141 14.252 1.00 95.19 329 LEU A N 1
ATOM 2658 C CA . LEU A 1 329 ? 11.585 4.616 15.521 1.00 95.19 329 LEU A CA 1
ATOM 2659 C C . LEU A 1 329 ? 10.054 4.447 15.630 1.00 95.19 329 LEU A C 1
ATOM 2661 O O . LEU A 1 329 ? 9.611 4.026 16.700 1.00 95.19 329 LEU A O 1
ATOM 2665 N N . PRO A 1 330 ? 9.233 4.696 14.583 1.00 96.38 330 PRO A N 1
ATOM 2666 C CA . PRO A 1 330 ? 7.787 4.484 14.672 1.00 96.38 330 PRO A CA 1
ATOM 2667 C C . PRO A 1 330 ? 7.427 3.049 15.067 1.00 96.38 330 PRO A C 1
ATOM 2669 O O . PRO A 1 330 ? 6.544 2.844 15.895 1.00 96.38 330 PRO A O 1
ATOM 2672 N N . PHE A 1 331 ? 8.146 2.052 14.546 1.00 96.69 331 PHE A N 1
ATOM 2673 C CA . PHE A 1 331 ? 7.937 0.655 14.923 1.00 96.69 331 PHE A CA 1
ATOM 2674 C C . PHE A 1 331 ? 8.289 0.376 16.384 1.00 96.69 331 PHE A C 1
ATOM 2676 O O . PHE A 1 331 ? 7.519 -0.284 17.080 1.00 96.69 331 PHE A O 1
ATOM 2683 N N . LEU A 1 332 ? 9.407 0.916 16.878 1.00 96.56 332 LEU A N 1
ATOM 2684 C CA . LEU A 1 332 ? 9.794 0.764 18.284 1.00 96.56 332 LEU A CA 1
ATOM 2685 C C . LEU A 1 332 ? 8.766 1.398 19.231 1.00 96.56 332 LEU A C 1
ATOM 2687 O O . LEU A 1 332 ? 8.413 0.792 20.243 1.00 96.56 332 LEU A O 1
ATOM 2691 N N . LEU A 1 333 ? 8.248 2.581 18.884 1.00 96.88 333 LEU A N 1
ATOM 2692 C CA . LEU A 1 333 ? 7.185 3.244 19.641 1.00 96.88 333 LEU A CA 1
ATOM 2693 C C . LEU A 1 333 ? 5.885 2.437 19.599 1.00 96.88 333 LEU A C 1
ATOM 2695 O O . LEU A 1 333 ? 5.293 2.196 20.644 1.00 96.88 333 LEU A O 1
ATOM 2699 N N . ALA A 1 334 ? 5.475 1.947 18.426 1.00 97.38 334 ALA A N 1
ATOM 2700 C CA . ALA A 1 334 ? 4.299 1.091 18.291 1.00 97.38 334 ALA A CA 1
ATOM 2701 C C . ALA A 1 334 ? 4.409 -0.179 19.149 1.00 97.38 334 ALA A C 1
ATOM 2703 O O . ALA A 1 334 ? 3.469 -0.526 19.867 1.00 97.38 334 ALA A O 1
ATOM 2704 N N . LEU A 1 335 ? 5.570 -0.841 19.126 1.00 95.81 335 LEU A N 1
ATOM 2705 C CA . LEU A 1 335 ? 5.837 -2.025 19.937 1.00 95.81 335 LEU A CA 1
ATOM 2706 C C . LEU A 1 335 ? 5.777 -1.693 21.434 1.00 95.81 335 LEU A C 1
ATOM 2708 O O . LEU A 1 335 ? 5.093 -2.387 22.186 1.00 95.81 335 LEU A O 1
ATOM 2712 N N . PHE A 1 336 ? 6.423 -0.605 21.862 1.00 96.44 336 PHE A N 1
ATOM 2713 C CA . PHE A 1 336 ? 6.352 -0.126 23.242 1.00 96.44 336 PHE A CA 1
ATOM 2714 C C . PHE A 1 336 ? 4.904 0.139 23.677 1.00 96.44 336 PHE A C 1
ATOM 2716 O O . PHE A 1 336 ? 4.490 -0.334 24.737 1.00 96.44 336 PHE A O 1
ATOM 2723 N N . THR A 1 337 ? 4.110 0.817 22.844 1.00 95.94 337 THR A N 1
ATOM 2724 C CA . THR A 1 337 ? 2.694 1.096 23.108 1.00 95.94 337 THR A CA 1
ATOM 2725 C C . THR A 1 337 ? 1.898 -0.188 23.298 1.00 95.94 337 THR A C 1
ATOM 2727 O O . THR A 1 337 ? 1.198 -0.332 24.302 1.00 95.94 337 THR A O 1
ATOM 2730 N N . VAL A 1 338 ? 2.000 -1.143 22.369 1.00 93.25 338 VAL A N 1
ATOM 2731 C CA . VAL A 1 338 ? 1.217 -2.386 22.433 1.00 93.25 338 VAL A CA 1
ATOM 2732 C C . VAL A 1 338 ? 1.621 -3.239 23.636 1.00 93.25 338 VAL A C 1
ATOM 2734 O O . VAL A 1 338 ? 0.748 -3.778 24.320 1.00 93.25 338 VAL A O 1
ATOM 2737 N N . LEU A 1 339 ? 2.919 -3.324 23.942 1.00 93.88 339 LEU A N 1
ATOM 2738 C CA . LEU A 1 339 ? 3.414 -4.050 25.113 1.00 93.88 339 LEU A CA 1
ATOM 2739 C C . LEU A 1 339 ? 2.950 -3.392 26.418 1.00 93.88 339 LEU A C 1
ATOM 2741 O O . LEU A 1 339 ? 2.427 -4.077 27.298 1.00 93.88 339 LEU A O 1
ATOM 2745 N N . ARG A 1 340 ? 3.049 -2.060 26.525 1.00 94.75 340 ARG A N 1
ATOM 2746 C CA . ARG A 1 340 ? 2.583 -1.294 27.693 1.00 94.75 340 ARG A CA 1
ATOM 2747 C C . ARG A 1 340 ? 1.075 -1.418 27.903 1.00 94.75 340 ARG A C 1
ATOM 2749 O O . ARG A 1 340 ? 0.614 -1.506 29.038 1.00 94.75 340 ARG A O 1
ATOM 2756 N N . GLN A 1 341 ? 0.297 -1.431 26.823 1.00 91.19 341 GLN A N 1
ATOM 2757 C CA . GLN A 1 341 ? -1.155 -1.607 26.884 1.00 91.19 341 GLN A CA 1
ATOM 2758 C C . GLN A 1 341 ? -1.588 -3.054 27.192 1.00 91.19 341 GLN A C 1
ATOM 2760 O O . GLN A 1 341 ? -2.788 -3.293 27.357 1.00 91.19 341 GLN A O 1
ATOM 2765 N N . ASN A 1 342 ? -0.628 -3.979 27.318 1.00 90.94 342 ASN A N 1
ATOM 2766 C CA . ASN A 1 342 ? -0.786 -5.423 27.450 1.00 90.94 342 ASN A CA 1
ATOM 2767 C C . ASN A 1 342 ? -1.531 -6.045 26.245 1.00 90.94 342 ASN A C 1
ATOM 2769 O O . ASN A 1 342 ? -2.753 -5.897 26.135 1.00 90.94 342 ASN A O 1
ATOM 2773 N N . PRO A 1 343 ? -0.845 -6.812 25.374 1.00 88.56 343 PRO A N 1
ATOM 2774 C CA . PRO A 1 343 ? -1.460 -7.386 24.174 1.00 88.56 343 PRO A CA 1
ATOM 2775 C C . PRO A 1 343 ? -2.608 -8.360 24.486 1.00 88.56 343 PRO A C 1
ATOM 2777 O O . PRO A 1 343 ? -3.512 -8.521 23.669 1.00 88.56 343 PRO A O 1
ATOM 2780 N N . PHE A 1 344 ? -2.629 -8.953 25.682 1.00 91.06 344 PHE A N 1
ATOM 2781 C CA . PHE A 1 344 ? -3.675 -9.881 26.122 1.00 9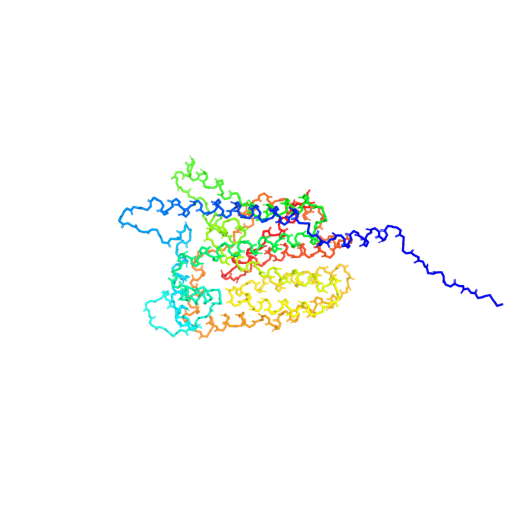1.06 344 PHE A CA 1
ATOM 2782 C C . PHE A 1 344 ? -4.876 -9.181 26.769 1.00 91.06 344 PHE A C 1
ATOM 2784 O O . PHE A 1 344 ? -5.907 -9.807 27.036 1.00 91.06 344 PHE A O 1
ATOM 2791 N N . ARG A 1 345 ? -4.782 -7.872 27.033 1.00 92.25 345 ARG A N 1
ATOM 2792 C CA . ARG A 1 345 ? -5.896 -7.099 27.580 1.00 92.25 345 ARG A CA 1
ATOM 2793 C C . ARG A 1 345 ? -6.871 -6.741 26.464 1.00 92.25 345 ARG A C 1
ATOM 2795 O O . ARG A 1 345 ? -6.680 -5.755 25.757 1.00 92.25 345 ARG A O 1
ATOM 2802 N N . LEU A 1 346 ? -7.941 -7.525 26.362 1.00 93.31 346 LEU A N 1
ATOM 2803 C CA . LEU A 1 346 ? -9.020 -7.302 25.393 1.00 93.31 346 LEU A CA 1
ATOM 2804 C C . LEU A 1 346 ? -10.222 -6.557 25.993 1.00 93.31 346 LEU A C 1
ATOM 2806 O O . LEU A 1 346 ? -10.869 -5.762 25.316 1.00 93.31 346 LEU A O 1
ATOM 2810 N N . ARG A 1 347 ? -10.537 -6.788 27.275 1.00 91.25 347 ARG A N 1
ATOM 2811 C CA . ARG A 1 347 ? -11.689 -6.153 27.937 1.00 91.25 347 ARG A CA 1
ATOM 2812 C C . ARG A 1 347 ? -11.471 -4.651 28.130 1.00 91.25 347 ARG A C 1
ATOM 2814 O O . ARG A 1 347 ? -10.413 -4.229 28.602 1.00 91.25 347 ARG A O 1
ATOM 2821 N N . GLY A 1 348 ? -12.504 -3.868 27.817 1.00 89.25 348 GLY A N 1
ATOM 2822 C CA . GLY A 1 348 ? -12.480 -2.404 27.905 1.00 89.25 348 GLY A CA 1
ATOM 2823 C C . GLY A 1 348 ? -11.687 -1.719 26.787 1.00 89.25 348 GLY A C 1
ATOM 2824 O O . GLY A 1 348 ? -11.417 -0.528 26.891 1.00 89.25 348 GLY A O 1
ATOM 2825 N N . VAL A 1 349 ? -11.292 -2.458 25.745 1.00 93.75 349 VAL A N 1
ATOM 2826 C CA . VAL A 1 349 ? -10.657 -1.917 24.536 1.00 93.75 349 VAL A CA 1
ATOM 2827 C C . VAL A 1 349 ? -11.729 -1.729 23.465 1.00 93.75 349 VAL A C 1
ATOM 2829 O O . VAL A 1 349 ? -12.532 -2.638 23.244 1.00 93.75 349 VAL A O 1
ATOM 2832 N N . SER A 1 350 ? -11.750 -0.562 22.818 1.00 94.38 350 SER A N 1
ATOM 2833 C CA . SER A 1 350 ? -12.719 -0.242 21.764 1.00 94.38 350 SER A CA 1
ATOM 2834 C C . SER A 1 350 ? -12.519 -1.092 20.508 1.00 94.38 350 SER A C 1
ATOM 2836 O O . SER A 1 350 ? -11.430 -1.611 20.253 1.00 94.38 350 SER A O 1
ATOM 2838 N N . ASP A 1 351 ? -13.570 -1.202 19.699 1.00 95.69 351 ASP A N 1
ATOM 2839 C CA . ASP A 1 351 ? -13.573 -1.929 18.425 1.00 95.69 351 ASP A CA 1
ATOM 2840 C C . ASP A 1 351 ? -12.465 -1.432 17.484 1.00 95.69 351 ASP A C 1
ATOM 2842 O O . ASP A 1 351 ? -11.650 -2.222 17.009 1.00 95.69 351 ASP A O 1
ATOM 2846 N N . ASN A 1 352 ? -12.337 -0.111 17.318 1.00 95.19 352 ASN A N 1
ATOM 2847 C CA . ASN A 1 352 ? -11.303 0.494 16.472 1.00 95.19 352 ASN A CA 1
ATOM 2848 C C . ASN A 1 352 ? -9.883 0.199 16.986 1.00 95.19 352 ASN A C 1
ATOM 2850 O O . ASN A 1 352 ? -8.969 -0.034 16.194 1.00 95.19 352 ASN A O 1
ATOM 2854 N N . ALA A 1 353 ? -9.678 0.165 18.307 1.00 95.19 353 ALA A N 1
ATOM 2855 C CA . ALA A 1 353 ? -8.384 -0.196 18.881 1.00 95.19 353 ALA A CA 1
ATOM 2856 C C . ALA A 1 353 ? -8.068 -1.691 18.694 1.00 95.19 353 ALA A C 1
ATOM 2858 O O . ALA A 1 353 ? -6.920 -2.041 18.418 1.00 95.19 353 ALA A O 1
ATOM 2859 N N . LEU A 1 354 ? -9.068 -2.576 18.789 1.00 96.75 354 LEU A N 1
ATOM 2860 C CA . LEU A 1 354 ? -8.896 -3.991 18.453 1.00 96.75 354 LEU A CA 1
ATOM 2861 C C . LEU A 1 354 ? -8.597 -4.199 16.969 1.00 96.75 354 LEU A C 1
ATOM 2863 O O . LEU A 1 354 ? -7.738 -5.017 16.654 1.00 96.75 354 LEU A O 1
ATOM 2867 N N . PHE A 1 355 ? -9.239 -3.447 16.074 1.00 98.00 355 PHE A N 1
ATOM 2868 C CA . PHE A 1 355 ? -8.942 -3.485 14.643 1.00 98.00 355 PHE A CA 1
ATOM 2869 C C . PHE A 1 355 ? -7.465 -3.162 14.371 1.00 98.00 355 PHE A C 1
ATOM 2871 O O . PHE A 1 355 ? -6.775 -3.949 13.726 1.00 98.00 355 PHE A O 1
ATOM 2878 N N . VAL A 1 356 ? -6.940 -2.064 14.930 1.00 97.69 356 VAL A N 1
ATOM 2879 C CA . VAL A 1 356 ? -5.530 -1.663 14.738 1.00 97.69 356 VAL A CA 1
ATOM 2880 C C . VAL A 1 356 ? -4.561 -2.673 15.345 1.00 97.69 356 VAL A C 1
ATOM 2882 O O . VAL A 1 356 ? -3.552 -2.996 14.723 1.00 97.69 356 VAL A O 1
ATOM 2885 N N . ARG A 1 357 ? -4.857 -3.208 16.537 1.00 96.75 357 ARG A N 1
ATOM 2886 C CA . ARG A 1 357 ? -4.033 -4.263 17.153 1.00 96.75 357 ARG A CA 1
ATOM 2887 C C . ARG A 1 357 ? -4.036 -5.538 16.317 1.00 96.75 357 ARG A C 1
ATOM 2889 O O . ARG A 1 357 ? -2.980 -6.130 16.123 1.00 96.75 357 ARG A O 1
ATOM 2896 N N . GLY A 1 358 ? -5.205 -5.946 15.824 1.00 97.25 358 GLY A N 1
ATOM 2897 C CA . GLY A 1 358 ? -5.358 -7.097 14.940 1.00 97.25 358 GLY A CA 1
ATOM 2898 C C . GLY A 1 358 ? -4.552 -6.918 13.664 1.00 97.25 358 GLY A C 1
ATOM 2899 O O . GLY A 1 358 ? -3.795 -7.811 13.307 1.00 97.25 358 GLY A O 1
ATOM 2900 N N . TRP A 1 359 ? -4.635 -5.738 13.048 1.00 98.00 359 TRP A N 1
ATOM 2901 C CA . TRP A 1 359 ? -3.848 -5.389 11.870 1.00 98.00 359 TRP A CA 1
ATOM 2902 C C . TRP A 1 359 ? -2.341 -5.420 12.152 1.00 98.00 359 TRP A C 1
ATOM 2904 O O . TRP A 1 359 ? -1.601 -6.091 11.441 1.00 98.00 359 TRP A O 1
ATOM 2914 N N . PHE A 1 360 ? -1.879 -4.776 13.225 1.00 97.56 360 PHE A N 1
ATOM 2915 C CA . PHE A 1 360 ? -0.464 -4.780 13.594 1.00 97.56 360 PHE A CA 1
ATOM 2916 C C . PHE A 1 360 ? 0.089 -6.200 13.791 1.00 97.56 360 PHE A C 1
ATOM 2918 O O . PHE A 1 360 ? 1.143 -6.526 13.245 1.00 97.56 360 PHE A O 1
ATOM 2925 N N . TRP A 1 361 ? -0.622 -7.043 14.547 1.00 96.38 361 TRP A N 1
ATOM 2926 C CA . TRP A 1 361 ? -0.162 -8.394 14.865 1.00 96.38 361 TRP A CA 1
ATOM 2927 C C . TRP A 1 361 ? -0.286 -9.363 13.700 1.00 96.38 361 TRP A C 1
ATOM 2929 O O . TRP A 1 361 ? 0.613 -10.177 13.503 1.00 96.38 361 TRP A O 1
ATOM 2939 N N . ILE A 1 362 ? -1.363 -9.290 12.915 1.00 97.44 362 ILE A N 1
ATOM 2940 C CA . ILE A 1 362 ? -1.493 -10.184 11.768 1.00 97.44 362 ILE A CA 1
ATOM 2941 C C . ILE A 1 362 ? -0.458 -9.851 10.705 1.00 97.44 362 ILE A C 1
ATOM 2943 O O . ILE A 1 362 ? 0.126 -10.775 10.162 1.00 97.44 362 ILE A O 1
ATOM 2947 N N . SER A 1 363 ? -0.142 -8.571 10.474 1.00 96.31 363 SER A N 1
ATOM 2948 C CA . SER A 1 363 ? 0.954 -8.189 9.579 1.00 96.31 363 SER A CA 1
ATOM 2949 C C . SER A 1 363 ? 2.272 -8.826 10.013 1.00 96.31 363 SER A C 1
ATOM 2951 O O . SER A 1 363 ? 2.964 -9.373 9.168 1.00 96.31 363 SER A O 1
ATOM 2953 N N . PHE A 1 364 ? 2.563 -8.875 11.318 1.00 94.12 364 PHE A N 1
ATOM 2954 C CA . PHE A 1 364 ? 3.739 -9.576 11.844 1.00 94.12 364 PHE A CA 1
ATOM 2955 C C . PHE A 1 364 ? 3.739 -11.079 11.514 1.00 94.12 364 PHE A C 1
ATOM 2957 O O . PHE A 1 364 ? 4.791 -11.642 11.256 1.00 94.12 364 PHE A O 1
ATOM 2964 N N . VAL A 1 365 ? 2.581 -11.746 11.510 1.00 95.38 365 VAL A N 1
ATOM 2965 C CA . VAL A 1 365 ? 2.477 -13.169 11.132 1.00 95.38 365 VAL A CA 1
ATOM 2966 C C . VAL A 1 365 ? 2.615 -13.352 9.621 1.00 95.38 365 VAL A C 1
ATOM 2968 O O . VAL A 1 365 ? 3.334 -14.238 9.170 1.00 95.38 365 VAL A O 1
ATOM 2971 N N . LEU A 1 366 ? 1.931 -12.513 8.841 1.00 95.69 366 LEU A N 1
ATOM 2972 C CA . LEU A 1 366 ? 1.879 -12.611 7.385 1.00 95.69 366 LEU A CA 1
ATOM 2973 C C . LEU A 1 366 ? 3.263 -12.431 6.756 1.00 95.69 366 LEU A C 1
ATOM 2975 O O . LEU A 1 366 ? 3.647 -13.221 5.903 1.00 95.69 366 LEU A O 1
ATOM 2979 N N . VAL A 1 367 ? 4.041 -11.458 7.234 1.00 94.38 367 VAL A N 1
ATOM 2980 C CA . VAL A 1 367 ? 5.375 -11.148 6.690 1.00 94.38 367 VAL A CA 1
ATOM 2981 C C . VAL A 1 367 ? 6.420 -12.234 6.951 1.00 94.38 367 VAL A C 1
ATOM 2983 O O . VAL A 1 367 ? 7.541 -12.069 6.495 1.00 94.38 367 VAL A O 1
ATOM 2986 N N . TYR A 1 368 ? 6.080 -13.304 7.678 1.00 94.06 368 TYR A N 1
ATOM 2987 C CA . TYR A 1 368 ? 6.935 -14.474 7.914 1.00 94.06 368 TYR A CA 1
ATOM 2988 C C . TYR A 1 368 ? 6.282 -15.790 7.472 1.00 94.06 368 TYR A C 1
ATOM 2990 O O . TYR A 1 368 ? 6.706 -16.869 7.895 1.00 94.06 368 TYR A O 1
ATOM 2998 N N . LEU A 1 369 ? 5.234 -15.733 6.643 1.00 93.62 369 LEU A N 1
ATOM 2999 C CA . LEU A 1 369 ? 4.707 -16.938 6.012 1.00 93.62 369 LEU A CA 1
ATOM 3000 C C . LEU A 1 369 ? 5.773 -17.567 5.098 1.00 93.62 369 LEU A C 1
ATOM 3002 O O . LEU A 1 369 ? 6.528 -16.838 4.454 1.00 93.62 369 LEU A O 1
ATOM 3006 N N . PRO A 1 370 ? 5.826 -18.909 5.001 1.00 91.19 370 PRO A N 1
ATOM 3007 C CA . PRO A 1 370 ? 6.783 -19.616 4.153 1.00 91.19 370 PRO A CA 1
ATOM 3008 C C . PRO A 1 370 ? 6.337 -19.569 2.682 1.00 91.19 370 PRO A C 1
ATOM 3010 O O . PRO A 1 370 ? 6.003 -20.591 2.090 1.00 91.19 370 PRO A O 1
ATOM 3013 N N . VAL A 1 371 ? 6.260 -18.362 2.126 1.00 88.38 371 VAL A N 1
ATOM 3014 C CA . VAL A 1 371 ? 5.885 -18.077 0.738 1.00 88.38 371 VAL A CA 1
ATOM 3015 C C . VAL A 1 371 ? 6.908 -17.127 0.126 1.00 88.38 371 VAL A C 1
ATOM 3017 O O . VAL A 1 371 ? 7.406 -16.224 0.803 1.00 88.38 371 VAL A O 1
ATOM 3020 N N . ASP A 1 372 ? 7.195 -17.300 -1.161 1.00 86.06 372 ASP A N 1
ATOM 3021 C CA . ASP A 1 372 ? 8.278 -16.561 -1.823 1.00 86.06 372 ASP A CA 1
ATOM 3022 C C . ASP A 1 372 ? 8.007 -15.052 -1.878 1.00 86.06 372 ASP A C 1
ATOM 3024 O O . ASP A 1 372 ? 8.916 -14.243 -1.740 1.00 86.06 372 ASP A O 1
ATOM 3028 N N . TYR A 1 373 ? 6.735 -14.659 -1.957 1.00 86.38 373 TYR A N 1
ATOM 3029 C CA . TYR A 1 373 ? 6.277 -13.268 -2.027 1.00 86.38 373 TYR A CA 1
ATOM 3030 C C . TYR A 1 373 ? 6.040 -12.598 -0.658 1.00 86.38 373 TYR A C 1
ATOM 3032 O O . TYR A 1 373 ? 5.385 -11.554 -0.590 1.00 86.38 373 TYR A O 1
ATOM 3040 N N . GLN A 1 374 ? 6.541 -13.163 0.450 1.00 89.38 374 GLN A N 1
ATOM 3041 C CA . GLN A 1 374 ? 6.268 -12.648 1.806 1.00 89.38 374 GLN A CA 1
ATOM 3042 C C . GLN A 1 374 ? 6.653 -11.170 2.004 1.00 89.38 374 GLN A C 1
ATOM 3044 O O . GLN A 1 374 ? 6.000 -10.468 2.778 1.00 89.38 374 GLN A O 1
ATOM 3049 N N . ILE A 1 375 ? 7.659 -10.668 1.275 1.00 89.88 375 ILE A N 1
ATOM 3050 C CA . ILE A 1 375 ? 8.098 -9.266 1.361 1.00 89.88 375 ILE A CA 1
ATOM 3051 C C . ILE A 1 375 ? 6.978 -8.292 0.986 1.00 89.88 375 ILE A C 1
ATOM 3053 O O . ILE A 1 375 ? 6.811 -7.257 1.627 1.00 89.88 375 ILE A O 1
ATOM 3057 N N . HIS A 1 376 ? 6.127 -8.658 0.027 1.00 91.81 376 HIS A N 1
ATOM 3058 C CA . HIS A 1 376 ? 5.017 -7.817 -0.406 1.00 91.81 376 HIS A CA 1
ATOM 3059 C C . HIS A 1 376 ? 3.943 -7.654 0.676 1.00 91.81 376 HIS A C 1
ATOM 3061 O O . HIS A 1 376 ? 3.182 -6.689 0.661 1.00 91.81 376 HIS A O 1
ATOM 3067 N N . MET A 1 377 ? 3.919 -8.544 1.674 1.00 94.19 377 MET A N 1
ATOM 3068 C CA . MET A 1 377 ? 3.000 -8.468 2.813 1.00 94.19 377 MET A CA 1
ATOM 3069 C C . MET A 1 377 ? 3.389 -7.374 3.820 1.00 94.19 377 MET A C 1
ATOM 3071 O O . MET A 1 377 ? 2.618 -7.075 4.734 1.00 94.19 377 MET A O 1
ATOM 3075 N N . LEU A 1 378 ? 4.561 -6.748 3.644 1.00 94.38 378 LEU A N 1
ATOM 3076 C CA . LEU A 1 378 ? 4.952 -5.531 4.357 1.00 94.38 378 LEU A CA 1
ATOM 3077 C C . LEU A 1 378 ? 4.117 -4.319 3.933 1.00 94.38 378 LEU A C 1
ATOM 3079 O O . LEU A 1 378 ? 4.031 -3.345 4.692 1.00 94.38 378 LEU A O 1
ATOM 3083 N N . ASN A 1 379 ? 3.511 -4.368 2.740 1.00 94.62 379 ASN A N 1
ATOM 3084 C CA . ASN A 1 379 ? 2.749 -3.254 2.205 1.00 94.62 379 ASN A CA 1
ATOM 3085 C C . ASN A 1 379 ? 1.615 -2.875 3.163 1.00 94.62 379 ASN A C 1
ATOM 3087 O O . ASN A 1 379 ? 0.837 -3.704 3.634 1.00 94.62 379 ASN A O 1
ATOM 3091 N N . GLY A 1 380 ? 1.556 -1.592 3.503 1.00 89.12 380 GLY A N 1
ATOM 3092 C CA . GLY A 1 380 ? 0.537 -1.053 4.391 1.00 89.12 380 GLY A CA 1
ATOM 3093 C C . GLY A 1 380 ? 0.725 -1.295 5.894 1.00 89.12 380 GLY A C 1
ATOM 3094 O O . GLY A 1 380 ? -0.016 -0.697 6.677 1.00 89.12 380 GLY A O 1
ATOM 3095 N N . TRP A 1 381 ? 1.726 -2.068 6.341 1.00 96.06 381 TRP A N 1
ATOM 3096 C CA . TRP A 1 381 ? 1.998 -2.268 7.777 1.00 96.06 381 TRP A CA 1
ATOM 3097 C C . TRP A 1 381 ? 2.410 -0.972 8.496 1.00 96.06 381 TRP A C 1
ATOM 3099 O O . TRP A 1 381 ? 2.176 -0.797 9.695 1.00 96.06 381 TRP A O 1
ATOM 3109 N N . GLN A 1 382 ? 2.939 -0.004 7.747 1.00 96.56 382 GLN A N 1
ATOM 3110 C CA . GLN A 1 382 ? 3.292 1.320 8.253 1.00 96.56 382 GLN A CA 1
ATOM 3111 C C . GLN A 1 382 ? 2.107 2.069 8.892 1.00 96.56 382 GLN A C 1
ATOM 3113 O O . GLN A 1 382 ? 2.302 2.842 9.830 1.00 96.56 382 GLN A O 1
ATOM 3118 N N . VAL A 1 383 ? 0.874 1.832 8.432 1.00 97.94 383 VAL A N 1
ATOM 3119 C CA . VAL A 1 383 ? -0.323 2.536 8.922 1.00 97.94 383 VAL A CA 1
ATOM 3120 C C . VAL A 1 383 ? -0.688 2.160 10.364 1.00 97.94 383 VAL A C 1
ATOM 3122 O O . VAL A 1 383 ? -0.746 3.066 11.201 1.00 97.94 383 VAL A O 1
ATOM 3125 N N . PRO A 1 384 ? -0.897 0.877 10.728 1.00 98.00 384 PRO A N 1
ATOM 3126 C CA . PRO A 1 384 ? -1.138 0.513 12.122 1.00 98.00 384 PRO A CA 1
ATOM 3127 C C . PRO A 1 384 ? 0.068 0.829 13.018 1.00 98.00 384 PRO A C 1
ATOM 3129 O O . PRO A 1 384 ? -0.139 1.207 14.170 1.00 98.00 384 PRO A O 1
ATOM 3132 N N . ILE A 1 385 ? 1.305 0.767 12.500 1.00 98.25 385 ILE A N 1
ATOM 3133 C CA . ILE A 1 385 ? 2.505 1.223 13.222 1.00 98.25 385 ILE A CA 1
ATOM 3134 C C . ILE A 1 385 ? 2.379 2.707 13.590 1.00 98.25 385 ILE A C 1
ATOM 3136 O O . ILE A 1 385 ? 2.499 3.058 14.760 1.00 98.25 385 ILE A O 1
ATOM 3140 N N . ALA A 1 386 ? 2.085 3.580 12.627 1.00 98.44 386 ALA A N 1
ATOM 3141 C CA . ALA A 1 386 ? 1.954 5.016 12.862 1.00 98.44 386 ALA A CA 1
ATOM 3142 C C . ALA A 1 386 ? 0.819 5.360 13.842 1.00 98.44 386 ALA A C 1
ATOM 3144 O O . ALA A 1 386 ? 0.978 6.237 14.696 1.00 98.44 386 ALA A O 1
ATOM 3145 N N . ILE A 1 387 ? -0.311 4.648 13.756 1.00 98.31 387 ILE A N 1
ATOM 3146 C CA . ILE A 1 387 ? -1.425 4.805 14.698 1.00 98.31 387 ILE A CA 1
ATOM 3147 C C . ILE A 1 387 ? -0.971 4.432 16.117 1.00 98.31 387 ILE A C 1
ATOM 3149 O O . ILE A 1 387 ? -1.138 5.224 17.041 1.00 98.31 387 ILE A O 1
ATOM 3153 N N . LEU A 1 388 ? -0.361 3.261 16.307 1.00 98.00 388 LEU A N 1
ATOM 3154 C CA . LEU A 1 388 ? 0.082 2.799 17.628 1.00 98.00 388 LEU A CA 1
ATOM 3155 C C . LEU A 1 388 ? 1.221 3.651 18.201 1.00 98.00 388 LEU A C 1
ATOM 3157 O O . LEU A 1 388 ? 1.237 3.929 19.398 1.00 98.00 388 LEU A O 1
ATOM 3161 N N . ALA A 1 389 ? 2.141 4.111 17.356 1.00 98.00 389 ALA A N 1
ATOM 3162 C CA . ALA A 1 389 ? 3.210 5.024 17.746 1.00 98.00 389 ALA A CA 1
ATOM 3163 C C . ALA A 1 389 ? 2.666 6.373 18.236 1.00 98.00 389 ALA A C 1
ATOM 3165 O O . ALA A 1 389 ? 3.208 6.940 19.171 1.00 98.00 389 ALA A O 1
ATOM 3166 N N . THR A 1 390 ? 1.577 6.867 17.640 1.00 98.00 390 THR A N 1
ATOM 3167 C CA . THR A 1 390 ? 0.933 8.129 18.051 1.00 98.00 390 THR A CA 1
ATOM 3168 C C . THR A 1 390 ? 0.078 7.977 19.317 1.00 98.00 390 THR A C 1
ATOM 3170 O O . THR A 1 390 ? -0.259 8.963 19.970 1.00 98.00 390 THR A O 1
ATOM 3173 N N . GLN A 1 391 ? -0.335 6.752 19.657 1.00 94.62 391 GLN A N 1
ATOM 3174 C CA . GLN A 1 391 ? -1.113 6.473 20.869 1.00 94.62 391 GLN A CA 1
ATOM 3175 C C . GLN A 1 391 ? -0.264 6.391 22.144 1.00 94.62 391 GLN A C 1
ATOM 3177 O O . GLN A 1 391 ? -0.819 6.607 23.225 1.00 94.62 391 GLN A O 1
ATOM 3182 N N . GLY A 1 392 ? 1.007 5.993 22.026 1.00 84.12 392 GLY A N 1
ATOM 3183 C CA . GLY A 1 392 ? 1.952 5.877 23.145 1.00 84.12 392 GLY A CA 1
ATOM 3184 C C . GLY A 1 392 ? 2.601 7.200 23.480 1.00 84.12 392 GLY A C 1
ATOM 3185 O O . GLY A 1 392 ? 2.842 7.404 24.693 1.00 84.12 392 GLY A O 1
#

Sequence (392 aa):
MKTQVDVLTYPSSKARLEVEADERTGVVERGEWIFALSTTLLVLVLTSLPYLFAYWTAPADKQFMGIVLNIPDHMQYFSWFREFMTQNLSANKLTPETNQPVFFNLLWWSLGRLGAFFGVGYAVMYQAMRWISAVLFMLLVYRMLSWFFAEKLRRQTAFLLVLLGSGFGWVLVLMKYTVMNGELLWPLDVYVAEPNTFLSIMGSPHFVAAALYMFVFDLLLRGQAKGSLRYAVYAGLFALFMGWQHAYDLIIVYGVIAAYALLLLLRDRKLPMYLVWSGLIVGVISVWPAIYSVLLTSLDPLWEEVLAQFANAGVYTPPLYRLPILLGLPFLLALFTVLRQNPFRLRGVSDNALFVRGWFWISFVLVYLPVDYQIHMLNGWQVPIAILATQG